Protein AF-0000000072637688 (afdb_homodimer)

InterPro domains:
  IPR002347 Short-chain dehydrogenase/reductase SDR [PF00106] (32-227)
  IPR002347 Short-chain dehydrogenase/reductase SDR [PR00081] (33-50)
  IPR002347 Short-chain dehydrogenase/reductase SDR [PR00081] (114-125)
  IPR002347 Short-chain dehydrogenase/reductase SDR [PR00081] (162-178)
  IPR002347 Short-chain dehydrogenase/reductase SDR [PR00081] (188-207)
  IPR002347 Short-chain dehydrogenase/reductase SDR [PR00081] (209-226)
  IPR020904 Short-chain dehydrogenase/reductase, conserved site [PS00061] (175-203)
  IPR036291 NAD(P)-binding domain superfamily [SSF51735] (27-332)

pLDDT: mean 88.49, std 10.38, range [51.88, 98.81]

Sequence (724 aa):
MIILISSIFIVFIFFAFRGLIRRIKVNNLEHKSVLITGCDSGFGFDLAIKCFNKGLCVFAACLSDEGMKALEKEASKQKEKTNGILHLFQMDVRNEKSVANGLKFVESKLQSNAGIHALVNNAGIVGNTAWDDWLVPDDYQQVWEVNTMGMIRVTQTFKRLIKLEKGSRIVFMASTCARVALPTLGPYNVSKYAIEAYADTIRSELLIFDVKVCILEPGFFKTPLTSVERNLAMFEKLWLRASENVKNDYGQQLYEFSKKNLLFLIDPKNLSSKTELVVNAYWEAISSEWPKRRYQIGNDFNFFFLPFACLPADIQDLFYKLASIIIRTPKPQLLINLNKFREIKIIKENEKCDKFTKINENMIILISSIFIVFIFFAFRGLIRRIKVNNLEHKSVLITGCDSGFGFDLAIKCFNKGLCVFAACLSDEGMKALEKEASKQKEKTNGILHLFQMDVRNEKSVANGLKFVESKLQSNAGIHALVNNAGIVGNTAWDDWLVPDDYQQVWEVNTMGMIRVTQTFKRLIKLEKGSRIVFMASTCARVALPTLGPYNVSKYAIEAYADTIRSELLIFDVKVCILEPGFFKTPLTSVERNLAMFEKLWLRASENVKNDYGQQLYEFSKKNLLFLIDPKNLSSKTELVVNAYWEAISSEWPKRRYQIGNDFNFFFLPFACLPADIQDLFYKLASIIIRTPKPQLLINLNKFREIKIIKENEKCDKFTKINEN

Radius of gyration: 28.38 Å; Cα contacts (8 Å, |Δi|>4): 1257; chains: 2; bounding box: 58×124×68 Å

Foldseek 3Di:
DVVVVVVVVVVVVVVVVVVVQLPAWDPPQLAAEEEAEACLWFLNVVLQLVSQLVNHAYEYEHADPNSQVVSVVVNVVCVVRYNYHYDYDYADLLDLVRLLVSLVVVVVVDDPLAAHQEYELDWFAQFFFAAPLLDDVVSLVVRLSTLPSSLVSNCVNRVVSQLSDALGEYEHEAALLLLPPDGRSVSNSVSRVNNVVVQVVVCVVCVVSNYHYAYEYEYFADTPNLDLVVNLVSLVVSLVSRDPVSCQQQDDQLSVVRSVVSNVCSPNVNHHHPSVQVSVLVVSQSTTSDHDRYHYYDPCSVPPSVVLSPDDPVVNVVVVVVVCVVSVRDDTNNVVVVVVVVVVVVVVVVVVVVVVVVVVVD/DVVVVVVVVVVVCVVVVVVVQLPAWDPPQLAAEEEAEACLWALNVVLQLVSQLVNHAYEYEHADPNSQVVSVVVNVVCVVRYNYHYHYDYADLLDLVRLLVSLVVVVVVDDPLAAHQEYELDWFAQFFFAAPLLDDVVSLVVRLSTLPSSLVSNCVNRVVSQLSDALGEYEHEAALLLLPPDGRSVSNSVSRVNNVVVQVVVQVVCVVSNYHYAYEYEYFADTPNLDLVVNLVSLVVSLVSRDPVSCQQQDDQLSVVRSVVSSVCSPNVNHHHPSVQVSVLVVSQSTTSDHDRYHYTDPCSVPPSVVLSPDPPVVNVVVVVVVCVVSVRDHTNNVVVVVVVVVVVVVVVVVVVVVVVVVVVD

Secondary structure (DSSP, 8-state):
-HHHHHHHHHHHHHHHHHHHHTTPBPTTGGG-EEEES-TTSHHHHHHHHHHHHTT-EEEEEESSHHHHHHHHHHHHHHGGG---EEEEEE--TT-HHHHHHHHHHHHHHSPTT---SEEEE--------B-GGG--HHHHHHHHHHHTHHHHHHHHHHHHHHHTSTT-EEEEE--GGGTS--TTBHHHHHHHHHHHHHHHHHHHHHGGGT-EEEEEEE--B-SGGG-HHHHHHHHHHHHHHS-HHHHHHHHHHHHHHHHHHHHHHT-GGGSB--THHHHHHHHHHHHBSS--SEEEE-HHIIIIIHHHHHS-HHHHHHHHHHHHHHTTPPPPHHHHHHHHHHHHHHHHHHHHHHHHHHHHH-/-HHHHHHHHHHHHHHHHHHHHTTPBPTTGGG-EEEES-TTSHHHHHHHHHHHHTT-EEEEEESSHHHHHHHHHHHHHHGGG---EEEEEE--TT-HHHHHHHHHHHHHHSPTT---SEEEE--------B-GGG--HHHHHHHHHHHTHHHHHHHHHHHHHHHTSTT-EEEEE--GGGTS--TTBHHHHHHHHHHHHHHHHHHHHHGGGT-EEEEEEE--B-SGGG-HHHHHHHHHHHHHHS-HHHHHHHHHHHHHHHHHHHHHHT-GGGSB--THHHHHHHHHHHHBSS--SEEEESHHIIIIIHHHHTS-HHHHHHHHHHHHHHTTPPPPHHHHHHHHHHHHHHHHHHHHHHHHHHHHH-

Organism: Meloidogyne incognita (NCBI:txid6306)

Nearest PDB structures (foldseek):
  5x8h-assembly1_C  TM=8.460E-01  e=3.179E-15  Chryseobacterium sp. CA49
  6ixm-assembly1_B  TM=8.740E-01  e=9.374E-15  Chryseobacterium sp. CA49
  3svt-assembly1_B  TM=8.229E-01  e=2.350E-14  Mycobacterium ulcerans Agy99
  7yic-assembly1_B  TM=7.771E-01  e=5.011E-14  Leifsonia sp. S749
  3bmq-assembly1_A  TM=7.707E-01  e=1.143E-10  Trypanosoma brucei brucei

Solvent-accessible surface area (backbone atoms only — not comparable to full-atom values): 36198 Å² total; per-residue (Å²): 105,68,64,57,50,48,48,47,47,51,51,46,50,50,49,52,50,50,56,56,50,33,66,40,59,45,80,70,50,49,77,32,31,36,38,35,32,35,23,46,46,64,60,31,31,54,37,51,50,50,42,25,58,64,18,14,36,30,38,38,24,10,71,44,69,66,20,46,52,52,48,51,54,57,46,59,76,45,47,90,75,33,77,32,39,82,46,78,46,67,34,44,57,73,35,69,67,37,42,53,50,41,51,53,52,53,56,72,75,46,60,88,86,53,41,28,37,29,40,36,43,51,44,67,65,61,58,69,61,43,53,70,82,51,53,55,64,64,50,36,50,57,22,27,37,38,40,26,51,8,42,51,43,49,45,67,71,46,41,63,37,28,62,55,21,87,75,7,34,40,38,39,63,50,28,42,40,40,64,34,39,48,66,35,32,42,30,33,13,20,18,26,17,19,37,53,23,39,49,45,11,49,31,61,59,28,48,75,64,49,37,46,47,28,35,34,24,39,42,68,55,63,41,84,87,45,40,60,70,62,50,50,52,49,42,54,51,36,59,69,67,32,50,69,66,51,52,54,31,37,30,68,64,34,50,53,50,51,52,53,51,50,53,55,66,43,30,68,90,71,30,40,77,63,55,60,60,57,35,50,50,50,48,41,52,69,41,19,64,50,45,60,50,64,44,78,34,53,64,63,24,69,69,43,46,51,58,53,43,70,44,56,63,69,57,47,49,49,50,53,52,50,50,36,59,76,71,59,61,62,71,36,34,43,60,56,51,50,53,51,51,51,50,50,48,52,50,50,53,48,52,51,51,54,51,51,55,53,53,71,72,98,105,67,64,57,50,48,49,48,47,51,50,46,50,50,50,51,50,49,56,55,51,33,65,40,59,45,81,70,51,48,76,31,30,35,39,35,31,35,24,48,48,62,62,31,30,54,38,50,50,51,43,24,58,63,18,16,35,30,38,38,22,10,70,44,69,68,20,45,53,52,46,50,53,57,46,60,75,46,47,90,76,32,77,31,38,81,45,78,47,67,33,44,57,72,35,69,67,37,44,53,51,42,49,54,54,52,55,71,75,45,60,88,84,54,42,28,36,30,40,36,42,49,43,65,65,60,58,70,61,42,54,71,82,51,54,53,66,64,50,37,50,57,22,28,36,38,40,26,52,9,42,49,43,50,44,68,71,47,41,62,37,30,63,55,21,86,73,8,34,38,36,37,63,50,26,42,40,39,64,35,40,47,66,35,32,41,29,32,14,20,19,26,16,18,36,53,23,40,50,45,12,48,32,61,59,29,47,74,63,51,36,45,46,29,35,36,25,39,43,68,55,63,43,85,86,45,39,59,69,63,50,50,54,49,42,53,50,35,59,69,66,31,52,70,67,50,51,54,32,37,29,70,64,34,48,53,50,52,52,51,50,51,53,57,65,44,30,68,90,72,31,40,77,64,55,60,59,58,36,48,51,52,47,42,52,69,40,20,64,50,44,62,51,65,43,80,34,53,65,62,23,67,69,43,46,50,57,54,44,70,43,55,62,68,56,47,49,50,49,53,52,50,48,37,59,74,69,57,61,61,71,36,35,42,59,56,51,50,52,51,50,52,50,51,48,51,50,52,52,49,52,51,51,55,51,52,54,53,54,71,71,99

Structure (mmCIF, N/CA/C/O backbone):
data_AF-0000000072637688-model_v1
#
loop_
_entity.id
_entity.type
_entity.pdbx_description
1 polymer 'Uncharacterized protein'
#
loop_
_atom_site.group_PDB
_atom_site.id
_atom_site.type_symbol
_atom_site.label_atom_id
_atom_site.label_alt_id
_atom_site.label_comp_id
_atom_site.label_asym_id
_atom_site.label_entity_id
_atom_site.label_seq_id
_atom_site.pdbx_PDB_ins_code
_atom_site.Cartn_x
_atom_site.Cartn_y
_atom_site.Cartn_z
_atom_site.occupancy
_atom_site.B_iso_or_equiv
_atom_site.auth_seq_id
_atom_site.auth_comp_id
_atom_site.auth_asym_id
_atom_site.auth_atom_id
_atom_site.pdbx_PDB_model_num
ATOM 1 N N . MET A 1 1 ? 2.605 -13.555 39.125 1 57.5 1 MET A N 1
ATOM 2 C CA . MET A 1 1 ? 1.322 -12.867 39.25 1 57.5 1 MET A CA 1
ATOM 3 C C . MET A 1 1 ? 1.521 -11.383 39.5 1 57.5 1 MET A C 1
ATOM 5 O O . MET A 1 1 ? 0.928 -10.539 38.812 1 57.5 1 MET A O 1
ATOM 9 N N . ILE A 1 2 ? 2.373 -11.055 40.469 1 57.88 2 ILE A N 1
ATOM 10 C CA . ILE A 1 2 ? 2.613 -9.656 40.781 1 57.88 2 ILE A CA 1
ATOM 11 C C . ILE A 1 2 ? 3.26 -8.945 39.625 1 57.88 2 ILE A C 1
ATOM 13 O O . ILE A 1 2 ? 2.885 -7.816 39.281 1 57.88 2 ILE A O 1
ATOM 17 N N . ILE A 1 3 ? 4.098 -9.562 38.906 1 60.03 3 ILE A N 1
ATOM 18 C CA . ILE A 1 3 ? 4.789 -8.969 37.781 1 60.03 3 ILE A CA 1
ATOM 19 C C . ILE A 1 3 ? 3.809 -8.742 36.625 1 60.03 3 ILE A C 1
ATOM 21 O O . ILE A 1 3 ? 3.832 -7.699 35.969 1 60.03 3 ILE A O 1
ATOM 25 N N . LEU A 1 4 ? 3.018 -9.656 36.469 1 58.59 4 LEU A N 1
ATOM 26 C CA . LEU A 1 4 ? 2.01 -9.516 35.438 1 58.59 4 LEU A CA 1
ATOM 27 C C . LEU A 1 4 ? 1.032 -8.398 35.781 1 58.59 4 LEU A C 1
ATOM 29 O O . LEU A 1 4 ? 0.68 -7.594 34.906 1 58.59 4 LEU A O 1
ATOM 33 N N . ILE A 1 5 ? 0.597 -8.43 37.062 1 58.97 5 ILE A N 1
ATOM 34 C CA . ILE A 1 5 ? -0.348 -7.414 37.5 1 58.97 5 ILE A CA 1
ATOM 35 C C . ILE A 1 5 ? 0.306 -6.035 37.438 1 58.97 5 ILE A C 1
ATOM 37 O O . ILE A 1 5 ? -0.322 -5.066 37 1 58.97 5 ILE A O 1
ATOM 41 N N . SER A 1 6 ? 1.544 -5.996 37.812 1 60.69 6 SER A N 1
ATOM 42 C CA . SER A 1 6 ? 2.271 -4.734 37.75 1 60.69 6 SER A CA 1
ATOM 43 C C . SER A 1 6 ? 2.457 -4.285 36.312 1 60.69 6 SER A C 1
ATOM 45 O O . SER A 1 6 ? 2.338 -3.098 36 1 60.69 6 SER A O 1
ATOM 47 N N . SER A 1 7 ? 2.691 -5.238 35.5 1 63.09 7 SER A N 1
ATOM 48 C CA . SER A 1 7 ? 2.85 -4.914 34.094 1 63.09 7 SER A CA 1
ATOM 49 C C . SER A 1 7 ? 1.541 -4.406 33.5 1 63.09 7 SER A C 1
ATOM 51 O O . SER A 1 7 ? 1.536 -3.449 32.719 1 63.09 7 SER A O 1
ATOM 53 N N . ILE A 1 8 ? 0.586 -5.023 33.938 1 63.69 8 ILE A N 1
ATOM 54 C CA . ILE A 1 8 ? -0.729 -4.605 33.469 1 63.69 8 ILE A CA 1
ATOM 55 C C . ILE A 1 8 ? -1.055 -3.215 34 1 63.69 8 ILE A C 1
ATOM 57 O O . ILE A 1 8 ? -1.577 -2.367 33.281 1 63.69 8 ILE A O 1
ATOM 61 N N . PHE A 1 9 ? -0.755 -3.07 35.281 1 64.31 9 PHE A N 1
ATOM 62 C CA . PHE A 1 9 ? -1 -1.781 35.938 1 64.31 9 PHE A CA 1
ATOM 63 C C . PHE A 1 9 ? -0.181 -0.683 35.25 1 64.31 9 PHE A C 1
ATOM 65 O O . PHE A 1 9 ? -0.684 0.417 35.031 1 64.31 9 PHE A O 1
ATOM 72 N N . ILE A 1 10 ? 0.999 -0.934 34.938 1 63.69 10 ILE A N 1
ATOM 73 C CA . ILE A 1 10 ? 1.874 0.029 34.281 1 63.69 10 ILE A CA 1
ATOM 74 C C . ILE A 1 10 ? 1.334 0.347 32.875 1 63.69 10 ILE A C 1
ATOM 76 O O . ILE A 1 10 ? 1.31 1.509 32.469 1 63.69 10 ILE A O 1
ATOM 80 N N . VAL A 1 11 ? 0.893 -0.683 32.281 1 66.38 11 VAL A N 1
ATOM 81 C CA . VAL A 1 11 ? 0.308 -0.488 30.969 1 66.38 11 VAL A CA 1
ATOM 82 C C . VAL A 1 11 ? -0.955 0.363 31.078 1 66.38 11 VAL A C 1
ATOM 84 O O . VAL A 1 11 ? -1.163 1.284 30.297 1 66.38 11 VAL A O 1
ATOM 87 N N . PHE A 1 12 ? -1.687 0.068 32.156 1 65.31 12 PHE A N 1
ATOM 88 C CA . PHE A 1 12 ? -2.912 0.829 32.344 1 65.31 12 PHE A CA 1
ATOM 89 C C . PHE A 1 12 ? -2.6 2.287 32.656 1 65.31 12 PHE A C 1
ATOM 91 O O . PHE A 1 12 ? -3.24 3.193 32.125 1 65.31 12 PHE A O 1
ATOM 98 N N . ILE A 1 13 ? -1.7 2.555 33.531 1 65.5 13 ILE A N 1
ATOM 99 C CA . ILE A 1 13 ? -1.31 3.914 33.906 1 65.5 13 ILE A CA 1
ATOM 100 C C . ILE A 1 13 ? -0.792 4.641 32.656 1 65.5 13 ILE A C 1
ATOM 102 O O . ILE A 1 13 ? -1.108 5.812 32.438 1 65.5 13 ILE A O 1
ATOM 106 N N . PHE A 1 14 ? -0.101 3.875 31.891 1 67.44 14 PHE A N 1
ATOM 107 C CA . PHE A 1 14 ? 0.44 4.441 30.656 1 67.44 14 PHE A CA 1
ATOM 108 C C . PHE A 1 14 ? -0.683 4.863 29.719 1 67.44 14 PHE A C 1
ATOM 110 O O . PHE A 1 14 ? -0.679 5.98 29.203 1 67.44 14 PHE A O 1
ATOM 117 N N . PHE A 1 15 ? -1.624 4.016 29.688 1 68.19 15 PHE A N 1
ATOM 118 C CA . PHE A 1 15 ? -2.725 4.328 28.781 1 68.19 15 PHE A CA 1
ATOM 119 C C . PHE A 1 15 ? -3.598 5.438 29.359 1 68.19 15 PHE A C 1
ATOM 121 O O . PHE A 1 15 ? -4.098 6.289 28.609 1 68.19 15 PHE A O 1
ATOM 128 N N . ALA A 1 16 ? -3.822 5.395 30.656 1 68.5 16 ALA A N 1
ATOM 129 C CA . ALA A 1 16 ? -4.594 6.453 31.297 1 68.5 16 ALA A CA 1
ATOM 130 C C . ALA A 1 16 ? -3.881 7.801 31.188 1 68.5 16 ALA A C 1
ATOM 132 O O . ALA A 1 16 ? -4.508 8.812 30.875 1 68.5 16 ALA A O 1
ATOM 133 N N . PHE A 1 17 ? -2.66 7.75 31.422 1 71.19 17 PHE A N 1
ATOM 134 C CA . PHE A 1 17 ? -1.866 8.969 31.297 1 71.19 17 PHE A CA 1
ATOM 135 C C . PHE A 1 17 ? -1.875 9.477 29.859 1 71.19 17 PHE A C 1
ATOM 137 O O . PHE A 1 17 ? -2.037 10.672 29.625 1 71.19 17 PHE A O 1
ATOM 144 N N . ARG A 1 18 ? -1.856 8.578 29.031 1 71.25 18 ARG A N 1
ATOM 145 C CA . ARG A 1 18 ? -1.9 8.945 27.625 1 71.25 18 ARG A CA 1
ATOM 146 C C . ARG A 1 18 ? -3.24 9.578 27.266 1 71.25 18 ARG A C 1
ATOM 148 O O . ARG A 1 18 ? -3.289 10.547 26.5 1 71.25 18 ARG A O 1
ATOM 155 N N . GLY A 1 19 ? -4.23 8.969 27.844 1 72.44 19 GLY A N 1
ATOM 156 C CA . GLY A 1 19 ? -5.555 9.523 27.609 1 72.44 19 GLY A CA 1
ATOM 157 C C . GLY A 1 19 ? -5.715 10.93 28.156 1 72.44 19 GLY A C 1
ATOM 158 O O . GLY A 1 19 ? -6.309 11.789 27.484 1 72.44 19 GLY A O 1
ATOM 159 N N . LEU A 1 20 ? -5.125 11.211 29.25 1 73.31 20 LEU A N 1
ATOM 160 C CA . LEU A 1 20 ? -5.227 12.523 29.891 1 73.31 20 LEU A CA 1
ATOM 161 C C . LEU A 1 20 ? -4.395 13.555 29.141 1 73.31 20 LEU A C 1
ATOM 163 O O . LEU A 1 20 ? -4.84 14.688 28.922 1 73.31 20 LEU A O 1
ATOM 167 N N . ILE A 1 21 ? -3.32 13.125 28.703 1 76.12 21 ILE A N 1
ATOM 168 C CA . ILE A 1 21 ? -2.41 14.062 28.047 1 76.12 21 ILE A CA 1
ATOM 169 C C . ILE A 1 21 ? -2.959 14.453 26.672 1 76.12 21 ILE A C 1
ATOM 171 O O . ILE A 1 21 ? -2.77 15.586 26.219 1 76.12 21 ILE A O 1
ATOM 175 N N . ARG A 1 22 ? -3.711 13.57 26.156 1 78.88 22 ARG A N 1
ATOM 176 C CA . ARG A 1 22 ? -4.27 13.82 24.828 1 78.88 22 ARG A CA 1
ATOM 177 C C . ARG A 1 22 ? -5.395 14.844 24.891 1 78.88 22 ARG A C 1
ATOM 179 O O . ARG A 1 22 ? -5.773 15.422 23.875 1 78.88 22 ARG A O 1
ATOM 186 N N . ARG A 1 23 ? -5.836 15.133 26.078 1 80.56 23 ARG A N 1
ATOM 187 C CA . ARG A 1 23 ? -6.914 16.094 26.266 1 80.56 23 ARG A CA 1
ATOM 188 C C . ARG A 1 23 ? -6.371 17.531 26.297 1 80.56 23 ARG A C 1
ATOM 190 O O . ARG A 1 23 ? -7.125 18.484 26.141 1 80.56 23 ARG A O 1
ATOM 197 N N . ILE A 1 24 ? -5.129 17.594 26.453 1 85.31 24 ILE A N 1
ATOM 198 C CA . ILE A 1 24 ? -4.52 18.922 26.422 1 85.31 24 ILE A CA 1
ATOM 199 C C . ILE A 1 24 ? -4.496 19.453 25 1 85.31 24 ILE A C 1
ATOM 201 O O . ILE A 1 24 ? -3.965 18.797 24.094 1 85.31 24 ILE A O 1
ATOM 205 N N . LYS A 1 25 ? -5.117 20.594 24.844 1 91 25 LYS A N 1
ATOM 206 C CA . LYS A 1 25 ? -5.266 21.156 23.5 1 91 25 LYS A CA 1
ATOM 207 C C . LYS A 1 25 ? -4.094 22.078 23.172 1 91 25 LYS A C 1
ATOM 209 O O . LYS A 1 25 ? -3.453 22.625 24.062 1 91 25 LYS A O 1
ATOM 214 N N . VAL A 1 26 ? -3.828 22.203 21.906 1 93.38 26 VAL A N 1
ATOM 215 C CA . VAL A 1 26 ? -2.834 23.141 21.391 1 93.38 26 VAL A CA 1
ATOM 216 C C . VAL A 1 26 ? -3.211 24.562 21.781 1 93.38 26 VAL A C 1
ATOM 218 O O . VAL A 1 26 ? -4.391 24.922 21.781 1 93.38 26 VAL A O 1
ATOM 221 N N . ASN A 1 27 ? -2.213 25.312 22.109 1 89.75 27 ASN A N 1
ATOM 222 C CA . ASN A 1 27 ? -2.449 26.703 22.453 1 89.75 27 ASN A CA 1
ATOM 223 C C . ASN A 1 27 ? -2.83 27.531 21.234 1 89.75 27 ASN A C 1
ATOM 225 O O . ASN A 1 27 ? -2.311 27.297 20.141 1 89.75 27 ASN A O 1
ATOM 229 N N . ASN A 1 28 ? -3.736 28.5 21.375 1 90.62 28 ASN A N 1
ATOM 230 C CA . ASN A 1 28 ? -4.137 29.484 20.375 1 90.62 28 ASN A CA 1
ATOM 231 C C . ASN A 1 28 ? -4.652 28.797 19.109 1 90.62 28 ASN A C 1
ATOM 233 O O . ASN A 1 28 ? -4.293 29.188 18 1 90.62 28 ASN A O 1
ATOM 237 N N . LEU A 1 29 ? -5.363 27.734 19.281 1 90.88 29 LEU A N 1
ATOM 238 C CA . LEU A 1 29 ? -5.91 26.953 18.188 1 90.88 29 LEU A CA 1
ATOM 239 C C . LEU A 1 29 ? -6.773 27.812 17.281 1 90.88 29 LEU A C 1
ATOM 241 O O . LEU A 1 29 ? -6.828 27.594 16.062 1 90.88 29 LEU A O 1
ATOM 245 N N . GLU A 1 30 ? -7.453 28.781 17.875 1 89.5 30 GLU A N 1
ATOM 246 C CA . GLU A 1 30 ? -8.367 29.641 17.125 1 89.5 30 GLU A CA 1
ATOM 247 C C . GLU A 1 30 ? -7.625 30.484 16.094 1 89.5 30 GLU A C 1
ATOM 249 O O . GLU A 1 30 ? -8.234 31.016 15.164 1 89.5 30 GLU A O 1
ATOM 254 N N . HIS A 1 31 ? -6.305 30.562 16.156 1 88.88 31 HIS A N 1
ATOM 255 C CA . HIS A 1 31 ? -5.512 31.359 15.227 1 88.88 31 HIS A CA 1
ATOM 256 C C . HIS A 1 31 ? -4.773 30.453 14.242 1 88.88 31 HIS A C 1
ATOM 258 O O . HIS A 1 31 ? -3.992 30.938 13.414 1 88.88 31 HIS A O 1
ATOM 264 N N . LYS A 1 32 ? -5.086 29.234 14.359 1 95.06 32 LYS A N 1
ATOM 265 C CA . LYS A 1 32 ? -4.348 28.297 13.523 1 95.06 32 LYS A CA 1
ATOM 266 C C . LYS A 1 32 ? -5.113 27.984 12.242 1 95.06 32 LYS A C 1
ATOM 268 O O . LYS A 1 32 ? -6.34 28.094 12.203 1 95.06 32 LYS A O 1
ATOM 273 N N . SER A 1 33 ? -4.387 27.641 11.227 1 97.44 33 SER A N 1
ATOM 274 C CA . SER A 1 33 ? -4.957 27.312 9.922 1 97.44 33 SER A CA 1
ATOM 275 C C . SER A 1 33 ? -4.926 25.812 9.656 1 97.44 33 SER A C 1
ATOM 277 O O . SER A 1 33 ? -3.963 25.141 10.016 1 97.44 33 SER A O 1
ATOM 279 N N . VAL A 1 34 ? -5.996 25.344 9.023 1 98.44 34 VAL A N 1
ATOM 280 C CA . VAL A 1 34 ? -6.086 23.938 8.648 1 98.44 34 VAL A CA 1
ATOM 281 C C . VAL A 1 34 ? -6.492 23.812 7.184 1 98.44 34 VAL A C 1
ATOM 283 O O . VAL A 1 34 ? -7.332 24.578 6.699 1 98.44 34 VAL A O 1
ATOM 286 N N . LEU A 1 35 ? -5.789 23 6.441 1 98.75 35 LEU A N 1
ATOM 287 C CA . LEU A 1 35 ? -6.152 22.656 5.074 1 98.75 35 LEU A CA 1
ATOM 288 C C . LEU A 1 35 ? -6.773 21.25 5.008 1 98.75 35 LEU A C 1
ATOM 290 O O . LEU A 1 35 ? -6.191 20.297 5.504 1 98.75 35 LEU A O 1
ATOM 294 N N . ILE A 1 36 ? -7.965 21.172 4.449 1 98.69 36 ILE A N 1
ATOM 295 C CA . ILE A 1 36 ? -8.695 19.906 4.363 1 98.69 36 ILE A CA 1
ATOM 296 C C . ILE A 1 36 ? -9.039 19.609 2.908 1 98.69 36 ILE A C 1
ATOM 298 O O . ILE A 1 36 ? -9.609 20.453 2.211 1 98.69 36 ILE A O 1
ATOM 302 N N . THR A 1 37 ? -8.688 18.438 2.449 1 98.06 37 THR A N 1
ATOM 303 C CA . THR A 1 37 ? -9.078 18.031 1.104 1 98.06 37 THR A CA 1
ATOM 304 C C . THR A 1 37 ? -10.375 17.234 1.133 1 98.06 37 THR A C 1
ATOM 306 O O . THR A 1 37 ? -10.711 16.625 2.148 1 98.06 37 THR A O 1
ATOM 309 N N . GLY A 1 38 ? -11.086 17.203 0.001 1 95.25 38 GLY A N 1
ATOM 310 C CA . GLY A 1 38 ? -12.297 16.422 -0.118 1 95.25 38 GLY A CA 1
ATOM 311 C C . GLY A 1 38 ? -13.43 16.938 0.744 1 95.25 38 GLY A C 1
ATOM 312 O O . GLY A 1 38 ? -14.055 16.172 1.486 1 95.25 38 GLY A O 1
ATOM 313 N N . CYS A 1 39 ? -13.703 18.188 0.691 1 95.62 39 CYS A N 1
ATOM 314 C CA . CYS A 1 39 ? -14.703 18.797 1.56 1 95.62 39 CYS A CA 1
ATOM 315 C C . CYS A 1 39 ? -16.062 18.844 0.88 1 95.62 39 CYS A C 1
ATOM 317 O O . CYS A 1 39 ? -16.984 19.516 1.356 1 95.62 39 CYS A O 1
ATOM 319 N N . ASP A 1 40 ? -16.219 18.094 -0.245 1 92.31 40 ASP A N 1
ATOM 320 C CA . ASP A 1 40 ? -17.469 18.094 -1.004 1 92.31 40 ASP A CA 1
ATOM 321 C C . ASP A 1 40 ? -18.609 17.5 -0.189 1 92.31 40 ASP A C 1
ATOM 323 O O . ASP A 1 40 ? -19.766 17.906 -0.335 1 92.31 40 ASP A O 1
ATOM 327 N N . SER A 1 41 ? -18.297 16.484 0.582 1 86.88 41 SER A N 1
ATOM 328 C CA . SER A 1 41 ? -19.297 15.734 1.345 1 86.88 41 SER A CA 1
ATOM 329 C C . SER A 1 41 ? -18.625 14.898 2.436 1 86.88 41 SER A C 1
ATOM 331 O O . SER A 1 41 ? -17.422 15.016 2.672 1 86.88 41 SER A O 1
ATOM 333 N N . GLY A 1 42 ? -19.438 14.328 3.236 1 87.75 42 GLY A N 1
ATOM 334 C CA . GLY A 1 42 ? -18.953 13.32 4.172 1 87.75 42 GLY A CA 1
ATOM 335 C C . GLY A 1 42 ? -18.125 13.898 5.297 1 87.75 42 GLY A C 1
ATOM 336 O O . GLY A 1 42 ? -18.469 14.922 5.883 1 87.75 42 GLY A O 1
ATOM 337 N N . PHE A 1 43 ? -17.047 13.203 5.605 1 90.38 43 PHE A N 1
ATOM 338 C CA . PHE A 1 43 ? -16.203 13.539 6.75 1 90.38 43 PHE A CA 1
ATOM 339 C C . PHE A 1 43 ? -15.531 14.891 6.551 1 90.38 43 PHE A C 1
ATOM 341 O O . PHE A 1 43 ? -15.438 15.688 7.484 1 90.38 43 PHE A O 1
ATOM 348 N N . GLY A 1 44 ? -15.086 15.109 5.312 1 94.31 44 GLY A N 1
ATOM 349 C CA . GLY A 1 44 ? -14.398 16.359 5.031 1 94.31 44 GLY A CA 1
ATOM 350 C C . GLY A 1 44 ? -15.289 17.578 5.191 1 94.31 44 GLY A C 1
ATOM 351 O O . GLY A 1 44 ? -14.859 18.594 5.73 1 94.31 44 GLY A O 1
ATOM 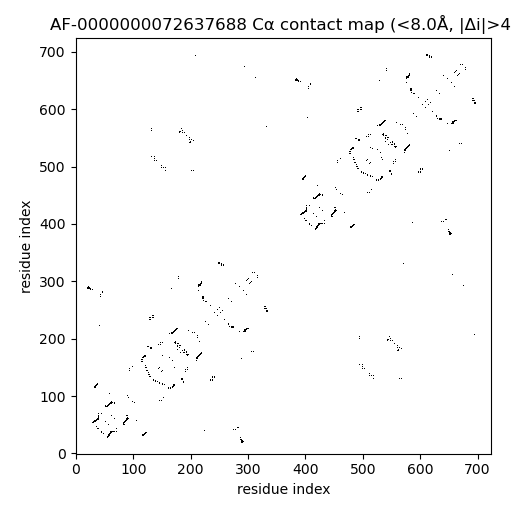352 N N . PHE A 1 45 ? -16.484 17.438 4.688 1 94.88 45 PHE A N 1
ATOM 353 C CA . PHE A 1 45 ? -17.469 18.484 4.82 1 94.88 45 PHE A CA 1
ATOM 354 C C . PHE A 1 45 ? -17.734 18.797 6.289 1 94.88 45 PHE A C 1
ATOM 356 O O . PHE A 1 45 ? -17.641 19.953 6.715 1 94.88 45 PHE A O 1
ATOM 363 N N . ASP A 1 46 ? -18.016 17.797 7.027 1 95.56 46 ASP A N 1
ATOM 364 C CA . ASP A 1 46 ? -18.344 17.938 8.445 1 95.56 46 ASP A CA 1
ATOM 365 C C . ASP A 1 46 ? -17.156 18.469 9.234 1 95.56 46 ASP A C 1
ATOM 367 O O . ASP A 1 46 ? -17.328 19.281 10.148 1 95.56 46 ASP A O 1
ATOM 371 N N . LEU A 1 47 ? -15.977 18.047 8.891 1 97.12 47 LEU A N 1
ATOM 372 C CA . LEU A 1 47 ? -14.781 18.5 9.586 1 97.12 47 LEU A CA 1
ATOM 373 C C . LEU A 1 47 ? -14.523 19.969 9.312 1 97.12 47 LEU A C 1
ATOM 375 O O . LEU A 1 47 ? -14.141 20.719 10.219 1 97.12 47 LEU A O 1
ATOM 379 N N . ALA A 1 48 ? -14.68 20.375 8.055 1 97.81 48 ALA A N 1
ATOM 380 C CA . ALA A 1 48 ? -14.492 21.766 7.699 1 97.81 48 ALA A CA 1
ATOM 381 C C . ALA A 1 48 ? -15.414 22.672 8.516 1 97.81 48 ALA A C 1
ATOM 383 O O . ALA A 1 48 ? -14.977 23.688 9.055 1 97.81 48 ALA A O 1
ATOM 384 N N . ILE A 1 49 ? -16.641 22.281 8.648 1 97.25 49 ILE A N 1
ATOM 385 C CA . ILE A 1 49 ? -17.625 23.062 9.391 1 97.25 49 ILE A CA 1
ATOM 386 C C . ILE A 1 49 ? -17.25 23.078 10.875 1 97.25 49 ILE A C 1
ATOM 388 O O . ILE A 1 49 ? -17.328 24.125 11.523 1 97.25 49 ILE A O 1
ATOM 392 N N . LYS A 1 50 ? -16.844 21.969 11.391 1 96.5 50 LYS A N 1
ATOM 393 C CA . LYS A 1 50 ? -16.469 21.906 12.797 1 96.5 50 LYS A CA 1
ATOM 394 C C . LYS A 1 50 ? -15.289 22.812 13.102 1 96.5 50 LYS A C 1
ATOM 396 O O . LYS A 1 50 ? -15.312 23.578 14.078 1 96.5 50 LYS A O 1
ATOM 401 N N . CYS A 1 51 ? -14.273 22.75 12.289 1 97.56 51 CYS A N 1
ATOM 402 C CA . CYS A 1 51 ? -13.102 23.609 12.469 1 97.56 51 CYS A CA 1
ATOM 403 C C . CYS A 1 51 ? -13.477 25.078 12.352 1 97.56 51 CYS A C 1
ATOM 405 O O . CYS A 1 51 ? -13.008 25.906 13.133 1 97.56 51 CYS A O 1
ATOM 407 N N . PHE A 1 52 ? -14.344 25.344 11.344 1 97.19 52 PHE A N 1
ATOM 408 C CA . PHE A 1 52 ? -14.852 26.703 11.148 1 97.19 52 PHE A CA 1
ATOM 409 C C . PHE A 1 52 ? -15.57 27.188 12.398 1 97.19 52 PHE A C 1
ATOM 411 O O . PHE A 1 52 ? -15.297 28.281 12.891 1 97.19 52 PHE A O 1
ATOM 418 N N . ASN A 1 53 ? -16.375 26.375 12.93 1 96.25 53 ASN A N 1
ATOM 419 C CA . ASN A 1 53 ? -17.172 26.719 14.102 1 96.25 53 ASN A CA 1
ATOM 420 C C . ASN A 1 53 ? -16.297 26.891 15.336 1 96.25 53 ASN A C 1
ATOM 422 O O . ASN A 1 53 ? -16.641 27.641 16.25 1 96.25 53 ASN A O 1
ATOM 426 N N . LYS A 1 54 ? -15.156 26.25 15.367 1 95.44 54 LYS A N 1
ATOM 427 C CA . LYS A 1 54 ? -14.242 26.312 16.5 1 95.44 54 LYS A CA 1
ATOM 428 C C . LYS A 1 54 ? -13.289 27.5 16.359 1 95.44 54 LYS A C 1
ATOM 430 O O . LYS A 1 54 ? -12.406 27.688 17.203 1 95.44 54 LYS A O 1
ATOM 435 N N . GLY A 1 55 ? -13.398 28.25 15.273 1 95.19 55 GLY A N 1
ATOM 436 C CA . GLY A 1 55 ? -12.711 29.531 15.156 1 95.19 55 GLY A CA 1
ATOM 437 C C . GLY A 1 55 ? -11.453 29.453 14.312 1 95.19 55 GLY A C 1
ATOM 438 O O . GLY A 1 55 ? -10.695 30.422 14.227 1 95.19 55 GLY A O 1
ATOM 439 N N . LEU A 1 56 ? -11.172 28.328 13.688 1 96.88 56 LEU A N 1
ATOM 440 C CA . LEU A 1 56 ? -9.953 28.156 12.906 1 96.88 56 LEU A CA 1
ATOM 441 C C . LEU A 1 56 ? -10.078 28.828 11.547 1 96.88 56 LEU A C 1
ATOM 443 O O . LEU A 1 56 ? -11.188 29.172 11.117 1 96.88 56 LEU A O 1
ATOM 447 N N . CYS A 1 57 ? -8.93 29.125 10.953 1 97.31 57 CYS A N 1
ATOM 448 C CA . CYS A 1 57 ? -8.867 29.438 9.531 1 97.31 57 CYS A CA 1
ATOM 449 C C . CYS A 1 57 ? -8.828 28.156 8.695 1 97.31 57 CYS A C 1
ATOM 451 O O . CYS A 1 57 ? -7.836 27.438 8.703 1 97.31 57 CYS A O 1
ATOM 453 N N . VAL A 1 58 ? -9.922 27.953 7.93 1 98.31 58 VAL A N 1
ATOM 454 C CA . VAL A 1 58 ? -10.07 26.688 7.238 1 98.31 58 VAL A CA 1
ATOM 455 C C . VAL A 1 58 ? -9.883 26.891 5.734 1 98.31 58 VAL A C 1
ATOM 457 O O . VAL A 1 58 ? -10.602 27.672 5.113 1 98.31 58 VAL A O 1
ATOM 460 N N . PHE A 1 59 ? -8.883 26.266 5.203 1 98.56 59 PHE A N 1
ATOM 461 C CA . PHE A 1 59 ? -8.773 26.094 3.758 1 98.56 59 PHE A CA 1
ATOM 462 C C . PHE A 1 59 ? -9.445 24.797 3.316 1 98.56 59 PHE A C 1
ATOM 464 O O . PHE A 1 59 ? -8.891 23.703 3.496 1 98.56 59 PHE A O 1
ATOM 471 N N . ALA A 1 60 ? -10.625 24.922 2.727 1 98.56 60 ALA A N 1
ATOM 472 C CA . ALA A 1 60 ? -11.414 23.766 2.328 1 98.56 60 ALA A CA 1
ATOM 473 C C . ALA A 1 60 ? -11.344 23.547 0.821 1 98.56 60 ALA A C 1
ATOM 475 O O . ALA A 1 60 ? -11.82 24.359 0.038 1 98.56 60 ALA A O 1
ATOM 476 N N . ALA A 1 61 ? -10.734 22.469 0.434 1 98.19 61 ALA A N 1
ATOM 477 C CA . ALA A 1 61 ? -10.625 22.109 -0.978 1 98.19 61 ALA A CA 1
ATOM 478 C C . ALA A 1 61 ? -11.758 21.172 -1.396 1 98.19 61 ALA A C 1
ATOM 480 O O . ALA A 1 61 ? -11.969 20.125 -0.782 1 98.19 61 ALA A O 1
ATOM 481 N N . CYS A 1 62 ? -12.445 21.578 -2.424 1 96.5 62 CYS A N 1
ATOM 482 C CA . CYS A 1 62 ? -13.516 20.781 -3 1 96.5 62 CYS A CA 1
ATOM 483 C C . CYS A 1 62 ? -13.203 20.391 -4.438 1 96.5 62 CYS A C 1
ATOM 485 O O . CYS A 1 62 ? -12.445 21.094 -5.121 1 96.5 62 CYS A O 1
ATOM 487 N N . LEU A 1 63 ? -13.742 19.25 -4.789 1 94.75 63 LEU A N 1
ATOM 488 C CA . LEU A 1 63 ? -13.562 18.797 -6.164 1 94.75 63 LEU A CA 1
ATOM 489 C C . LEU A 1 63 ? -14.531 19.516 -7.102 1 94.75 63 LEU A C 1
ATOM 491 O O . LEU A 1 63 ? -14.164 19.875 -8.227 1 94.75 63 LEU A O 1
ATOM 495 N N . SER A 1 64 ? -15.781 19.75 -6.613 1 94.12 64 SER A N 1
ATOM 496 C CA . SER A 1 64 ? -16.828 20.25 -7.492 1 94.12 64 SER A CA 1
ATOM 497 C C . SER A 1 64 ? -17.328 21.625 -7.039 1 94.12 64 SER A C 1
ATOM 499 O O . SER A 1 64 ? -17.203 21.984 -5.863 1 94.12 64 SER A O 1
ATOM 501 N N . ASP A 1 65 ? -17.906 22.25 -7.992 1 94.81 65 ASP A N 1
ATOM 502 C CA . ASP A 1 65 ? -18.547 23.531 -7.684 1 94.81 65 ASP A CA 1
ATOM 503 C C . ASP A 1 65 ? -19.734 23.328 -6.75 1 94.81 65 ASP A C 1
ATOM 505 O O . ASP A 1 65 ? -19.984 24.156 -5.867 1 94.81 65 ASP A O 1
ATOM 509 N N . GLU A 1 66 ? -20.406 22.281 -7.008 1 94.44 66 GLU A N 1
ATOM 510 C CA . GLU A 1 66 ? -21.562 21.984 -6.172 1 94.44 66 GLU A CA 1
ATOM 511 C C . GLU A 1 66 ? -21.141 21.781 -4.719 1 94.44 66 GLU A C 1
ATOM 513 O O . GLU A 1 66 ? -21.844 22.234 -3.801 1 94.44 66 GLU A O 1
ATOM 518 N N . GLY A 1 67 ? -20.062 21.125 -4.547 1 93.62 67 GLY A N 1
ATOM 519 C CA . GLY A 1 67 ? -19.547 20.922 -3.201 1 93.62 67 GLY A CA 1
ATOM 520 C C . GLY A 1 67 ? -19.172 22.219 -2.514 1 93.62 67 GLY A C 1
ATOM 521 O O . GLY A 1 67 ? -19.469 22.422 -1.338 1 93.62 67 GLY A O 1
ATOM 522 N N . MET A 1 68 ? -18.547 23.109 -3.23 1 95.88 68 MET A N 1
ATOM 523 C CA . MET A 1 68 ? -18.141 24.406 -2.684 1 95.88 68 MET A CA 1
ATOM 524 C C . MET A 1 68 ? -19.344 25.234 -2.262 1 95.88 68 MET A C 1
ATOM 526 O O . MET A 1 68 ? -19.359 25.812 -1.176 1 95.88 68 MET A O 1
ATOM 530 N N . LYS A 1 69 ? -20.328 25.219 -3.115 1 96.5 69 LYS A N 1
ATOM 531 C CA . LYS A 1 69 ? -21.547 25.984 -2.82 1 96.5 69 LYS A CA 1
ATOM 532 C C . LYS A 1 69 ? -22.25 25.438 -1.585 1 96.5 69 LYS A C 1
ATOM 534 O O . LYS A 1 69 ? -22.766 26.203 -0.763 1 96.5 69 LYS A O 1
ATOM 539 N N . ALA A 1 70 ? -22.281 24.141 -1.514 1 95.75 70 ALA A N 1
ATOM 540 C CA . ALA A 1 70 ? -22.922 23.516 -0.364 1 95.75 70 ALA A CA 1
ATOM 541 C C . ALA A 1 70 ? -22.203 23.875 0.934 1 95.75 70 ALA A C 1
ATOM 543 O O . ALA A 1 70 ? -22.844 24.172 1.942 1 95.75 70 ALA A O 1
ATOM 544 N N . LEU A 1 71 ? -20.953 23.844 0.903 1 96 71 LEU A N 1
ATOM 545 C CA . LEU A 1 71 ? -20.141 24.141 2.082 1 96 71 LEU A CA 1
ATOM 546 C C . LEU A 1 71 ? -20.281 25.625 2.461 1 96 71 LEU A C 1
ATOM 548 O O . LEU A 1 71 ? -20.391 25.953 3.643 1 96 71 LEU A O 1
ATOM 552 N N . GLU A 1 72 ? -20.234 26.469 1.504 1 96.12 72 GLU A N 1
ATOM 553 C CA . GLU A 1 72 ? -20.406 27.891 1.732 1 96.12 72 GLU A CA 1
ATOM 554 C C . GLU A 1 72 ? -21.75 28.188 2.385 1 96.12 72 GLU A C 1
ATOM 556 O O . GLU A 1 72 ? -21.828 28.984 3.32 1 96.12 72 GLU A O 1
ATOM 561 N N . LYS A 1 73 ? -22.734 27.531 1.836 1 96.5 73 LYS A N 1
ATOM 562 C CA . LYS A 1 73 ? -24.094 27.719 2.365 1 96.5 73 LYS A CA 1
ATOM 563 C C . LYS A 1 73 ? -24.172 27.297 3.83 1 96.5 73 LYS A C 1
ATOM 565 O O . LYS A 1 73 ? -24.734 28 4.656 1 96.5 73 LYS A O 1
ATOM 570 N N . GLU A 1 74 ? -23.656 26.172 4.105 1 95.94 74 GLU A N 1
ATOM 571 C CA . GLU A 1 74 ? -23.688 25.688 5.48 1 95.94 74 GLU A CA 1
ATOM 572 C C . GLU A 1 74 ? -22.906 26.594 6.414 1 95.94 74 GLU A C 1
ATOM 574 O O . GLU A 1 74 ? -23.344 26.875 7.531 1 95.94 74 GLU A O 1
ATOM 579 N N . ALA A 1 75 ? -21.75 27.062 6.012 1 95.19 75 ALA A N 1
ATOM 580 C CA . ALA A 1 75 ? -20.906 27.953 6.812 1 95.19 75 ALA A CA 1
ATOM 581 C C . ALA A 1 75 ? -21.609 29.281 7.059 1 95.19 75 ALA A C 1
ATOM 583 O O . ALA A 1 75 ? -21.5 29.859 8.141 1 95.19 75 ALA A O 1
ATOM 584 N N . SER A 1 76 ? -22.266 29.734 6.082 1 94.88 76 SER A N 1
ATOM 585 C CA . SER A 1 76 ? -22.969 31.016 6.184 1 94.88 76 SER A CA 1
ATOM 586 C C . SER A 1 76 ? -24.016 31 7.285 1 94.88 76 SER A C 1
ATOM 588 O O . SER A 1 76 ? -24.25 32 7.953 1 94.88 76 SER A O 1
ATOM 590 N N . LYS A 1 77 ? -24.562 29.828 7.422 1 94.56 77 LYS A N 1
ATOM 591 C CA . LYS A 1 77 ? -25.594 29.688 8.453 1 94.56 77 LYS A CA 1
ATOM 592 C C . LYS A 1 77 ? -25 29.859 9.844 1 94.56 77 LYS A C 1
ATOM 594 O O . LYS A 1 77 ? -25.703 30.188 10.797 1 94.56 77 LYS A O 1
ATOM 599 N N . GLN A 1 78 ? -23.766 29.625 9.961 1 92.06 78 GLN A N 1
ATOM 600 C CA . GLN A 1 78 ? -23.109 29.594 11.266 1 92.06 78 GLN A CA 1
ATOM 601 C C . GLN A 1 78 ? -22.188 30.812 11.453 1 92.06 78 GLN A C 1
ATOM 603 O O . GLN A 1 78 ? -21.562 30.953 12.5 1 92.06 78 GLN A O 1
ATOM 608 N N . LYS A 1 79 ? -22.109 31.719 10.547 1 89.81 79 LYS A N 1
ATOM 609 C CA . LYS A 1 79 ? -21.109 32.781 10.477 1 89.81 79 LYS A CA 1
ATOM 610 C C . LYS A 1 79 ? -21.203 33.719 11.68 1 89.81 79 LYS A C 1
ATOM 612 O O . LYS A 1 79 ? -20.172 34.156 12.203 1 89.81 79 LYS A O 1
ATOM 617 N N . GLU A 1 80 ? -22.312 33.906 12.242 1 90.69 80 GLU A N 1
ATOM 618 C CA . GLU A 1 80 ? -22.531 34.844 13.344 1 90.69 80 GLU A CA 1
ATOM 619 C C . GLU A 1 80 ? -22.078 34.25 14.672 1 90.69 80 GLU A C 1
ATOM 621 O O . GLU A 1 80 ? -21.859 34.969 15.641 1 90.69 80 GLU A O 1
ATOM 626 N N . LYS A 1 81 ? -21.828 32.969 14.633 1 91.81 81 LYS A N 1
ATOM 627 C CA . LYS A 1 81 ? -21.547 32.281 15.891 1 91.81 81 LYS A CA 1
ATOM 628 C C . LYS A 1 81 ? -20.062 31.969 16.016 1 91.81 81 LYS A C 1
ATOM 630 O O . LYS A 1 81 ? -19.641 31.328 16.984 1 91.81 81 LYS A O 1
ATOM 635 N N . THR A 1 82 ? -19.297 32.375 15.055 1 91.19 82 THR A N 1
ATOM 636 C CA . THR A 1 82 ? -17.906 32 15.062 1 91.19 82 THR A CA 1
ATOM 637 C C . THR A 1 82 ? -17.031 33.094 14.453 1 91.19 82 THR A C 1
ATOM 639 O O . THR A 1 82 ? -17.516 33.938 13.711 1 91.19 82 THR A O 1
ATOM 642 N N . ASN A 1 83 ? -15.789 33.062 14.906 1 92.94 83 ASN A N 1
ATOM 643 C CA . ASN A 1 83 ? -14.797 33.938 14.289 1 92.94 83 ASN A CA 1
ATOM 644 C C . ASN A 1 83 ? -13.945 33.188 13.273 1 92.94 83 ASN A C 1
ATOM 646 O O . ASN A 1 83 ? -12.906 33.688 12.828 1 92.94 83 ASN A O 1
ATOM 650 N N . GLY A 1 84 ? -14.43 32.031 12.938 1 94.5 84 GLY A N 1
ATOM 651 C CA . GLY A 1 84 ? -13.703 31.234 11.969 1 94.5 84 GLY A CA 1
ATOM 652 C C . GLY A 1 84 ? -13.695 31.844 10.578 1 94.5 84 GLY A C 1
ATOM 653 O O . GLY A 1 84 ? -14.555 32.656 10.25 1 94.5 84 GLY A O 1
ATOM 654 N N . ILE A 1 85 ? -12.711 31.547 9.859 1 96.12 85 ILE A N 1
ATOM 655 C CA . ILE A 1 85 ? -12.586 31.984 8.469 1 96.12 85 ILE A CA 1
ATOM 656 C C . ILE A 1 85 ? -12.602 30.766 7.543 1 96.12 85 ILE A C 1
ATOM 658 O O . ILE A 1 85 ? -11.945 29.75 7.824 1 96.12 85 ILE A O 1
ATOM 662 N N . LEU A 1 86 ? -13.391 30.844 6.5 1 97.31 86 LEU A N 1
ATOM 663 C CA . LEU A 1 86 ? -13.484 29.766 5.531 1 97.31 86 LEU A CA 1
ATOM 664 C C . LEU A 1 86 ? -13.008 30.219 4.156 1 97.31 86 LEU A C 1
ATOM 666 O O . LEU A 1 86 ? -13.57 31.141 3.578 1 97.31 86 LEU A O 1
ATOM 670 N N . HIS A 1 87 ? -11.914 29.656 3.691 1 97.75 87 HIS A N 1
ATOM 671 C CA . HIS A 1 87 ? -11.453 29.844 2.322 1 97.75 87 HIS A CA 1
ATOM 672 C C . HIS A 1 87 ? -11.758 28.609 1.469 1 97.75 87 HIS A C 1
ATOM 674 O O . HIS A 1 87 ? -11.211 27.531 1.703 1 97.75 87 HIS A O 1
ATOM 680 N N . LEU A 1 88 ? -12.617 28.828 0.486 1 97.62 88 LEU A N 1
ATOM 681 C CA . LEU A 1 88 ? -12.992 27.75 -0.419 1 97.62 88 LEU A CA 1
ATOM 682 C C . LEU A 1 88 ? -12.203 27.828 -1.721 1 97.62 88 LEU A C 1
ATOM 684 O O . LEU A 1 88 ? -11.977 28.922 -2.246 1 97.62 88 LEU A O 1
ATOM 688 N N . PHE A 1 89 ? -11.758 26.656 -2.182 1 97.19 89 PHE A N 1
ATOM 689 C CA . PHE A 1 89 ? -11.133 26.625 -3.496 1 97.19 89 PHE A CA 1
ATOM 690 C C . PHE A 1 89 ? -11.234 25.234 -4.113 1 97.19 89 PHE A C 1
ATOM 692 O O . PHE A 1 89 ? -11.453 24.25 -3.404 1 97.19 89 PHE A O 1
ATOM 699 N N . GLN A 1 90 ? -11.141 25.188 -5.391 1 97.12 90 GLN A N 1
ATOM 700 C CA . GLN A 1 90 ? -11.227 23.938 -6.113 1 97.12 90 GLN A CA 1
ATOM 701 C C . GLN A 1 90 ? -9.859 23.266 -6.223 1 97.12 90 GLN A C 1
ATOM 703 O O . GLN A 1 90 ? -8.867 23.922 -6.52 1 97.12 90 GLN A O 1
ATOM 708 N N . MET A 1 91 ? -9.867 21.984 -5.949 1 97.62 91 MET A N 1
ATOM 709 C CA . MET A 1 91 ? -8.633 21.234 -6.105 1 97.62 91 MET A CA 1
ATOM 710 C C . MET A 1 91 ? -8.922 19.766 -6.434 1 97.62 91 MET A C 1
ATOM 712 O O . MET A 1 91 ? -9.641 19.094 -5.695 1 97.62 91 MET A O 1
ATOM 716 N N . ASP A 1 92 ? -8.461 19.344 -7.543 1 97.94 92 ASP A N 1
ATOM 717 C CA . ASP A 1 92 ? -8.406 17.922 -7.895 1 97.94 92 ASP A CA 1
ATOM 718 C C . ASP A 1 92 ? -7.055 17.328 -7.535 1 97.94 92 ASP A C 1
ATOM 720 O O . ASP A 1 92 ? -6.051 17.594 -8.188 1 97.94 92 ASP A O 1
ATOM 724 N N . VAL A 1 93 ? -7.074 16.453 -6.52 1 97.81 93 VAL A N 1
ATOM 725 C CA . VAL A 1 93 ? -5.824 15.938 -5.965 1 97.81 93 VAL A CA 1
ATOM 726 C C . VAL A 1 93 ? -5.109 15.078 -7.008 1 97.81 93 VAL A C 1
ATOM 728 O O . VAL A 1 93 ? -3.924 14.773 -6.859 1 97.81 93 VAL A O 1
ATOM 731 N N . ARG A 1 94 ? -5.789 14.695 -8.172 1 96.75 94 ARG A N 1
ATOM 732 C CA . ARG A 1 94 ? -5.199 13.875 -9.227 1 96.75 94 ARG A CA 1
ATOM 733 C C . ARG A 1 94 ? -4.367 14.727 -10.18 1 96.75 94 ARG A C 1
ATOM 735 O O . ARG A 1 94 ? -3.562 14.195 -10.953 1 96.75 94 ARG A O 1
ATOM 742 N N . ASN A 1 95 ? -4.605 15.953 -10.086 1 97.56 95 ASN A N 1
ATOM 743 C CA . ASN A 1 95 ? -4.031 16.859 -11.078 1 97.56 95 ASN A CA 1
ATOM 744 C C . ASN A 1 95 ? -2.945 17.734 -10.477 1 97.56 95 ASN A C 1
ATOM 746 O O . ASN A 1 95 ? -3.229 18.594 -9.625 1 97.56 95 ASN A O 1
ATOM 750 N N . GLU A 1 96 ? -1.747 17.625 -10.984 1 96.94 96 GLU A N 1
ATOM 751 C CA . GLU A 1 96 ? -0.589 18.344 -10.453 1 96.94 96 GLU A CA 1
ATOM 752 C C . GLU A 1 96 ? -0.786 19.844 -10.539 1 96.94 96 GLU A C 1
ATOM 754 O O . GLU A 1 96 ? -0.463 20.578 -9.594 1 96.94 96 GLU A O 1
ATOM 759 N N . LYS A 1 97 ? -1.252 20.297 -11.617 1 97.44 97 LYS A N 1
ATOM 760 C CA . LYS A 1 97 ? -1.472 21.734 -11.805 1 97.44 97 LYS A CA 1
ATOM 761 C C . LYS A 1 97 ? -2.537 22.25 -10.844 1 97.44 97 LYS A C 1
ATOM 763 O O . LYS A 1 97 ? -2.406 23.344 -10.297 1 97.44 97 LYS A O 1
ATOM 768 N N . SER A 1 98 ? -3.566 21.484 -10.672 1 98.06 98 SER A N 1
ATOM 769 C CA . SER A 1 98 ? -4.633 21.859 -9.75 1 98.06 98 SER A CA 1
ATOM 770 C C . SER A 1 98 ? -4.102 22.016 -8.32 1 98.06 98 SER A C 1
ATOM 772 O O . SER A 1 98 ? -4.422 22.984 -7.633 1 98.06 98 SER A O 1
ATOM 774 N N . VAL A 1 99 ? -3.256 21.109 -7.906 1 98.31 99 VAL A N 1
ATOM 775 C CA . VAL A 1 99 ? -2.695 21.125 -6.559 1 98.31 99 VAL A CA 1
ATOM 776 C C . VAL A 1 99 ? -1.735 22.297 -6.41 1 98.31 99 VAL A C 1
ATOM 778 O O . VAL A 1 99 ? -1.737 22.984 -5.387 1 98.31 99 VAL A O 1
ATOM 781 N N . ALA A 1 100 ? -0.963 22.562 -7.422 1 97.69 100 ALA A N 1
ATOM 782 C CA . ALA A 1 100 ? -0.051 23.703 -7.402 1 97.69 100 ALA A CA 1
ATOM 783 C C . ALA A 1 100 ? -0.818 25.016 -7.293 1 97.69 100 ALA A C 1
ATOM 785 O O . ALA A 1 100 ? -0.39 25.938 -6.59 1 97.69 100 ALA A O 1
ATOM 786 N N . ASN A 1 101 ? -1.9 25.094 -8.023 1 98.12 101 ASN A N 1
ATOM 787 C CA . ASN A 1 101 ? -2.756 26.281 -7.93 1 98.12 101 ASN A CA 1
ATOM 788 C C . ASN A 1 101 ? -3.328 26.438 -6.523 1 98.12 101 ASN A C 1
ATOM 790 O O . ASN A 1 101 ? -3.492 27.562 -6.047 1 98.12 101 ASN A O 1
ATOM 794 N N . GLY A 1 102 ? -3.67 25.328 -5.922 1 98.31 102 GLY A N 1
ATOM 795 C CA . GLY A 1 102 ? -4.117 25.375 -4.539 1 98.31 102 GLY A CA 1
ATOM 796 C C . GLY A 1 102 ? -3.08 25.953 -3.592 1 98.31 102 GLY A C 1
ATOM 797 O O . GLY A 1 102 ? -3.41 26.75 -2.713 1 98.31 102 GLY A O 1
ATOM 798 N N . LEU A 1 103 ? -1.834 25.547 -3.801 1 98 103 LEU A N 1
ATOM 799 C CA . LEU A 1 103 ? -0.752 26.078 -2.977 1 98 103 LEU A CA 1
ATOM 800 C C . LEU A 1 103 ? -0.651 27.578 -3.121 1 98 103 LEU A C 1
ATOM 802 O O . LEU A 1 103 ? -0.535 28.297 -2.123 1 98 103 LEU A O 1
ATOM 806 N N . LYS A 1 104 ? -0.705 28.047 -4.328 1 97.69 104 LYS A N 1
ATOM 807 C CA . LYS A 1 104 ? -0.636 29.484 -4.582 1 97.69 104 LYS A CA 1
ATOM 808 C C . LYS A 1 104 ? -1.778 30.219 -3.889 1 97.69 104 LYS A C 1
ATOM 810 O O . LYS A 1 104 ? -1.576 31.297 -3.316 1 97.69 104 LYS A O 1
ATOM 815 N N . PHE A 1 105 ? -2.898 29.688 -3.98 1 98.12 105 PHE A N 1
ATOM 816 C CA . PHE A 1 105 ? -4.066 30.281 -3.34 1 98.12 105 PHE A CA 1
ATOM 817 C C . PHE A 1 105 ? -3.867 30.375 -1.833 1 98.12 105 PHE A C 1
ATOM 819 O O . PHE A 1 105 ? -4.086 31.422 -1.239 1 98.12 105 PHE A O 1
ATOM 826 N N . VAL A 1 106 ? -3.453 29.266 -1.197 1 98.06 106 VAL A N 1
ATOM 827 C CA . VAL A 1 106 ? -3.262 29.219 0.248 1 98.06 106 VAL A CA 1
ATOM 828 C C . VAL A 1 106 ? -2.191 30.234 0.66 1 98.06 106 VAL A C 1
ATOM 830 O O . VAL A 1 106 ? -2.381 30.984 1.61 1 98.06 106 VAL A O 1
ATOM 833 N N . GLU A 1 107 ? -1.12 30.25 -0.085 1 96.81 107 GLU A N 1
ATOM 834 C CA . GLU A 1 107 ? -0.025 31.172 0.208 1 96.81 107 GLU A CA 1
ATOM 835 C C . GLU A 1 107 ? -0.484 32.625 0.118 1 96.81 107 GLU A C 1
ATOM 837 O O . GLU A 1 107 ? -0.024 33.469 0.883 1 96.81 107 GLU A O 1
ATOM 842 N N . SER A 1 108 ? -1.4 32.875 -0.78 1 97.12 108 SER A N 1
ATOM 843 C CA . SER A 1 108 ? -1.884 34.25 -0.979 1 97.12 108 SER A CA 1
ATOM 844 C C . SER A 1 108 ? -2.711 34.719 0.212 1 97.12 108 SER A C 1
ATOM 846 O O . SER A 1 108 ? -2.908 35.906 0.398 1 97.12 108 SER A O 1
ATOM 848 N N . LYS A 1 109 ? -3.195 33.781 0.979 1 96.75 109 LYS A N 1
ATOM 849 C CA . LYS A 1 109 ? -4.051 34.125 2.111 1 96.75 109 LYS A CA 1
ATOM 850 C C . LYS A 1 109 ? -3.26 34.125 3.416 1 96.75 109 LYS A C 1
ATOM 852 O O . LYS A 1 109 ? -3.777 34.531 4.461 1 96.75 109 LYS A O 1
ATOM 857 N N . LEU A 1 110 ? -2.029 33.625 3.369 1 94.94 110 LEU A N 1
ATOM 858 C CA . LEU A 1 110 ? -1.191 33.562 4.559 1 94.94 110 LEU A CA 1
ATOM 859 C C . LEU A 1 110 ? -0.216 34.719 4.625 1 94.94 110 LEU A C 1
ATOM 861 O O . LEU A 1 110 ? 0.182 35.25 3.592 1 94.94 110 LEU A O 1
ATOM 865 N N . GLN A 1 111 ? 0.127 35.094 5.848 1 89.88 111 GLN A N 1
ATOM 866 C CA . GLN A 1 111 ? 1.199 36.062 6.031 1 89.88 111 GLN A CA 1
ATOM 867 C C . GLN A 1 111 ? 2.549 35.469 5.629 1 89.88 111 GLN A C 1
ATOM 869 O O . GLN A 1 111 ? 2.715 34.25 5.594 1 89.88 111 GLN A O 1
ATOM 874 N N . SER A 1 112 ? 3.455 36.344 5.43 1 83.88 112 SER A N 1
ATOM 875 C CA . SER A 1 112 ? 4.793 35.875 5.062 1 83.88 112 SER A CA 1
ATOM 876 C C . SER A 1 112 ? 5.398 35 6.152 1 83.88 112 SER A C 1
ATOM 878 O O . SER A 1 112 ? 5.281 35.312 7.34 1 83.88 112 SER A O 1
ATOM 880 N N . ASN A 1 113 ? 5.922 33.875 5.75 1 80.94 113 ASN A N 1
ATOM 881 C CA . ASN A 1 113 ? 6.625 32.938 6.602 1 80.94 113 ASN A CA 1
ATOM 882 C C . ASN A 1 113 ? 5.672 32.219 7.566 1 80.94 113 ASN A C 1
ATOM 884 O O . ASN A 1 113 ? 6.105 31.641 8.555 1 80.94 113 ASN A O 1
ATOM 888 N N . ALA A 1 114 ? 4.363 32.531 7.348 1 90.31 114 ALA A N 1
ATOM 889 C CA . ALA A 1 114 ? 3.395 31.797 8.148 1 90.31 114 ALA A CA 1
ATOM 890 C C . ALA A 1 114 ? 3.172 30.391 7.57 1 90.31 114 ALA A C 1
ATOM 892 O O . ALA A 1 114 ? 3.387 30.172 6.379 1 90.31 114 ALA A O 1
ATOM 893 N N . GLY A 1 115 ? 2.871 29.5 8.438 1 95.12 115 GLY A N 1
ATOM 894 C CA . GLY A 1 115 ? 2.605 28.125 8.016 1 95.12 115 GLY A CA 1
ATOM 895 C C . GLY A 1 115 ? 1.187 27.672 8.305 1 95.12 115 GLY A C 1
ATOM 896 O O . GLY A 1 115 ? 0.316 28.5 8.594 1 95.12 115 GLY A O 1
ATOM 897 N N . ILE A 1 116 ? 0.945 26.453 8.07 1 97.12 116 ILE A N 1
ATOM 898 C CA . ILE A 1 116 ? -0.333 25.797 8.312 1 97.12 116 ILE A CA 1
ATOM 899 C C . ILE A 1 116 ? -0.189 24.797 9.469 1 97.12 116 ILE A C 1
ATOM 901 O O . ILE A 1 116 ? 0.804 24.078 9.547 1 97.12 116 ILE A O 1
ATOM 905 N N . HIS A 1 117 ? -1.179 24.844 10.297 1 98 117 HIS A N 1
ATOM 906 C CA . HIS A 1 117 ? -1.132 24.016 11.492 1 98 117 HIS A CA 1
ATOM 907 C C . HIS A 1 117 ? -1.394 22.547 11.156 1 98 117 HIS A C 1
ATOM 909 O O . HIS A 1 117 ? -0.786 21.641 11.75 1 98 117 HIS A O 1
ATOM 915 N N . ALA A 1 118 ? -2.336 22.344 10.227 1 98.69 118 ALA A N 1
ATOM 916 C CA . ALA A 1 118 ? -2.688 20.953 9.938 1 98.69 118 ALA A CA 1
ATOM 917 C C . ALA A 1 118 ? -3.066 20.781 8.469 1 98.69 118 ALA A C 1
ATOM 919 O O . ALA A 1 118 ? -3.738 21.641 7.891 1 98.69 118 ALA A O 1
ATOM 920 N N . LEU A 1 119 ? -2.564 19.781 7.891 1 98.75 119 LEU A N 1
ATOM 921 C CA . LEU A 1 119 ? -3.006 19.281 6.598 1 98.75 119 LEU A CA 1
ATOM 922 C C . LEU A 1 119 ? -3.779 17.969 6.754 1 98.75 119 LEU A C 1
ATOM 924 O O . LEU A 1 119 ? -3.234 16.984 7.242 1 98.75 119 LEU A O 1
ATOM 928 N N . VAL A 1 120 ? -5.047 17.984 6.398 1 98.62 120 VAL A N 1
ATOM 929 C CA . VAL A 1 120 ? -5.895 16.797 6.488 1 98.62 120 VAL A CA 1
ATOM 930 C C . VAL A 1 120 ? -6.133 16.234 5.094 1 98.62 120 VAL A C 1
ATOM 932 O O . VAL A 1 120 ? -6.898 16.797 4.309 1 98.62 120 VAL A O 1
ATOM 935 N N . ASN A 1 121 ? -5.488 15.109 4.848 1 98 121 ASN A N 1
ATOM 936 C CA . ASN A 1 121 ? -5.723 14.359 3.619 1 98 121 ASN A CA 1
ATOM 937 C C . ASN A 1 121 ? -6.961 13.469 3.732 1 98 121 ASN A C 1
ATOM 939 O O . ASN A 1 121 ? -6.852 12.297 4.082 1 98 121 ASN A O 1
ATOM 943 N N . ASN A 1 122 ? -8.07 14.031 3.311 1 95.62 122 ASN A N 1
ATOM 944 C CA . ASN A 1 122 ? -9.344 13.352 3.496 1 95.62 122 ASN A CA 1
ATOM 945 C C . ASN A 1 122 ? -9.898 12.828 2.172 1 95.62 122 ASN A C 1
ATOM 947 O O . ASN A 1 122 ? -10.695 11.891 2.156 1 95.62 122 ASN A O 1
ATOM 951 N N . ALA A 1 123 ? -9.508 13.484 1.07 1 93.38 123 ALA A N 1
ATOM 952 C CA . ALA A 1 123 ? -10.023 13.07 -0.233 1 93.38 123 ALA A CA 1
ATOM 953 C C . ALA A 1 123 ? -9.758 11.586 -0.485 1 93.38 123 ALA A C 1
ATOM 955 O O . ALA A 1 123 ? -8.656 11.102 -0.242 1 93.38 123 ALA A O 1
ATOM 956 N N . GLY A 1 124 ? -10.797 10.867 -0.949 1 91.31 124 GLY A N 1
ATOM 957 C CA . GLY A 1 124 ? -10.641 9.453 -1.225 1 91.31 124 GLY A CA 1
ATOM 958 C C . GLY A 1 124 ? -11.867 8.836 -1.878 1 91.31 124 GLY A C 1
ATOM 959 O O . GLY A 1 124 ? -12.945 9.422 -1.86 1 91.31 124 GLY A O 1
ATOM 960 N N . ILE A 1 125 ? -11.695 7.664 -2.465 1 91 125 ILE A N 1
ATOM 961 C CA . ILE A 1 125 ? -12.773 6.914 -3.094 1 91 125 ILE A CA 1
ATOM 962 C C . ILE A 1 125 ? -12.609 5.422 -2.803 1 91 125 ILE A C 1
ATOM 964 O O . ILE A 1 125 ? -11.5 4.965 -2.496 1 91 125 ILE A O 1
ATOM 968 N N . VAL A 1 126 ? -13.641 4.715 -2.875 1 88.75 126 VAL A N 1
ATOM 969 C CA . VAL A 1 126 ? -13.586 3.27 -2.691 1 88.75 126 VAL A CA 1
ATOM 970 C C . VAL A 1 126 ? -13.18 2.598 -4.004 1 88.75 126 VAL A C 1
ATOM 972 O O . VAL A 1 126 ? -12.406 1.641 -4.004 1 88.75 126 VAL A O 1
ATOM 975 N N . GLY A 1 127 ? -13.68 3.172 -5.133 1 91.44 127 GLY A N 1
ATOM 976 C CA . GLY A 1 127 ? -13.43 2.572 -6.434 1 91.44 127 GLY A CA 1
ATOM 977 C C . GLY A 1 127 ? -14.32 1.375 -6.719 1 91.44 127 GLY A C 1
ATOM 978 O O . GLY A 1 127 ? -15.281 1.121 -5.988 1 91.44 127 GLY A O 1
ATOM 979 N N . ASN A 1 128 ? -14.023 0.68 -7.812 1 92.88 128 ASN A N 1
ATOM 980 C CA . ASN A 1 128 ? -14.773 -0.502 -8.219 1 92.88 128 ASN A CA 1
ATOM 981 C C . ASN A 1 128 ? -14.586 -1.649 -7.227 1 92.88 128 ASN A C 1
ATOM 983 O O . ASN A 1 128 ? -13.461 -1.978 -6.855 1 92.88 128 ASN A O 1
ATOM 987 N N . THR A 1 129 ? -15.711 -2.246 -6.824 1 90.25 129 THR A N 1
ATOM 988 C CA . THR A 1 129 ? -15.727 -3.322 -5.84 1 90.25 129 THR A CA 1
ATOM 989 C C . THR A 1 129 ? -16.25 -4.617 -6.465 1 90.25 129 THR A C 1
ATOM 991 O O . THR A 1 129 ? -17.422 -4.73 -6.789 1 90.25 129 THR A O 1
ATOM 994 N N . ALA A 1 130 ? -15.469 -5.527 -6.637 1 94.06 130 ALA A N 1
ATOM 995 C CA . ALA A 1 130 ? -15.781 -6.836 -7.207 1 94.06 130 ALA A CA 1
ATOM 996 C C . ALA A 1 130 ? -14.609 -7.801 -7.039 1 94.06 130 ALA A C 1
ATOM 998 O O . ALA A 1 130 ? -13.578 -7.438 -6.477 1 94.06 130 ALA A O 1
ATOM 999 N N . TRP A 1 131 ? -14.852 -9.062 -7.402 1 95.5 131 TRP A N 1
ATOM 1000 C CA . TRP A 1 131 ? -13.742 -10.008 -7.492 1 95.5 131 TRP A CA 1
ATOM 1001 C C . TRP A 1 131 ? -12.641 -9.461 -8.383 1 95.5 131 TRP A C 1
ATOM 1003 O O . TRP A 1 131 ? -12.914 -8.844 -9.414 1 95.5 131 TRP A O 1
ATOM 1013 N N . ASP A 1 132 ? -11.445 -9.711 -8 1 97.25 132 ASP A N 1
ATOM 1014 C CA . ASP A 1 132 ? -10.305 -9.242 -8.789 1 97.25 132 ASP A CA 1
ATOM 1015 C C . ASP A 1 132 ? -10.414 -9.711 -10.242 1 97.25 132 ASP A C 1
ATOM 1017 O O . ASP A 1 132 ? -9.977 -9.016 -11.156 1 97.25 132 ASP A O 1
ATOM 1021 N N . ASP A 1 133 ? -11 -10.812 -10.453 1 96.38 133 ASP A N 1
ATOM 1022 C CA . ASP A 1 133 ? -11.133 -11.391 -11.789 1 96.38 133 ASP A CA 1
ATOM 1023 C C . ASP A 1 133 ? -11.992 -10.492 -12.688 1 96.38 133 ASP A C 1
ATOM 1025 O O . ASP A 1 133 ? -11.883 -10.555 -13.914 1 96.38 133 ASP A O 1
ATOM 1029 N N . TRP A 1 134 ? -12.883 -9.734 -12.008 1 96.12 134 TRP A N 1
ATOM 1030 C CA . TRP A 1 134 ? -13.789 -8.883 -12.781 1 96.12 134 TRP A CA 1
ATOM 1031 C C . TRP A 1 134 ? -13.156 -7.516 -13.039 1 96.12 134 TRP A C 1
ATOM 1033 O O . TRP A 1 134 ? -13.703 -6.707 -13.797 1 96.12 134 TRP A O 1
ATOM 1043 N N . LEU A 1 135 ? -12.039 -7.293 -12.492 1 96.75 135 LEU A N 1
ATOM 1044 C CA . LEU A 1 135 ? -11.406 -5.98 -12.547 1 96.75 135 LEU A CA 1
ATOM 1045 C C . LEU A 1 135 ? -10.234 -5.984 -13.516 1 96.75 135 LEU A C 1
ATOM 1047 O O . LEU A 1 135 ? -9.727 -7.047 -13.883 1 96.75 135 LEU A O 1
ATOM 1051 N N . VAL A 1 136 ? -9.898 -4.82 -13.969 1 95.75 136 VAL A N 1
ATOM 1052 C CA . VAL A 1 136 ? -8.727 -4.602 -14.805 1 95.75 136 VAL A CA 1
ATOM 1053 C C . VAL A 1 136 ? -7.738 -3.68 -14.094 1 95.75 136 VAL A C 1
ATOM 1055 O O . VAL A 1 136 ? -8.102 -3.002 -13.125 1 95.75 136 VAL A O 1
ATOM 1058 N N . PRO A 1 137 ? -6.484 -3.658 -14.531 1 96.38 137 PRO A N 1
ATOM 1059 C CA . PRO A 1 137 ? -5.477 -2.84 -13.859 1 96.38 137 PRO A CA 1
ATOM 1060 C C . PRO A 1 137 ? -5.895 -1.378 -13.719 1 96.38 137 PRO A C 1
ATOM 1062 O O . PRO A 1 137 ? -5.582 -0.732 -12.719 1 96.38 137 PRO A O 1
ATOM 1065 N N . ASP A 1 138 ? -6.613 -0.88 -14.625 1 96.44 138 ASP A N 1
ATOM 1066 C CA . ASP A 1 138 ? -7.027 0.519 -14.602 1 96.44 138 ASP A CA 1
ATOM 1067 C C . ASP A 1 138 ? -7.93 0.803 -13.398 1 96.44 138 ASP A C 1
ATOM 1069 O O . ASP A 1 138 ? -7.938 1.916 -12.875 1 96.44 138 ASP A O 1
ATOM 1073 N N . ASP A 1 139 ? -8.711 -0.171 -12.977 1 97.06 139 ASP A N 1
ATOM 1074 C CA . ASP A 1 139 ? -9.547 -0.01 -11.789 1 97.06 139 ASP A CA 1
ATOM 1075 C C . ASP A 1 139 ? -8.695 0.281 -10.555 1 97.06 139 ASP A C 1
ATOM 1077 O O . ASP A 1 139 ? -9.102 1.049 -9.68 1 97.06 139 ASP A O 1
ATOM 1081 N N . TYR A 1 140 ? -7.539 -0.367 -10.469 1 97.62 140 TYR A N 1
ATOM 1082 C CA . TYR A 1 140 ? -6.605 -0.118 -9.375 1 97.62 140 TYR A CA 1
ATOM 1083 C C . TYR A 1 140 ? -5.953 1.251 -9.516 1 97.62 140 TYR A C 1
ATOM 1085 O O . TYR A 1 140 ? -5.801 1.981 -8.539 1 97.62 140 TYR A O 1
ATOM 1093 N N . GLN A 1 141 ? -5.59 1.559 -10.766 1 97.25 141 GLN A N 1
ATOM 1094 C CA . GLN A 1 141 ? -4.914 2.82 -11.047 1 97.25 141 GLN A CA 1
ATOM 1095 C C . GLN A 1 141 ? -5.789 4.012 -10.656 1 97.25 141 GLN A C 1
ATOM 1097 O O . GLN A 1 141 ? -5.293 5 -10.109 1 97.25 141 GLN A O 1
ATOM 1102 N N . GLN A 1 142 ? -7.035 3.906 -10.938 1 96.62 142 GLN A N 1
ATOM 1103 C CA . GLN A 1 142 ? -7.961 4.996 -10.641 1 96.62 142 GLN A CA 1
ATOM 1104 C C . GLN A 1 142 ? -8.008 5.289 -9.148 1 96.62 142 GLN A C 1
ATOM 1106 O O . GLN A 1 142 ? -7.977 6.453 -8.734 1 96.62 142 GLN A O 1
ATOM 1111 N N . VAL A 1 143 ? -8.117 4.316 -8.352 1 96.5 143 VAL A N 1
ATOM 1112 C CA . VAL A 1 143 ? -8.195 4.488 -6.91 1 96.5 143 VAL A CA 1
ATOM 1113 C C . VAL A 1 143 ? -6.848 4.977 -6.371 1 96.5 143 VAL A C 1
ATOM 1115 O O . VAL A 1 143 ? -6.801 5.836 -5.488 1 96.5 143 VAL A O 1
ATOM 1118 N N . TRP A 1 144 ? -5.781 4.445 -6.914 1 96.69 144 TRP A N 1
ATOM 1119 C CA . TRP A 1 144 ? -4.43 4.855 -6.551 1 96.69 144 TRP A CA 1
ATOM 1120 C C . TRP A 1 144 ? -4.238 6.355 -6.766 1 96.69 144 TRP A C 1
ATOM 1122 O O . TRP A 1 144 ? -3.646 7.039 -5.93 1 96.69 144 TRP A O 1
ATOM 1132 N N . GLU A 1 145 ? -4.727 6.852 -7.848 1 97.31 145 GLU A N 1
ATOM 1133 C CA . GLU A 1 145 ? -4.523 8.242 -8.234 1 97.31 145 GLU A CA 1
ATOM 1134 C C . GLU A 1 145 ? -5.156 9.195 -7.227 1 97.31 145 GLU A C 1
ATOM 1136 O O . GLU A 1 145 ? -4.664 10.312 -7.023 1 97.31 145 GLU A O 1
ATOM 1141 N N . VAL A 1 146 ? -6.145 8.773 -6.566 1 96.81 146 VAL A N 1
ATOM 1142 C CA . VAL A 1 146 ? -6.855 9.625 -5.621 1 96.81 146 VAL A CA 1
ATOM 1143 C C . VAL A 1 146 ? -6.367 9.344 -4.203 1 96.81 146 VAL A C 1
ATOM 1145 O O . VAL A 1 146 ? -5.867 10.242 -3.521 1 96.81 146 VAL A O 1
ATOM 1148 N N . ASN A 1 147 ? -6.441 8.062 -3.812 1 96.25 147 ASN A N 1
ATOM 1149 C CA . ASN A 1 147 ? -6.273 7.672 -2.416 1 96.25 147 ASN A CA 1
ATOM 1150 C C . ASN A 1 147 ? -4.805 7.703 -1.999 1 96.25 147 ASN A C 1
ATOM 1152 O O . ASN A 1 147 ? -4.496 7.836 -0.813 1 96.25 147 ASN A O 1
ATOM 1156 N N . THR A 1 148 ? -3.9 7.477 -2.969 1 97.06 148 THR A N 1
ATOM 1157 C CA . THR A 1 148 ? -2.488 7.367 -2.621 1 97.06 148 THR A CA 1
ATOM 1158 C C . THR A 1 148 ? -1.686 8.5 -3.252 1 97.06 148 THR A C 1
ATOM 1160 O O . THR A 1 148 ? -1.21 9.398 -2.551 1 97.06 148 THR A O 1
ATOM 1163 N N . MET A 1 149 ? -1.663 8.516 -4.535 1 97.56 149 MET A N 1
ATOM 1164 C CA . MET A 1 149 ? -0.871 9.523 -5.234 1 97.56 149 MET A CA 1
ATOM 1165 C C . MET A 1 149 ? -1.403 10.922 -4.945 1 97.56 149 MET A C 1
ATOM 1167 O O . MET A 1 149 ? -0.632 11.883 -4.867 1 97.56 149 MET A O 1
ATOM 1171 N N . GLY A 1 150 ? -2.721 11.031 -4.91 1 98 150 GLY A N 1
ATOM 1172 C CA . GLY A 1 150 ? -3.303 12.312 -4.562 1 98 150 GLY A CA 1
ATOM 1173 C C . GLY A 1 150 ? -2.838 12.836 -3.217 1 98 150 GLY A C 1
ATOM 1174 O O . GLY A 1 150 ? -2.467 14.008 -3.094 1 98 150 GLY A O 1
ATOM 1175 N N . MET A 1 151 ? -2.799 11.992 -2.236 1 97.81 151 MET A N 1
ATOM 1176 C CA . MET A 1 151 ? -2.371 12.383 -0.896 1 97.81 151 MET A CA 1
ATOM 1177 C C . MET A 1 151 ? -0.879 12.703 -0.872 1 97.81 151 MET A C 1
ATOM 1179 O O . MET A 1 151 ? -0.451 13.633 -0.19 1 97.81 151 MET A O 1
ATOM 1183 N N . ILE A 1 152 ? -0.094 11.898 -1.61 1 98.25 152 ILE A N 1
ATOM 1184 C CA . ILE A 1 152 ? 1.343 12.133 -1.693 1 98.25 152 ILE A CA 1
ATOM 1185 C C . ILE A 1 152 ? 1.606 13.492 -2.342 1 98.25 152 ILE A C 1
ATOM 1187 O O . ILE A 1 152 ? 2.387 14.297 -1.822 1 98.25 152 ILE A O 1
ATOM 1191 N N . ARG A 1 153 ? 0.933 13.75 -3.432 1 98.25 153 ARG A N 1
ATOM 1192 C CA . ARG A 1 153 ? 1.084 14.984 -4.184 1 98.25 153 ARG A CA 1
ATOM 1193 C C . ARG A 1 153 ? 0.729 16.203 -3.322 1 98.25 153 ARG A C 1
ATOM 1195 O O . ARG A 1 153 ? 1.484 17.172 -3.27 1 98.25 153 ARG A O 1
ATOM 1202 N N . VAL A 1 154 ? -0.372 16.125 -2.662 1 98.56 154 VAL A N 1
ATOM 1203 C CA . VAL A 1 154 ? -0.825 17.219 -1.812 1 98.56 154 VAL A CA 1
ATOM 1204 C C . VAL A 1 154 ? 0.155 17.422 -0.657 1 98.56 154 VAL A C 1
ATOM 1206 O O . VAL A 1 154 ? 0.554 18.547 -0.36 1 98.56 154 VAL A O 1
ATOM 1209 N N . THR A 1 155 ? 0.542 16.344 -0.02 1 98.56 155 THR A N 1
ATOM 1210 C CA . THR A 1 155 ? 1.449 16.406 1.12 1 98.56 155 THR A CA 1
ATOM 1211 C C . THR A 1 155 ? 2.783 17.031 0.716 1 98.56 155 THR A C 1
ATOM 1213 O O . THR A 1 155 ? 3.275 17.953 1.379 1 98.56 155 THR A O 1
ATOM 1216 N N . GLN A 1 156 ? 3.338 16.547 -0.363 1 98 156 GLN A N 1
ATOM 1217 C CA . GLN A 1 156 ? 4.637 17.047 -0.81 1 98 156 GLN A CA 1
ATOM 1218 C C . GLN A 1 156 ? 4.562 18.516 -1.187 1 98 156 GLN A C 1
ATOM 1220 O O . GLN A 1 156 ? 5.52 19.266 -0.972 1 98 156 GLN A O 1
ATOM 1225 N N . THR A 1 157 ? 3.438 18.906 -1.737 1 97.88 157 THR A N 1
ATOM 1226 C CA . THR A 1 157 ? 3.266 20.281 -2.207 1 97.88 157 THR A CA 1
ATOM 1227 C C . THR A 1 157 ? 3.121 21.25 -1.032 1 97.88 157 THR A C 1
ATOM 1229 O O . THR A 1 157 ? 3.668 22.344 -1.057 1 97.88 157 THR A O 1
ATOM 1232 N N . PHE A 1 158 ? 2.473 20.844 0.048 1 98 158 PHE A N 1
ATOM 1233 C CA . PHE A 1 158 ? 2.131 21.766 1.124 1 98 158 PHE A CA 1
ATOM 1234 C C . PHE A 1 158 ? 3.033 21.547 2.332 1 98 158 PHE A C 1
ATOM 1236 O O . PHE A 1 158 ? 2.953 22.281 3.316 1 98 158 PHE A O 1
ATOM 1243 N N . LYS A 1 159 ? 3.863 20.594 2.252 1 97.12 159 LYS A N 1
ATOM 1244 C CA . LYS A 1 159 ? 4.637 20.125 3.398 1 97.12 159 LYS A CA 1
ATOM 1245 C C . LYS A 1 159 ? 5.512 21.234 3.965 1 97.12 159 LYS A C 1
ATOM 1247 O O . LYS A 1 159 ? 5.699 21.344 5.18 1 97.12 159 LYS A O 1
ATOM 1252 N N . ARG A 1 160 ? 6.051 22.062 3.156 1 96 160 ARG A N 1
ATOM 1253 C CA . ARG A 1 160 ? 6.895 23.141 3.666 1 96 160 ARG A CA 1
ATOM 1254 C C . ARG A 1 160 ? 6.094 24.094 4.543 1 96 160 ARG A C 1
ATOM 1256 O O . ARG A 1 160 ? 6.59 24.578 5.566 1 96 160 ARG A O 1
ATOM 1263 N N . LEU A 1 161 ? 4.887 24.438 4.117 1 96.81 161 LEU A N 1
ATOM 1264 C CA . LEU A 1 161 ? 4.023 25.281 4.93 1 96.81 161 LEU A CA 1
ATOM 1265 C C . LEU A 1 161 ? 3.768 24.641 6.293 1 96.81 161 LEU A C 1
ATOM 1267 O O . LEU A 1 161 ? 3.631 25.344 7.297 1 96.81 161 LEU A O 1
ATOM 1271 N N . ILE A 1 162 ? 3.719 23.344 6.32 1 97.56 162 ILE A N 1
ATOM 1272 C CA . ILE A 1 162 ? 3.51 22.609 7.562 1 97.56 162 ILE A CA 1
ATOM 1273 C C . ILE A 1 162 ? 4.742 22.734 8.453 1 97.56 162 ILE A C 1
ATOM 1275 O O . ILE A 1 162 ? 4.625 22.984 9.656 1 97.56 162 ILE A O 1
ATOM 1279 N N . LYS A 1 163 ? 5.875 22.625 7.871 1 95.94 163 LYS A N 1
ATOM 1280 C CA . LYS A 1 163 ? 7.129 22.672 8.617 1 95.94 163 LYS A CA 1
ATOM 1281 C C . LYS A 1 163 ? 7.375 24.062 9.203 1 95.94 163 LYS A C 1
ATOM 1283 O O . LYS A 1 163 ? 8.117 24.203 10.18 1 95.94 163 LYS A O 1
ATOM 1288 N N . LEU A 1 164 ? 6.77 25.078 8.625 1 94.12 164 LEU A N 1
ATOM 1289 C CA . LEU A 1 164 ? 6.969 26.453 9.07 1 94.12 164 LEU A CA 1
ATOM 1290 C C . LEU A 1 164 ? 6.227 26.719 10.375 1 94.12 164 LEU A C 1
ATOM 1292 O O . LEU A 1 164 ? 6.504 27.703 11.062 1 94.12 164 LEU A O 1
ATOM 1296 N N . GLU A 1 165 ? 5.266 25.844 10.672 1 93.12 165 GLU A N 1
ATOM 1297 C CA . GLU A 1 165 ? 4.457 26.016 11.875 1 93.12 165 GLU A CA 1
ATOM 1298 C C . GLU A 1 165 ? 4.891 25.062 12.977 1 93.12 165 GLU A C 1
ATOM 1300 O O . GLU A 1 165 ? 4.906 23.844 12.773 1 93.12 165 GLU A O 1
ATOM 1305 N N . LYS A 1 166 ? 5.219 25.578 14.102 1 88.56 166 LYS A N 1
ATOM 1306 C CA . LYS A 1 166 ? 5.625 24.734 15.219 1 88.56 166 LYS A CA 1
ATOM 1307 C C . LYS A 1 166 ? 4.461 23.875 15.711 1 88.56 166 LYS A C 1
ATOM 1309 O O . LYS A 1 166 ? 3.346 24.359 15.883 1 88.56 166 LYS A O 1
ATOM 1314 N N . GLY A 1 167 ? 4.73 22.656 15.891 1 89.56 167 GLY A N 1
ATOM 1315 C CA . GLY A 1 167 ? 3.717 21.75 16.406 1 89.56 167 GLY A CA 1
ATOM 1316 C C . GLY A 1 167 ? 2.676 21.359 15.367 1 89.56 167 GLY A C 1
ATOM 1317 O O . GLY A 1 167 ? 1.576 20.922 15.719 1 89.56 167 GLY A O 1
ATOM 1318 N N . SER A 1 168 ? 2.973 21.578 14.164 1 96.62 168 SER A N 1
ATOM 1319 C CA . SER A 1 168 ? 2.07 21.281 13.062 1 96.62 168 SER A CA 1
ATOM 1320 C C . SER A 1 168 ? 1.882 19.766 12.898 1 96.62 168 SER A C 1
ATOM 1322 O O . SER A 1 168 ? 2.527 18.984 13.594 1 96.62 168 SER A O 1
ATOM 1324 N N . ARG A 1 169 ? 0.817 19.422 12.047 1 97.56 169 ARG A N 1
ATOM 1325 C CA . ARG A 1 169 ? 0.55 18 11.883 1 97.56 169 ARG A CA 1
ATOM 1326 C C . ARG A 1 169 ? -0.035 17.703 10.508 1 97.56 169 ARG A C 1
ATOM 1328 O O . ARG A 1 169 ? -0.6 18.594 9.867 1 97.56 169 ARG A O 1
ATOM 1335 N N . ILE A 1 170 ? 0.191 16.578 10.086 1 98.5 170 ILE A N 1
ATOM 1336 C CA . ILE A 1 170 ? -0.422 16.016 8.891 1 98.5 170 ILE A CA 1
ATOM 1337 C C . ILE A 1 170 ? -1.303 14.82 9.273 1 98.5 170 ILE A C 1
ATOM 1339 O O . ILE A 1 170 ? -0.88 13.953 10.039 1 98.5 170 ILE A O 1
ATOM 1343 N N . VAL A 1 171 ? -2.559 14.828 8.82 1 98.25 171 VAL A N 1
ATOM 1344 C CA . VAL A 1 171 ? -3.52 13.773 9.141 1 98.25 171 VAL A CA 1
ATOM 1345 C C . VAL A 1 171 ? -3.928 13.039 7.863 1 98.25 171 VAL A C 1
ATOM 1347 O O . VAL A 1 171 ? -4.301 13.672 6.871 1 98.25 171 VAL A O 1
ATOM 1350 N N . PHE A 1 172 ? -3.801 11.727 7.895 1 96.5 172 PHE A N 1
ATOM 1351 C CA . PHE A 1 172 ? -4.168 10.906 6.75 1 96.5 172 PHE A CA 1
ATOM 1352 C C . PHE A 1 172 ? -5.418 10.086 7.047 1 96.5 172 PHE A C 1
ATOM 1354 O O . PHE A 1 172 ? -5.574 9.562 8.148 1 96.5 172 PHE A O 1
ATOM 1361 N N . MET A 1 173 ? -6.281 9.984 6.059 1 91.38 173 MET A N 1
ATOM 1362 C CA . MET A 1 173 ? -7.438 9.094 6.125 1 91.38 173 MET A CA 1
ATOM 1363 C C . MET A 1 173 ? -7.098 7.727 5.547 1 91.38 173 MET A C 1
ATOM 1365 O O . MET A 1 173 ? -7.035 7.559 4.328 1 91.38 173 MET A O 1
ATOM 1369 N N . ALA A 1 174 ? -6.926 6.805 6.402 1 87.81 174 ALA A N 1
ATOM 1370 C CA . ALA A 1 174 ? -6.793 5.41 5.992 1 87.81 174 ALA A CA 1
ATOM 1371 C C . ALA A 1 174 ? -8.094 4.648 6.211 1 87.81 174 ALA A C 1
ATOM 1373 O O . ALA A 1 174 ? -9.172 5.113 5.82 1 87.81 174 ALA A O 1
ATOM 1374 N N . SER A 1 175 ? -8.062 3.428 6.527 1 80.25 175 SER A N 1
ATOM 1375 C CA . SER A 1 175 ? -9.227 2.584 6.754 1 80.25 175 SER A CA 1
ATOM 1376 C C . SER A 1 175 ? -8.859 1.315 7.516 1 80.25 175 SER A C 1
ATOM 1378 O O . SER A 1 175 ? -7.672 1.019 7.695 1 80.25 175 SER A O 1
ATOM 1380 N N . THR A 1 176 ? -9.906 0.78 8.023 1 74.25 176 THR A N 1
ATOM 1381 C CA . THR A 1 176 ? -9.742 -0.583 8.516 1 74.25 176 THR A CA 1
ATOM 1382 C C . THR A 1 176 ? -9.156 -1.481 7.426 1 74.25 176 THR A C 1
ATOM 1384 O O . THR A 1 176 ? -8.367 -2.381 7.715 1 74.25 176 THR A O 1
ATOM 1387 N N . CYS A 1 177 ? -9.438 -1.136 6.293 1 75.75 177 CYS A N 1
ATOM 1388 C CA . CYS A 1 177 ? -8.977 -1.9 5.137 1 75.75 177 CYS A CA 1
ATOM 1389 C C . CYS A 1 177 ? -7.492 -1.668 4.883 1 75.75 177 CYS A C 1
ATOM 1391 O O . CYS A 1 177 ? -6.902 -2.299 4.004 1 75.75 177 CYS A O 1
ATOM 1393 N N . ALA A 1 178 ? -6.926 -0.931 5.684 1 75.56 178 ALA A N 1
ATOM 1394 C CA . ALA A 1 178 ? -5.48 -0.734 5.629 1 75.56 178 ALA A CA 1
ATOM 1395 C C . ALA A 1 178 ? -4.758 -1.734 6.527 1 75.56 178 ALA A C 1
ATOM 1397 O O . ALA A 1 178 ? -3.529 -1.853 6.477 1 75.56 178 ALA A O 1
ATOM 1398 N N . ARG A 1 179 ? -5.574 -2.441 7.266 1 74.38 179 ARG A N 1
ATOM 1399 C CA . ARG A 1 179 ? -5.016 -3.445 8.164 1 74.38 179 ARG A CA 1
ATOM 1400 C C . ARG A 1 179 ? -5.395 -4.852 7.719 1 74.38 179 ARG A C 1
ATOM 1402 O O . ARG A 1 179 ? -4.648 -5.805 7.949 1 74.38 179 ARG A O 1
ATOM 1409 N N . VAL A 1 180 ? -6.598 -4.902 7.137 1 79.12 180 VAL A N 1
ATOM 1410 C CA . VAL A 1 180 ? -7.102 -6.168 6.617 1 79.12 180 VAL A CA 1
ATOM 1411 C C . VAL A 1 180 ? -7.562 -5.988 5.172 1 79.12 180 VAL A C 1
ATOM 1413 O O . VAL A 1 180 ? -8.43 -5.156 4.891 1 79.12 180 VAL A O 1
ATOM 1416 N N . ALA A 1 181 ? -7.008 -6.797 4.383 1 83.62 181 ALA A N 1
ATOM 1417 C CA . ALA A 1 181 ? -7.434 -6.77 2.986 1 83.62 181 ALA A CA 1
ATOM 1418 C C . ALA A 1 181 ? -8.648 -7.664 2.764 1 83.62 181 ALA A C 1
ATOM 1420 O O . ALA A 1 181 ? -8.523 -8.891 2.703 1 83.62 181 ALA A O 1
ATOM 1421 N N . LEU A 1 182 ? -9.75 -7.012 2.586 1 85.56 182 LEU A N 1
ATOM 1422 C CA . LEU A 1 182 ? -11 -7.75 2.447 1 85.56 182 LEU A CA 1
ATOM 1423 C C . LEU A 1 182 ? -11.242 -8.133 0.991 1 85.56 182 LEU A C 1
ATOM 1425 O O . LEU A 1 182 ? -10.914 -7.371 0.079 1 85.56 182 LEU A O 1
ATOM 1429 N N . PRO A 1 183 ? -11.875 -9.258 0.83 1 90.75 183 PRO A N 1
ATOM 1430 C CA . PRO A 1 183 ? -12.211 -9.648 -0.544 1 90.75 183 PRO A CA 1
ATOM 1431 C C . PRO A 1 183 ? -13.148 -8.648 -1.227 1 90.75 183 PRO A C 1
ATOM 1433 O O . PRO A 1 183 ? -13.984 -8.031 -0.565 1 90.75 183 PRO A O 1
ATOM 1436 N N . THR A 1 184 ? -13 -8.453 -2.568 1 91.62 184 THR A N 1
ATOM 1437 C CA . THR A 1 184 ? -13.836 -7.656 -3.457 1 91.62 184 THR A CA 1
ATOM 1438 C C . THR A 1 184 ? -13.531 -6.168 -3.295 1 91.62 184 THR A C 1
ATOM 1440 O O . THR A 1 184 ? -14.172 -5.328 -3.934 1 91.62 184 THR A O 1
ATOM 1443 N N . LEU A 1 185 ? -12.539 -5.859 -2.445 1 91.88 185 LEU A N 1
ATOM 1444 C CA . LEU A 1 185 ? -12.141 -4.473 -2.236 1 91.88 185 LEU A CA 1
ATOM 1445 C C . LEU A 1 185 ? -10.688 -4.254 -2.65 1 91.88 185 LEU A C 1
ATOM 1447 O O . LEU A 1 185 ? -9.984 -3.436 -2.055 1 91.88 185 LEU A O 1
ATOM 1451 N N . GLY A 1 186 ? -10.281 -4.941 -3.6 1 95.19 186 GLY A N 1
ATOM 1452 C CA . GLY A 1 186 ? -8.898 -4.957 -4.031 1 95.19 186 GLY A CA 1
ATOM 1453 C C . GLY A 1 186 ? -8.312 -3.566 -4.219 1 95.19 186 GLY A C 1
ATOM 1454 O O . GLY A 1 186 ? -7.363 -3.189 -3.531 1 95.19 186 GLY A O 1
ATOM 1455 N N . PRO A 1 187 ? -8.898 -2.771 -5.168 1 95.88 187 PRO A N 1
ATOM 1456 C CA . PRO A 1 187 ? -8.375 -1.427 -5.414 1 95.88 187 PRO A CA 1
ATOM 1457 C C . PRO A 1 187 ? -8.305 -0.577 -4.145 1 95.88 187 PRO A C 1
ATOM 1459 O O . PRO A 1 187 ? -7.32 0.124 -3.918 1 95.88 187 PRO A O 1
ATOM 1462 N N . TYR A 1 188 ? -9.289 -0.658 -3.357 1 93.69 188 TYR A N 1
ATOM 1463 C CA . TYR A 1 188 ? -9.359 0.116 -2.123 1 93.69 188 TYR A CA 1
ATOM 1464 C C . TYR A 1 188 ? -8.312 -0.358 -1.123 1 93.69 188 TYR A C 1
ATOM 1466 O O . TYR A 1 188 ? -7.562 0.449 -0.567 1 93.69 188 TYR A O 1
ATOM 1474 N N . ASN A 1 189 ? -8.242 -1.702 -0.88 1 94 189 ASN A N 1
ATOM 1475 C CA . ASN A 1 189 ? -7.246 -2.279 0.019 1 94 189 ASN A CA 1
ATOM 1476 C C . ASN A 1 189 ? -5.832 -1.837 -0.348 1 94 189 ASN A C 1
ATOM 1478 O O . ASN A 1 189 ? -5.078 -1.376 0.511 1 94 189 ASN A O 1
ATOM 1482 N N . VAL A 1 190 ? -5.547 -2.006 -1.59 1 95.81 190 VAL A N 1
ATOM 1483 C CA . VAL A 1 190 ? -4.211 -1.715 -2.104 1 95.81 190 VAL A CA 1
ATOM 1484 C C . VAL A 1 190 ? -3.867 -0.25 -1.847 1 95.81 190 VAL A C 1
ATOM 1486 O O . VAL A 1 190 ? -2.779 0.061 -1.354 1 95.81 190 VAL A O 1
ATOM 1489 N N . SER A 1 191 ? -4.758 0.638 -2.105 1 95.12 191 SER A N 1
ATOM 1490 C CA . SER A 1 191 ? -4.523 2.068 -1.946 1 95.12 191 SER A CA 1
ATOM 1491 C C . SER A 1 191 ? -4.352 2.441 -0.477 1 95.12 191 SER A C 1
ATOM 1493 O O . SER A 1 191 ? -3.51 3.277 -0.137 1 95.12 191 SER A O 1
ATOM 1495 N N . LYS A 1 192 ? -5.133 1.873 0.349 1 92.19 192 LYS A N 1
ATOM 1496 C CA . LYS A 1 192 ? -5.121 2.252 1.759 1 92.19 192 LYS A CA 1
ATOM 1497 C C . LYS A 1 192 ? -3.906 1.676 2.477 1 92.19 192 LYS A C 1
ATOM 1499 O O . LYS A 1 192 ? -3.357 2.305 3.383 1 92.19 192 LYS A O 1
ATOM 1504 N N . TYR A 1 193 ? -3.484 0.481 2.092 1 92.94 193 TYR A N 1
ATOM 1505 C CA . TYR A 1 193 ? -2.213 -0.034 2.59 1 92.94 193 TYR A CA 1
ATOM 1506 C C . TYR A 1 193 ? -1.057 0.864 2.168 1 92.94 193 TYR A C 1
ATOM 1508 O O . TYR A 1 193 ? -0.15 1.132 2.961 1 92.94 193 TYR A O 1
ATOM 1516 N N . ALA A 1 194 ? -1.115 1.269 0.984 1 94.88 194 ALA A N 1
ATOM 1517 C CA . ALA A 1 194 ? -0.071 2.135 0.445 1 94.88 194 ALA A CA 1
ATOM 1518 C C . ALA A 1 194 ? 0.036 3.43 1.247 1 94.88 194 ALA A C 1
ATOM 1520 O O . ALA A 1 194 ? 1.14 3.883 1.561 1 94.88 194 ALA A O 1
ATOM 1521 N N . ILE A 1 195 ? -1.037 3.982 1.595 1 94.19 195 ILE A N 1
ATOM 1522 C CA . ILE A 1 195 ? -1.015 5.27 2.281 1 94.19 195 ILE A CA 1
ATOM 1523 C C . ILE A 1 195 ? -0.527 5.082 3.715 1 94.19 195 ILE A C 1
ATOM 1525 O O . ILE A 1 195 ? 0.127 5.965 4.277 1 94.19 195 ILE A O 1
ATOM 1529 N N . GLU A 1 196 ? -0.851 3.977 4.324 1 92.81 196 GLU A N 1
ATOM 1530 C CA . GLU A 1 196 ? -0.305 3.686 5.648 1 92.81 196 GLU A CA 1
ATOM 1531 C C . GLU A 1 196 ? 1.222 3.686 5.625 1 92.81 196 GLU A C 1
ATOM 1533 O O . GLU A 1 196 ? 1.859 4.234 6.527 1 92.81 196 GLU A O 1
ATOM 1538 N N . ALA A 1 197 ? 1.728 3.043 4.613 1 94.12 197 ALA A N 1
ATOM 1539 C CA . ALA A 1 197 ? 3.18 2.988 4.469 1 94.12 197 ALA A CA 1
ATOM 1540 C C . ALA A 1 197 ? 3.766 4.383 4.281 1 94.12 197 ALA A C 1
ATOM 1542 O O . ALA A 1 197 ? 4.801 4.711 4.863 1 94.12 197 ALA A O 1
ATOM 1543 N N . TYR A 1 198 ? 3.111 5.172 3.482 1 96.62 198 TYR A N 1
ATOM 1544 C CA . TYR A 1 198 ? 3.588 6.531 3.25 1 96.62 198 TYR A CA 1
ATOM 1545 C C . TYR A 1 198 ? 3.566 7.344 4.535 1 96.62 198 TYR A C 1
ATOM 1547 O O . TYR A 1 198 ? 4.551 8 4.879 1 96.62 198 TYR A O 1
ATOM 1555 N N . ALA A 1 199 ? 2.457 7.273 5.195 1 95.38 199 ALA A N 1
ATOM 1556 C CA . ALA A 1 199 ? 2.293 8.016 6.445 1 95.38 199 ALA A CA 1
ATOM 1557 C C . ALA A 1 199 ? 3.367 7.629 7.457 1 95.38 199 ALA A C 1
ATOM 1559 O O . ALA A 1 199 ? 3.98 8.492 8.086 1 95.38 199 ALA A O 1
ATOM 1560 N N . ASP A 1 200 ? 3.588 6.344 7.605 1 93.56 200 ASP A N 1
ATOM 1561 C CA . ASP A 1 200 ? 4.594 5.867 8.555 1 93.56 200 ASP A CA 1
ATOM 1562 C C . ASP A 1 200 ? 5.996 6.305 8.133 1 93.56 200 ASP A C 1
ATOM 1564 O O . ASP A 1 200 ? 6.844 6.582 8.984 1 93.56 200 ASP A O 1
ATOM 1568 N N . THR A 1 201 ? 6.23 6.285 6.832 1 95.25 201 THR A N 1
ATOM 1569 C CA . THR A 1 201 ? 7.52 6.73 6.32 1 95.25 201 THR A CA 1
ATOM 1570 C C . THR A 1 201 ? 7.781 8.188 6.703 1 95.25 201 THR A C 1
ATOM 1572 O O . THR A 1 201 ? 8.805 8.5 7.312 1 95.25 201 THR A O 1
ATOM 1575 N N . ILE A 1 202 ? 6.844 9.023 6.418 1 96.75 202 ILE A N 1
ATOM 1576 C CA . ILE A 1 202 ? 7.109 10.445 6.621 1 96.75 202 ILE A CA 1
ATOM 1577 C C . ILE A 1 202 ? 6.969 10.789 8.102 1 96.75 202 ILE A C 1
ATOM 1579 O O . ILE A 1 202 ? 7.531 11.781 8.57 1 96.75 202 ILE A O 1
ATOM 1583 N N . ARG A 1 203 ? 6.199 9.984 8.867 1 95.75 203 ARG A N 1
ATOM 1584 C CA . ARG A 1 203 ? 6.137 10.18 10.312 1 95.75 203 ARG A CA 1
ATOM 1585 C C . ARG A 1 203 ? 7.527 10.133 10.93 1 95.75 203 ARG A C 1
ATOM 1587 O O . ARG A 1 203 ? 7.898 11.016 11.703 1 95.75 203 ARG A O 1
ATOM 1594 N N . SER A 1 204 ? 8.281 9.117 10.57 1 93.5 204 SER A N 1
ATOM 1595 C CA . SER A 1 204 ? 9.625 8.984 11.102 1 93.5 204 SER A CA 1
ATOM 1596 C C . SER A 1 204 ? 10.539 10.086 10.578 1 93.5 204 SER A C 1
ATOM 1598 O O . SER A 1 204 ? 11.375 10.617 11.312 1 93.5 204 SER A O 1
ATOM 1600 N N . GLU A 1 205 ? 10.375 10.484 9.328 1 94.81 205 GLU A N 1
ATOM 1601 C CA . GLU A 1 205 ? 11.25 11.469 8.695 1 94.81 205 GLU A CA 1
ATOM 1602 C C . GLU A 1 205 ? 11 12.875 9.25 1 94.81 205 GLU A C 1
ATOM 1604 O O . GLU A 1 205 ? 11.922 13.68 9.359 1 94.81 205 GLU A O 1
ATOM 1609 N N . LEU A 1 206 ? 9.75 13.133 9.609 1 96.06 206 LEU A N 1
ATOM 1610 C CA . LEU A 1 206 ? 9.367 14.484 9.984 1 96.06 206 LEU A CA 1
ATOM 1611 C C . LEU A 1 206 ? 9.578 14.719 11.477 1 96.06 206 LEU A C 1
ATOM 1613 O O . LEU A 1 206 ? 9.398 15.836 11.969 1 96.06 206 LEU A O 1
ATOM 1617 N N . LEU A 1 207 ? 9.953 13.664 12.141 1 93.25 207 LEU A N 1
ATOM 1618 C CA . LEU A 1 207 ? 10.266 13.805 13.562 1 93.25 207 LEU A CA 1
ATOM 1619 C C . LEU A 1 207 ? 11.32 14.891 13.781 1 93.25 207 LEU A C 1
ATOM 1621 O O . LEU A 1 207 ? 11.211 15.68 14.719 1 93.25 207 LEU A O 1
ATOM 1625 N N . ILE A 1 208 ? 12.273 14.984 12.891 1 92.38 208 ILE A N 1
ATOM 1626 C CA . ILE A 1 208 ? 13.375 15.93 13.07 1 92.38 208 ILE A CA 1
ATOM 1627 C C . ILE A 1 208 ? 12.883 17.344 12.805 1 92.38 208 ILE A C 1
ATOM 1629 O O . ILE A 1 208 ? 13.555 18.312 13.164 1 92.38 208 ILE A O 1
ATOM 1633 N N . PHE A 1 209 ? 11.742 17.5 12.203 1 94.12 209 PHE A N 1
ATOM 1634 C CA . PHE A 1 209 ? 11.156 18.812 11.938 1 94.12 209 PHE A CA 1
ATOM 1635 C C . PHE A 1 209 ? 10.07 19.125 12.961 1 94.12 209 PHE A C 1
ATOM 1637 O O . PHE A 1 209 ? 9.406 20.172 12.867 1 94.12 209 PHE A O 1
ATOM 1644 N N . ASP A 1 210 ? 9.797 18.172 13.867 1 93 210 ASP A N 1
ATOM 1645 C CA . ASP A 1 210 ? 8.805 18.328 14.93 1 93 210 ASP A CA 1
ATOM 1646 C C . ASP A 1 210 ? 7.395 18.406 14.352 1 93 210 ASP A C 1
ATOM 1648 O O . ASP A 1 210 ? 6.59 19.25 14.773 1 93 210 ASP A O 1
ATOM 1652 N N . VAL A 1 211 ? 7.195 17.734 13.305 1 96.12 211 VAL A N 1
ATOM 1653 C CA . VAL A 1 211 ? 5.875 17.625 12.695 1 96.12 211 VAL A CA 1
ATOM 1654 C C . VAL A 1 211 ? 5.227 16.312 13.109 1 96.12 211 VAL A C 1
ATOM 1656 O O . VAL A 1 211 ? 5.875 15.258 13.094 1 96.12 211 VAL A O 1
ATOM 1659 N N . LYS A 1 212 ? 3.977 16.375 13.539 1 96.06 212 LYS A N 1
ATOM 1660 C CA . LYS A 1 212 ? 3.24 15.172 13.938 1 96.06 212 LYS A CA 1
ATOM 1661 C C . LYS A 1 212 ? 2.473 14.586 12.758 1 96.06 212 LYS A C 1
ATOM 1663 O O . LYS A 1 212 ? 1.923 15.328 11.938 1 96.06 212 LYS A O 1
ATOM 1668 N N . VAL A 1 213 ? 2.523 13.273 12.633 1 97.31 213 VAL A N 1
ATOM 1669 C CA . VAL A 1 213 ? 1.782 12.586 11.578 1 97.31 213 VAL A CA 1
ATOM 1670 C C . VAL A 1 213 ? 0.789 11.609 12.203 1 97.31 213 VAL A C 1
ATOM 1672 O O . VAL A 1 213 ? 1.169 10.758 13.016 1 97.31 213 VAL A O 1
ATOM 1675 N N . CYS A 1 214 ? -0.498 11.781 11.836 1 95.94 214 CYS A N 1
ATOM 1676 C CA . CYS A 1 214 ? -1.579 10.961 12.375 1 95.94 214 CYS A CA 1
ATOM 1677 C C . CYS A 1 214 ? -2.309 10.219 11.258 1 95.94 214 CYS A C 1
ATOM 1679 O O . CYS A 1 214 ? -2.4 10.719 10.133 1 95.94 214 CYS A O 1
ATOM 1681 N N . ILE A 1 215 ? -2.785 9.047 11.633 1 94.25 215 ILE A N 1
ATOM 1682 C CA . ILE A 1 215 ? -3.566 8.242 10.703 1 94.25 215 ILE A CA 1
ATOM 1683 C C . ILE A 1 215 ? -4.914 7.887 11.328 1 94.25 215 ILE A C 1
ATOM 1685 O O . ILE A 1 215 ? -4.977 7.496 12.492 1 94.25 215 ILE A O 1
ATOM 1689 N N . LEU A 1 216 ? -5.953 8.102 10.578 1 93.25 216 LEU A N 1
ATOM 1690 C CA . LEU A 1 216 ? -7.27 7.617 10.984 1 93.25 216 LEU A CA 1
ATOM 1691 C C . LEU A 1 216 ? -7.602 6.293 10.305 1 93.25 216 LEU A C 1
ATOM 1693 O O . LEU A 1 216 ? -7.395 6.141 9.102 1 93.25 216 LEU A O 1
ATOM 1697 N N . GLU A 1 217 ? -8.102 5.418 11.031 1 90 217 GLU A N 1
ATOM 1698 C CA . GLU A 1 217 ? -8.523 4.109 10.539 1 90 217 GLU A CA 1
ATOM 1699 C C . GLU A 1 217 ? -9.977 3.824 10.906 1 90 217 GLU A C 1
ATOM 1701 O O . GLU A 1 217 ? -10.258 3.016 11.789 1 90 217 GLU A O 1
ATOM 1706 N N . PRO A 1 218 ? -10.836 4.402 10.148 1 83.19 218 PRO A N 1
ATOM 1707 C CA . PRO A 1 218 ? -12.25 4.152 10.438 1 83.19 218 PRO A CA 1
ATOM 1708 C C . PRO A 1 218 ? -12.727 2.803 9.914 1 83.19 218 PRO A C 1
ATOM 1710 O O . PRO A 1 218 ? -12.18 2.287 8.938 1 83.19 218 PRO A O 1
ATOM 1713 N N . GLY A 1 219 ? -13.711 2.303 10.578 1 76.88 219 GLY A N 1
ATOM 1714 C CA . GLY A 1 219 ? -14.43 1.149 10.062 1 76.88 219 GLY A CA 1
ATOM 1715 C C . GLY A 1 219 ? -15.461 1.512 9.008 1 76.88 219 GLY A C 1
ATOM 1716 O O . GLY A 1 219 ? -15.211 2.371 8.156 1 76.88 219 GLY A O 1
ATOM 1717 N N . PHE A 1 220 ? -16.516 0.79 8.984 1 72.25 220 PHE A N 1
ATOM 1718 C CA . PHE A 1 220 ? -17.547 0.996 7.969 1 72.25 220 PHE A CA 1
ATOM 1719 C C . PHE A 1 220 ? -18.625 1.943 8.477 1 72.25 220 PHE A C 1
ATOM 1721 O O . PHE A 1 220 ? -19.297 1.656 9.469 1 72.25 220 PHE A O 1
ATOM 1728 N N . PHE A 1 221 ? -18.688 3.014 7.781 1 73.25 221 PHE A N 1
ATOM 1729 C CA . PHE A 1 221 ? -19.672 4.035 8.148 1 73.25 221 PHE A CA 1
ATOM 1730 C C . PHE A 1 221 ? -20.578 4.363 6.973 1 73.25 221 PHE A C 1
ATOM 1732 O O . PHE A 1 221 ? -20.203 4.141 5.816 1 73.25 221 PHE A O 1
ATOM 1739 N N . LYS A 1 222 ? -21.703 4.805 7.324 1 73 222 LYS A N 1
ATOM 1740 C CA . LYS A 1 222 ? -22.656 5.23 6.293 1 73 222 LYS A CA 1
ATOM 1741 C C . LYS A 1 222 ? -22.234 6.566 5.688 1 73 222 LYS A C 1
ATOM 1743 O O . LYS A 1 222 ? -22.234 7.59 6.375 1 73 222 LYS A O 1
ATOM 1748 N N . THR A 1 223 ? -21.766 6.516 4.43 1 69.31 223 THR A N 1
ATOM 1749 C CA . THR A 1 223 ? -21.391 7.707 3.676 1 69.31 223 THR A CA 1
ATOM 1750 C C . THR A 1 223 ? -21.844 7.594 2.223 1 69.31 223 THR A C 1
ATOM 1752 O O . THR A 1 223 ? -22.344 6.547 1.803 1 69.31 223 THR A O 1
ATOM 1755 N N . PRO A 1 224 ? -21.828 8.656 1.497 1 65.94 224 PRO A N 1
ATOM 1756 C CA . PRO A 1 224 ? -22.141 8.555 0.074 1 65.94 224 PRO A CA 1
ATOM 1757 C C . PRO A 1 224 ? -21.344 7.473 -0.64 1 65.94 224 PRO A C 1
ATOM 1759 O O . PRO A 1 224 ? -21.75 6.973 -1.688 1 65.94 224 PRO A O 1
ATOM 1762 N N . LEU A 1 225 ? -20.359 7.031 -0.054 1 65.44 225 LEU A N 1
ATOM 1763 C CA . LEU A 1 225 ? -19.516 5.996 -0.641 1 65.44 225 LEU A CA 1
ATOM 1764 C C . LEU A 1 225 ? -20.219 4.637 -0.586 1 65.44 225 LEU A C 1
ATOM 1766 O O . LEU A 1 225 ? -19.891 3.738 -1.366 1 65.44 225 LEU A O 1
ATOM 1770 N N . THR A 1 226 ? -21.266 4.551 0.215 1 69.19 226 THR A N 1
ATOM 1771 C CA . THR A 1 226 ? -21.891 3.252 0.418 1 69.19 226 THR A CA 1
ATOM 1772 C C . THR A 1 226 ? -23.328 3.252 -0.134 1 69.19 226 THR A C 1
ATOM 1774 O O . THR A 1 226 ? -24.156 2.465 0.305 1 69.19 226 THR A O 1
ATOM 1777 N N . SER A 1 227 ? -23.594 4.023 -1.106 1 75.31 227 SER A N 1
ATOM 1778 C CA . SER A 1 227 ? -24.906 4.07 -1.727 1 75.31 227 SER A CA 1
ATOM 1779 C C . SER A 1 227 ? -25.234 2.76 -2.43 1 75.31 227 SER A C 1
ATOM 1781 O O . SER A 1 227 ? -24.484 2.305 -3.293 1 75.31 227 SER A O 1
ATOM 1783 N N . VAL A 1 228 ? -26.375 2.223 -2.107 1 78 228 VAL A N 1
ATOM 1784 C CA . VAL A 1 228 ? -26.812 0.934 -2.641 1 78 228 VAL A CA 1
ATOM 1785 C C . VAL A 1 228 ? -26.984 1.035 -4.152 1 78 228 VAL A C 1
ATOM 1787 O O . VAL A 1 228 ? -26.5 0.187 -4.902 1 78 228 VAL A O 1
ATOM 1790 N N . GLU A 1 229 ? -27.625 2.1 -4.566 1 79.81 229 GLU A N 1
ATOM 1791 C CA . GLU A 1 229 ? -27.906 2.266 -5.988 1 79.81 229 GLU A CA 1
ATOM 1792 C C . GLU A 1 229 ? -26.625 2.391 -6.801 1 79.81 229 GLU A C 1
ATOM 1794 O O . GLU A 1 229 ? -26.484 1.739 -7.836 1 79.81 229 GLU A O 1
ATOM 1799 N N . ARG A 1 230 ? -25.75 3.152 -6.332 1 81.81 230 ARG A N 1
ATOM 1800 C CA . ARG A 1 230 ? -24.484 3.391 -7.035 1 81.81 230 ARG A CA 1
ATOM 1801 C C . ARG A 1 230 ? -23.641 2.123 -7.086 1 81.81 230 ARG A C 1
ATOM 1803 O O . ARG A 1 230 ? -23.047 1.81 -8.117 1 81.81 230 ARG A O 1
ATOM 1810 N N . ASN A 1 231 ? -23.672 1.41 -6.07 1 85.31 231 ASN A N 1
ATOM 1811 C CA . ASN A 1 231 ? -22.844 0.213 -5.992 1 85.31 231 ASN A CA 1
ATOM 1812 C C . ASN A 1 231 ? -23.422 -0.923 -6.832 1 85.31 231 ASN A C 1
ATOM 1814 O O . ASN A 1 231 ? -22.672 -1.693 -7.438 1 85.31 231 ASN A O 1
ATOM 1818 N N . LEU A 1 232 ? -24.75 -0.987 -6.824 1 86.5 232 LEU A N 1
ATOM 1819 C CA . LEU A 1 232 ? -25.391 -1.999 -7.664 1 86.5 232 LEU A CA 1
ATOM 1820 C C . LEU A 1 232 ? -25.109 -1.729 -9.141 1 86.5 232 LEU A C 1
ATOM 1822 O O . LEU A 1 232 ? -24.828 -2.656 -9.898 1 86.5 232 LEU A O 1
ATOM 1826 N N . ALA A 1 233 ? -25.266 -0.497 -9.492 1 89.44 233 ALA A N 1
ATOM 1827 C CA . ALA A 1 233 ? -25 -0.122 -10.875 1 89.44 233 ALA A CA 1
ATOM 1828 C C . ALA A 1 233 ? -23.547 -0.411 -11.258 1 89.44 233 ALA A C 1
ATOM 1830 O O . ALA A 1 233 ? -23.281 -0.898 -12.352 1 89.44 233 ALA A O 1
ATOM 1831 N N . MET A 1 234 ? -22.688 -0.108 -10.391 1 90.06 234 MET A N 1
ATOM 1832 C CA . MET A 1 234 ? -21.266 -0.37 -10.602 1 90.06 234 MET A CA 1
ATOM 1833 C C . MET A 1 234 ? -21 -1.864 -10.758 1 90.06 234 MET A C 1
ATOM 1835 O O . MET A 1 234 ? -20.297 -2.283 -11.672 1 90.06 234 MET A O 1
ATOM 1839 N N . PHE A 1 235 ? -21.609 -2.605 -9.945 1 91.19 235 PHE A N 1
ATOM 1840 C CA . PHE A 1 235 ? -21.438 -4.051 -9.945 1 91.19 235 PHE A CA 1
ATOM 1841 C C . PHE A 1 235 ? -21.891 -4.656 -11.266 1 91.19 235 PHE A C 1
ATOM 1843 O O . PHE A 1 235 ? -21.188 -5.484 -11.852 1 91.19 235 PHE A O 1
ATOM 1850 N N . GLU A 1 236 ? -23.062 -4.246 -11.695 1 92.12 236 GLU A N 1
ATOM 1851 C CA . GLU A 1 236 ? -23.625 -4.75 -12.945 1 92.12 236 GLU A CA 1
ATOM 1852 C C . GLU A 1 236 ? -22.75 -4.336 -14.141 1 92.12 236 GLU A C 1
ATOM 1854 O O . GLU A 1 236 ? -22.547 -5.121 -15.062 1 92.12 236 GLU A O 1
ATOM 1859 N N . LYS A 1 237 ? -22.312 -3.152 -14.039 1 93.69 237 LYS A N 1
ATOM 1860 C CA . LYS A 1 237 ? -21.438 -2.658 -15.102 1 93.69 237 LYS A CA 1
ATOM 1861 C C . LYS A 1 237 ? -20.141 -3.469 -15.172 1 93.69 237 LYS A C 1
ATOM 1863 O O . LYS A 1 237 ? -19.641 -3.756 -16.266 1 93.69 237 LYS A O 1
ATOM 1868 N N . LEU A 1 238 ? -19.609 -3.846 -14.086 1 94.56 238 LEU A N 1
ATOM 1869 C CA . LEU A 1 238 ? -18.359 -4.609 -14.023 1 94.56 238 LEU A CA 1
ATOM 1870 C C . LEU A 1 238 ? -18.562 -6.008 -14.602 1 94.56 238 LEU A C 1
ATOM 1872 O O . LEU A 1 238 ? -17.672 -6.527 -15.289 1 94.56 238 LEU A O 1
ATOM 1876 N N . TRP A 1 239 ? -19.656 -6.578 -14.297 1 93.88 239 TRP A N 1
ATOM 1877 C CA . TRP A 1 239 ? -19.969 -7.895 -14.844 1 93.88 239 TRP A CA 1
ATOM 1878 C C . TRP A 1 239 ? -20.094 -7.84 -16.359 1 93.88 239 TRP A C 1
ATOM 1880 O O . TRP A 1 239 ? -19.594 -8.711 -17.062 1 93.88 239 TRP A O 1
ATOM 1890 N N . LEU A 1 240 ? -20.766 -6.82 -16.797 1 93.19 240 LEU A N 1
ATOM 1891 C CA . LEU A 1 240 ? -20.969 -6.664 -18.234 1 93.19 240 LEU A CA 1
ATOM 1892 C C . LEU A 1 240 ? -19.641 -6.457 -18.953 1 93.19 240 LEU A C 1
ATOM 1894 O O . LEU A 1 240 ? -19.453 -6.918 -20.078 1 93.19 240 LEU A O 1
ATOM 1898 N N . ARG A 1 241 ? -18.734 -5.848 -18.281 1 94.31 241 ARG A N 1
ATOM 1899 C CA . ARG A 1 241 ? -17.422 -5.531 -18.859 1 94.31 241 ARG A CA 1
ATOM 1900 C C . ARG A 1 241 ? -16.484 -6.738 -18.797 1 94.31 241 ARG A C 1
ATOM 1902 O O . ARG A 1 241 ? -15.516 -6.809 -19.547 1 94.31 241 ARG A O 1
ATOM 1909 N N . ALA A 1 242 ? -16.766 -7.641 -17.953 1 93.62 242 ALA A N 1
ATOM 1910 C CA . ALA A 1 242 ? -15.883 -8.789 -17.766 1 93.62 242 ALA A CA 1
ATOM 1911 C C . ALA A 1 242 ? -15.797 -9.633 -19.031 1 93.62 242 ALA A C 1
ATOM 1913 O O . ALA A 1 242 ? -16.734 -9.672 -19.828 1 93.62 242 ALA A O 1
ATOM 1914 N N . SER A 1 243 ? -14.68 -10.312 -19.25 1 93.12 243 SER A N 1
ATOM 1915 C CA . SER A 1 243 ? -14.484 -11.156 -20.422 1 93.12 243 SER A CA 1
ATOM 1916 C C . SER A 1 243 ? -15.414 -12.359 -20.406 1 93.12 243 SER A C 1
ATOM 1918 O O . SER A 1 243 ? -15.914 -12.75 -19.344 1 93.12 243 SER A O 1
ATOM 1920 N N . GLU A 1 244 ? -15.602 -12.969 -21.531 1 93.75 244 GLU A N 1
ATOM 1921 C CA . GLU A 1 244 ? -16.422 -14.172 -21.625 1 93.75 244 GLU A CA 1
ATOM 1922 C C . GLU A 1 244 ? -15.828 -15.305 -20.781 1 93.75 244 GLU A C 1
ATOM 1924 O O . GLU A 1 244 ? -16.562 -16.094 -20.188 1 93.75 244 GLU A O 1
ATOM 1929 N N . ASN A 1 245 ? -14.547 -15.352 -20.734 1 92.75 245 ASN A N 1
ATOM 1930 C CA . ASN A 1 245 ? -13.891 -16.359 -19.922 1 92.75 245 ASN A CA 1
ATOM 1931 C C . ASN A 1 245 ? -14.258 -16.219 -18.453 1 92.75 245 ASN A C 1
ATOM 1933 O O . ASN A 1 245 ? -14.539 -17.203 -17.766 1 92.75 245 ASN A O 1
ATOM 1937 N N . VAL A 1 246 ? -14.273 -14.992 -18.016 1 94 246 VAL A N 1
ATOM 1938 C CA . VAL A 1 246 ? -14.602 -14.734 -16.625 1 94 246 VAL A CA 1
ATOM 1939 C C . VAL A 1 246 ? -16.047 -15.117 -16.359 1 94 246 VAL A C 1
ATOM 1941 O O . VAL A 1 246 ? -16.344 -15.781 -15.359 1 94 246 VAL A O 1
ATOM 1944 N N . LYS A 1 247 ? -16.922 -14.711 -17.234 1 95.12 247 LYS A N 1
ATOM 1945 C CA . LYS A 1 247 ? -18.328 -15.016 -17.078 1 95.12 247 LYS A CA 1
ATOM 1946 C C . LYS A 1 247 ? -18.578 -16.516 -17.062 1 95.12 247 LYS A C 1
ATOM 1948 O O . LYS A 1 247 ? -19.375 -17.016 -16.266 1 95.12 247 LYS A O 1
ATOM 1953 N N . ASN A 1 248 ? -17.844 -17.172 -17.891 1 94.44 248 ASN A N 1
ATOM 1954 C CA . ASN A 1 248 ? -17.969 -18.625 -17.953 1 94.44 248 ASN A CA 1
ATOM 1955 C C . ASN A 1 248 ? -17.359 -19.297 -16.719 1 94.44 248 ASN A C 1
ATOM 1957 O O . ASN A 1 248 ? -17.906 -20.297 -16.219 1 94.44 248 ASN A O 1
ATOM 1961 N N . ASP A 1 249 ? -16.281 -18.812 -16.281 1 94.56 249 ASP A N 1
ATOM 1962 C CA . ASP A 1 249 ? -15.594 -19.391 -15.141 1 94.56 249 ASP A CA 1
ATOM 1963 C C . ASP A 1 249 ? -16.406 -19.219 -13.852 1 94.56 249 ASP A C 1
ATOM 1965 O O . ASP A 1 249 ? -16.438 -20.109 -13.008 1 94.56 249 ASP A O 1
ATOM 1969 N N . TYR A 1 250 ? -16.938 -18.078 -13.648 1 94.75 250 TYR A N 1
ATOM 1970 C CA . TYR A 1 250 ? -17.703 -17.797 -12.445 1 94.75 250 TYR A CA 1
ATOM 1971 C C . TYR A 1 250 ? -19.109 -18.375 -12.531 1 94.75 250 TYR A C 1
ATOM 1973 O O . TYR A 1 250 ? -19.594 -18.984 -11.586 1 94.75 250 TYR A O 1
ATOM 1981 N N . GLY A 1 251 ? -19.781 -18.188 -13.711 1 94.06 251 GLY A N 1
ATOM 1982 C CA . GLY A 1 251 ? -21.125 -18.672 -13.93 1 94.06 251 GLY A CA 1
ATOM 1983 C C . GLY A 1 251 ? -22.188 -17.797 -13.297 1 94.06 251 GLY A C 1
ATOM 1984 O O . GLY A 1 251 ? -21.875 -16.859 -12.555 1 94.06 251 GLY A O 1
ATOM 1985 N N . GLN A 1 252 ? -23.422 -18.094 -13.562 1 92.62 252 GLN A N 1
ATOM 1986 C CA . GLN A 1 252 ? -2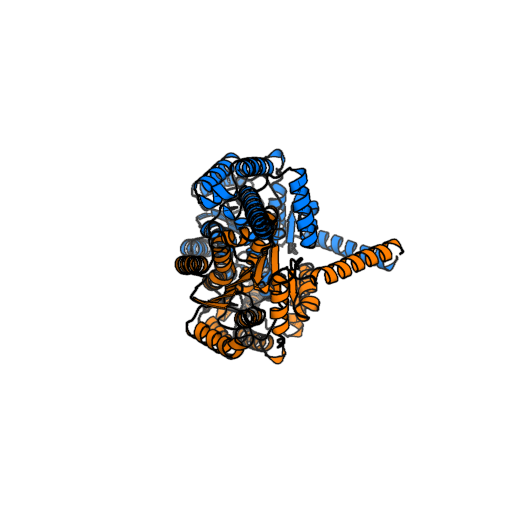4.562 -17.297 -13.133 1 92.62 252 GLN A CA 1
ATOM 1987 C C . GLN A 1 252 ? -24.797 -17.422 -11.625 1 92.62 252 GLN A C 1
ATOM 1989 O O . GLN A 1 252 ? -25.156 -16.438 -10.969 1 92.62 252 GLN A O 1
ATOM 1994 N N . GLN A 1 253 ? -24.562 -18.531 -11.094 1 93 253 GLN A N 1
ATOM 1995 C CA . GLN A 1 253 ? -24.812 -18.766 -9.672 1 93 253 GLN A CA 1
ATOM 1996 C C . GLN A 1 253 ? -23.875 -17.922 -8.812 1 93 253 GLN A C 1
ATOM 1998 O O . GLN A 1 253 ? -24.312 -17.281 -7.848 1 93 253 GLN A O 1
ATOM 2003 N N . LEU A 1 254 ? -22.641 -17.984 -9.172 1 93.75 254 LEU A N 1
ATOM 2004 C CA . LEU A 1 254 ? -21.672 -17.203 -8.406 1 93.75 254 LEU A CA 1
ATOM 2005 C C . LEU A 1 254 ? -21.906 -15.703 -8.602 1 93.75 254 LEU A C 1
ATOM 2007 O O . LEU A 1 254 ? -21.688 -14.914 -7.684 1 93.75 254 LEU A O 1
ATOM 2011 N N . TYR A 1 255 ? -22.312 -15.336 -9.82 1 94.25 255 TYR A N 1
ATOM 2012 C CA . TYR A 1 255 ? -22.656 -13.945 -10.078 1 94.25 255 TYR A CA 1
ATOM 2013 C C . TYR A 1 255 ? -23.781 -13.477 -9.148 1 94.25 255 TYR A C 1
ATOM 2015 O O . TYR A 1 255 ? -23.656 -12.445 -8.492 1 94.25 255 TYR A O 1
ATOM 2023 N N . GLU A 1 256 ? -24.844 -14.242 -9.047 1 93.5 256 GLU A N 1
ATOM 2024 C CA . GLU A 1 256 ? -26 -13.891 -8.219 1 93.5 256 GLU A CA 1
ATOM 2025 C C . GLU A 1 256 ? -25.625 -13.875 -6.738 1 93.5 256 GLU A C 1
ATOM 2027 O O . GLU A 1 256 ? -26.062 -13 -5.992 1 93.5 256 GLU A O 1
ATOM 2032 N N . PHE A 1 257 ? -24.875 -14.812 -6.422 1 92.88 257 PHE A N 1
ATOM 2033 C CA . PHE A 1 257 ? -24.391 -14.875 -5.047 1 92.88 257 PHE A CA 1
ATOM 2034 C C . PHE A 1 257 ? -23.594 -13.625 -4.695 1 92.88 257 PHE A C 1
ATOM 2036 O O . PHE A 1 257 ? -23.781 -13.039 -3.629 1 92.88 257 PHE A O 1
ATOM 2043 N N . SER A 1 258 ? -22.672 -13.258 -5.562 1 92.88 258 SER A N 1
ATOM 2044 C CA . SER A 1 258 ? -21.812 -12.094 -5.344 1 92.88 258 SER A CA 1
ATOM 2045 C C . SER A 1 258 ? -22.641 -10.812 -5.238 1 92.88 258 SER A C 1
ATOM 2047 O O . SER A 1 258 ? -22.328 -9.93 -4.434 1 92.88 258 SER A O 1
ATOM 2049 N N . LYS A 1 259 ? -23.609 -10.727 -6.043 1 90.75 259 LYS A N 1
ATOM 2050 C CA . LYS A 1 259 ? -24.516 -9.578 -6.023 1 90.75 259 LYS A CA 1
ATOM 2051 C C . LYS A 1 259 ? -25.25 -9.477 -4.688 1 90.75 259 LYS A C 1
ATOM 2053 O O . LYS A 1 259 ? -25.312 -8.398 -4.094 1 90.75 259 LYS A O 1
ATOM 2058 N N . LYS A 1 260 ? -25.75 -10.562 -4.215 1 88.81 260 LYS A N 1
ATOM 2059 C CA . LYS A 1 260 ? -26.453 -10.609 -2.941 1 88.81 260 LYS A CA 1
ATOM 2060 C C . LYS A 1 260 ? -25.531 -10.234 -1.783 1 88.81 260 LYS A C 1
ATOM 2062 O O . LYS A 1 260 ? -25.953 -9.539 -0.853 1 88.81 260 LYS A O 1
ATOM 2067 N N . ASN A 1 261 ? -24.359 -10.773 -1.883 1 86.75 261 ASN A N 1
ATOM 2068 C CA . ASN A 1 261 ? -23.375 -10.484 -0.836 1 86.75 261 ASN A CA 1
ATOM 2069 C C . ASN A 1 261 ? -23.031 -9 -0.784 1 86.75 261 ASN A C 1
ATOM 2071 O O . ASN A 1 261 ? -22.875 -8.438 0.299 1 86.75 261 ASN A O 1
ATOM 2075 N N . LEU A 1 262 ? -22.844 -8.43 -1.896 1 84.06 262 LEU A N 1
ATOM 2076 C CA . LEU A 1 262 ? -22.562 -7 -1.967 1 84.06 262 LEU A CA 1
ATOM 2077 C C . LEU A 1 262 ? -23.688 -6.195 -1.329 1 84.06 262 LEU A C 1
ATOM 2079 O O . LEU A 1 262 ? -23.438 -5.285 -0.539 1 84.06 262 LEU A O 1
ATOM 2083 N N . LEU A 1 263 ? -24.875 -6.551 -1.662 1 82.62 263 LEU A N 1
ATOM 2084 C CA . LEU A 1 263 ? -26.047 -5.848 -1.143 1 82.62 263 LEU A CA 1
ATOM 2085 C C . LEU A 1 263 ? -26.141 -6.004 0.371 1 82.62 263 LEU A C 1
ATOM 2087 O O . LEU A 1 263 ? -26.562 -5.07 1.068 1 82.62 263 LEU A O 1
ATOM 2091 N N . PHE A 1 264 ? -25.719 -7.109 0.787 1 81.94 264 PHE A N 1
ATOM 2092 C CA . PHE A 1 264 ? -25.734 -7.359 2.223 1 81.94 264 PHE A CA 1
ATOM 2093 C C . PHE A 1 264 ? -24.703 -6.496 2.932 1 81.94 264 PHE A C 1
ATOM 2095 O O . PHE A 1 264 ? -24.969 -5.941 3.998 1 81.94 264 PHE A O 1
ATOM 2102 N N . LEU A 1 265 ? -23.578 -6.344 2.342 1 76.81 265 LEU A N 1
ATOM 2103 C CA . LEU A 1 265 ? -22.469 -5.629 2.945 1 76.81 265 LEU A CA 1
ATOM 2104 C C . LEU A 1 265 ? -22.75 -4.133 3.012 1 76.81 265 LEU A C 1
ATOM 2106 O O . LEU A 1 265 ? -22.328 -3.457 3.955 1 76.81 265 LEU A O 1
ATOM 2110 N N . ILE A 1 266 ? -23.469 -3.645 2.086 1 77.62 266 ILE A N 1
ATOM 2111 C CA . ILE A 1 266 ? -23.656 -2.199 2.023 1 77.62 266 ILE A CA 1
ATOM 2112 C C . ILE A 1 266 ? -25.047 -1.842 2.551 1 77.62 266 ILE A C 1
ATOM 2114 O O . ILE A 1 266 ? -25.5 -0.709 2.389 1 77.62 266 ILE A O 1
ATOM 2118 N N . ASP A 1 267 ? -25.688 -2.76 3.068 1 80.44 267 ASP A N 1
ATOM 2119 C CA . ASP A 1 267 ? -26.969 -2.49 3.689 1 80.44 267 ASP A CA 1
ATOM 2120 C C . ASP A 1 267 ? -26.844 -1.463 4.812 1 80.44 267 ASP A C 1
ATOM 2122 O O . ASP A 1 267 ? -26.062 -1.662 5.754 1 80.44 267 ASP A O 1
ATOM 2126 N N . PRO A 1 268 ? -27.484 -0.376 4.699 1 77.12 268 PRO A N 1
ATOM 2127 C CA . PRO A 1 268 ? -27.391 0.697 5.695 1 77.12 268 PRO A CA 1
ATOM 2128 C C . PRO A 1 268 ? -27.562 0.191 7.125 1 77.12 268 PRO A C 1
ATOM 2130 O O . PRO A 1 268 ? -27.016 0.787 8.062 1 77.12 268 PRO A O 1
ATOM 2133 N N . LYS A 1 269 ? -28.266 -0.869 7.312 1 77.5 269 LYS A N 1
ATOM 2134 C CA . LYS A 1 269 ? -28.484 -1.433 8.641 1 77.5 269 LYS A CA 1
ATOM 2135 C C . LYS A 1 269 ? -27.172 -1.994 9.211 1 77.5 269 LYS A C 1
ATOM 2137 O O . LYS A 1 269 ? -27.031 -2.125 10.43 1 77.5 269 LYS A O 1
ATOM 2142 N N . ASN A 1 270 ? -26.234 -2.225 8.336 1 74.25 270 ASN A N 1
ATOM 2143 C CA . ASN A 1 270 ? -24.984 -2.834 8.758 1 74.25 270 ASN A CA 1
ATOM 2144 C C . ASN A 1 270 ? -23.859 -1.804 8.836 1 74.25 270 ASN A C 1
ATOM 2146 O O . ASN A 1 270 ? -22.719 -2.146 9.156 1 74.25 270 ASN A O 1
ATOM 2150 N N . LEU A 1 271 ? -24.156 -0.597 8.547 1 76.12 271 LEU A N 1
ATOM 2151 C CA . LEU A 1 271 ? -23.188 0.488 8.578 1 76.12 271 LEU A CA 1
ATOM 2152 C C . LEU A 1 271 ? -23.438 1.424 9.75 1 76.12 271 LEU A C 1
ATOM 2154 O O . LEU A 1 271 ? -24.594 1.669 10.109 1 76.12 271 LEU A O 1
ATOM 2158 N N . SER A 1 272 ? -22.359 1.932 10.336 1 76.69 272 SER A N 1
ATOM 2159 C CA . SER A 1 272 ? -22.531 2.857 11.453 1 76.69 272 SER A CA 1
ATOM 2160 C C . SER A 1 272 ? -23.016 4.219 10.969 1 76.69 272 SER A C 1
ATOM 2162 O O . SER A 1 272 ? -22.469 4.781 10.023 1 76.69 272 SER A O 1
ATOM 2164 N N . SER A 1 273 ? -23.953 4.672 11.555 1 76.69 273 SER A N 1
ATOM 2165 C CA . SER A 1 273 ? -24.469 6 11.227 1 76.69 273 SER A CA 1
ATOM 2166 C C . SER A 1 273 ? -23.766 7.082 12.039 1 76.69 273 SER A C 1
ATOM 2168 O O . SER A 1 273 ? -24.016 8.273 11.844 1 76.69 273 SER A O 1
ATOM 2170 N N . LYS A 1 274 ? -22.875 6.672 12.859 1 83.56 274 LYS A N 1
ATOM 2171 C CA . LYS A 1 274 ? -22.219 7.609 13.773 1 83.56 274 LYS A CA 1
ATOM 2172 C C . LYS A 1 274 ? -20.969 8.211 13.141 1 83.56 274 LYS A C 1
ATOM 2174 O O . LYS A 1 274 ? -19.875 8.102 13.688 1 83.56 274 LYS A O 1
ATOM 2179 N N . THR A 1 275 ? -21.188 8.961 12.117 1 84.31 275 THR A N 1
ATOM 2180 C CA . THR A 1 275 ? -20.094 9.562 11.367 1 84.31 275 THR A CA 1
ATOM 2181 C C . THR A 1 275 ? -19.344 10.586 12.227 1 84.31 275 THR A C 1
ATOM 2183 O O . THR A 1 275 ? -18.188 10.914 11.953 1 84.31 275 THR A O 1
ATOM 2186 N N . GLU A 1 276 ? -19.984 11.016 13.312 1 89.94 276 GLU A N 1
ATOM 2187 C CA . GLU A 1 276 ? -19.391 11.992 14.219 1 89.94 276 GLU A CA 1
ATOM 2188 C C . GLU A 1 276 ? -18.141 11.422 14.891 1 89.94 276 GLU A C 1
ATOM 2190 O O . GLU A 1 276 ? -17.234 12.172 15.273 1 89.94 276 GLU A O 1
ATOM 2195 N N . LEU A 1 277 ? -18.109 10.164 15.008 1 89.62 277 LEU A N 1
ATOM 2196 C CA . LEU A 1 277 ? -16.953 9.531 15.641 1 89.62 277 LEU A CA 1
ATOM 2197 C C . LEU A 1 277 ? -15.695 9.789 14.828 1 89.62 277 LEU A C 1
ATOM 2199 O O . LEU A 1 277 ? -14.625 10.031 15.391 1 89.62 277 LEU A O 1
ATOM 2203 N N . VAL A 1 278 ? -15.859 9.734 13.547 1 91.81 278 VAL A N 1
ATOM 2204 C CA . VAL A 1 278 ? -14.719 9.969 12.672 1 91.81 278 VAL A CA 1
ATOM 2205 C C . VAL A 1 278 ? -14.336 11.445 12.695 1 91.81 278 VAL A C 1
ATOM 2207 O O . VAL A 1 278 ? -13.156 11.781 12.797 1 91.81 278 VAL A O 1
ATOM 2210 N N . VAL A 1 279 ? -15.312 12.281 12.664 1 95.19 279 VAL A N 1
ATOM 2211 C CA . VAL A 1 279 ? -15.07 13.727 12.68 1 95.19 279 VAL A CA 1
ATOM 2212 C C . VAL A 1 279 ? -14.422 14.133 14 1 95.19 279 VAL A C 1
ATOM 2214 O O . VAL A 1 279 ? -13.516 14.961 14.016 1 95.19 279 VAL A O 1
ATOM 2217 N N . ASN A 1 280 ? -14.859 13.523 15.062 1 94.81 280 ASN A N 1
ATOM 2218 C CA . ASN A 1 280 ? -14.273 13.805 16.359 1 94.81 280 ASN A CA 1
ATOM 2219 C C . ASN A 1 280 ? -12.82 13.344 16.438 1 94.81 280 ASN A C 1
ATOM 2221 O O . ASN A 1 280 ? -11.992 13.984 17.094 1 94.81 280 ASN A O 1
ATOM 2225 N N . ALA A 1 281 ? -12.555 12.242 15.836 1 93.88 281 ALA A N 1
ATOM 2226 C CA . ALA A 1 281 ? -11.18 11.773 15.781 1 93.88 281 ALA A CA 1
ATOM 2227 C C . ALA A 1 281 ? -10.289 12.742 15.016 1 93.88 281 ALA A C 1
ATOM 2229 O O . ALA A 1 281 ? -9.164 13.031 15.43 1 93.88 281 ALA A O 1
ATOM 2230 N N . TYR A 1 282 ? -10.812 13.234 13.898 1 96.12 282 TYR A N 1
ATOM 2231 C CA . TYR A 1 282 ? -10.109 14.266 13.148 1 96.12 282 TYR A CA 1
ATOM 2232 C C . TYR A 1 282 ? -9.82 15.477 14.031 1 96.12 282 TYR A C 1
ATOM 2234 O O . TYR A 1 282 ? -8.695 15.992 14.047 1 96.12 282 TYR A O 1
ATOM 2242 N N . TRP A 1 283 ? -10.836 15.875 14.688 1 96.44 283 TRP A N 1
ATOM 2243 C CA . TRP A 1 283 ? -10.711 17.062 15.539 1 96.44 283 TRP A CA 1
ATOM 2244 C C . TRP A 1 283 ? -9.656 16.828 16.625 1 96.44 283 TRP A C 1
ATOM 2246 O O . TRP A 1 283 ? -8.852 17.719 16.906 1 96.44 283 TRP A O 1
ATOM 2256 N N . GLU A 1 284 ? -9.695 15.695 17.203 1 95.5 284 GLU A N 1
ATOM 2257 C CA . GLU A 1 284 ? -8.68 15.391 18.219 1 95.5 284 GLU A CA 1
ATOM 2258 C C . GLU A 1 284 ? -7.277 15.438 17.609 1 95.5 284 GLU A C 1
ATOM 2260 O O . GLU A 1 284 ? -6.355 15.977 18.234 1 95.5 284 GLU A O 1
ATOM 2265 N N . ALA A 1 285 ? -7.16 14.906 16.484 1 96.12 285 ALA A N 1
ATOM 2266 C CA . ALA A 1 285 ? -5.859 14.891 15.82 1 96.12 285 ALA A CA 1
ATOM 2267 C C . ALA A 1 285 ? -5.367 16.312 15.547 1 96.12 285 ALA A C 1
ATOM 2269 O O . ALA A 1 285 ? -4.168 16.578 15.633 1 96.12 285 ALA A O 1
ATOM 2270 N N . ILE A 1 286 ? -6.254 17.172 15.266 1 97.19 286 ILE A N 1
ATOM 2271 C CA . ILE A 1 286 ? -5.934 18.547 14.898 1 97.19 286 ILE A CA 1
ATOM 2272 C C . ILE A 1 286 ? -5.68 19.375 16.156 1 97.19 286 ILE A C 1
ATOM 2274 O O . ILE A 1 286 ? -4.754 20.188 16.203 1 97.19 286 ILE A O 1
ATOM 2278 N N . SER A 1 287 ? -6.41 19.078 17.203 1 96.38 287 SER A N 1
ATOM 2279 C CA . SER A 1 287 ? -6.48 20.031 18.312 1 96.38 287 SER A CA 1
ATOM 2280 C C . SER A 1 287 ? -5.605 19.578 19.484 1 96.38 287 SER A C 1
ATOM 2282 O O . SER A 1 287 ? -5.238 20.375 20.328 1 96.38 287 SER A O 1
ATOM 2284 N N . SER A 1 288 ? -5.289 18.281 19.516 1 95.06 288 SER A N 1
ATOM 2285 C CA . SER A 1 288 ? -4.555 17.766 20.656 1 95.06 288 SER A CA 1
ATOM 2286 C C . SER A 1 288 ? -3.082 18.156 20.594 1 95.06 288 SER A C 1
ATOM 2288 O O . SER A 1 288 ? -2.475 18.141 19.531 1 95.06 288 SER A O 1
ATOM 2290 N N . GLU A 1 289 ? -2.494 18.5 21.75 1 93.31 289 GLU A N 1
ATOM 2291 C CA . GLU A 1 289 ? -1.06 18.75 21.844 1 93.31 289 GLU A CA 1
ATOM 2292 C C . GLU A 1 289 ? -0.26 17.469 21.578 1 93.31 289 GLU A C 1
ATOM 2294 O O . GLU A 1 289 ? 0.833 17.531 21.016 1 93.31 289 GLU A O 1
ATOM 2299 N N . TRP A 1 290 ? -0.84 16.391 22 1 91 290 TRP A N 1
ATOM 2300 C CA . TRP A 1 290 ? -0.218 15.086 21.812 1 91 290 TRP A CA 1
ATOM 2301 C C . TRP A 1 290 ? -1.195 14.109 21.156 1 91 290 TRP A C 1
ATOM 2303 O O . TRP A 1 290 ? -1.633 13.148 21.797 1 91 290 TRP A O 1
ATOM 2313 N N . PRO A 1 291 ? -1.4 14.281 19.906 1 93.25 291 PRO A N 1
ATOM 2314 C CA . PRO A 1 291 ? -2.357 13.406 19.234 1 93.25 291 PRO A CA 1
ATOM 2315 C C . PRO A 1 291 ? -1.85 11.977 19.094 1 93.25 291 PRO A C 1
ATOM 2317 O O . PRO A 1 291 ? -0.645 11.727 19.203 1 93.25 291 PRO A O 1
ATOM 2320 N N . LYS A 1 292 ? -2.824 11.078 18.953 1 91 292 LYS A N 1
ATOM 2321 C CA . LYS A 1 292 ? -2.455 9.703 18.625 1 91 292 LYS A CA 1
ATOM 2322 C C . LYS A 1 292 ? -1.835 9.602 17.234 1 91 292 LYS A C 1
ATOM 2324 O O . LYS A 1 292 ? -2.125 10.422 16.375 1 91 292 LYS A O 1
ATOM 2329 N N . ARG A 1 293 ? -0.969 8.664 17.156 1 90.75 293 ARG A N 1
ATOM 2330 C CA . ARG A 1 293 ? -0.413 8.414 15.828 1 90.75 293 ARG A CA 1
ATOM 2331 C C . ARG A 1 293 ? -1.404 7.652 14.953 1 90.75 293 ARG A C 1
ATOM 2333 O O . ARG A 1 293 ? -1.342 7.727 13.727 1 90.75 293 ARG A O 1
ATOM 2340 N N . ARG A 1 294 ? -2.227 6.875 15.609 1 89.81 294 ARG A N 1
ATOM 2341 C CA . ARG A 1 294 ? -3.252 6.102 14.914 1 89.81 294 ARG A CA 1
ATOM 2342 C C . ARG A 1 294 ? -4.578 6.152 15.672 1 89.81 294 ARG A C 1
ATOM 2344 O O . ARG A 1 294 ? -4.637 5.816 16.859 1 89.81 294 ARG A O 1
ATOM 2351 N N . TYR A 1 295 ? -5.59 6.578 14.977 1 90.06 295 TYR A N 1
ATOM 2352 C CA . TYR A 1 295 ? -6.941 6.602 15.516 1 90.06 295 TYR A CA 1
ATOM 2353 C C . TYR A 1 295 ? -7.777 5.457 14.953 1 90.06 295 TYR A C 1
ATOM 2355 O O . TYR A 1 295 ? -8.188 5.496 13.789 1 90.06 295 TYR A O 1
ATOM 2363 N N . GLN A 1 296 ? -8.016 4.488 15.711 1 85.62 296 GLN A N 1
ATOM 2364 C CA . GLN A 1 296 ? -8.898 3.391 15.328 1 85.62 296 GLN A CA 1
ATOM 2365 C C . GLN A 1 296 ? -10.344 3.705 15.688 1 85.62 296 GLN A C 1
ATOM 2367 O O . GLN A 1 296 ? -10.68 3.865 16.859 1 85.62 296 GLN A O 1
ATOM 2372 N N . ILE A 1 297 ? -11.18 3.746 14.695 1 87.25 297 ILE A N 1
ATOM 2373 C CA . ILE A 1 297 ? -12.523 4.25 14.938 1 87.25 297 ILE A CA 1
ATOM 2374 C C . ILE A 1 297 ? -13.555 3.191 14.555 1 87.25 297 ILE A C 1
ATOM 2376 O O . ILE A 1 297 ? -13.555 2.701 13.422 1 87.25 297 ILE A O 1
ATOM 2380 N N . GLY A 1 298 ? -14.453 2.941 15.484 1 80.12 298 GLY A N 1
ATOM 2381 C CA . GLY A 1 298 ? -15.539 2.006 15.234 1 80.12 298 GLY A CA 1
ATOM 2382 C C . GLY A 1 298 ? -15.375 0.691 15.977 1 80.12 298 GLY A C 1
ATOM 2383 O O . GLY A 1 298 ? -14.266 0.176 16.094 1 80.12 298 GLY A O 1
ATOM 2384 N N . ASN A 1 299 ? -16.469 0.139 16.391 1 71.94 299 ASN A N 1
ATOM 2385 C CA . ASN A 1 299 ? -16.453 -1.126 17.125 1 71.94 299 ASN A CA 1
ATOM 2386 C C . ASN A 1 299 ? -16.109 -2.295 16.203 1 71.94 299 ASN A C 1
ATOM 2388 O O . ASN A 1 299 ? -15.445 -3.246 16.625 1 71.94 299 ASN A O 1
ATOM 2392 N N . ASP A 1 300 ? -16.625 -2.137 15.031 1 72.19 300 ASP A N 1
ATOM 2393 C CA . ASP A 1 300 ? -16.328 -3.195 14.078 1 72.19 300 ASP A CA 1
ATOM 2394 C C . ASP A 1 300 ? -14.812 -3.322 13.867 1 72.19 300 ASP A C 1
ATOM 2396 O O . ASP A 1 300 ? -14.281 -4.434 13.797 1 72.19 300 ASP A O 1
ATOM 2400 N N . PHE A 1 301 ? -14.203 -2.26 13.891 1 72.38 301 PHE A N 1
ATOM 2401 C CA . PHE A 1 301 ? -12.75 -2.258 13.734 1 72.38 301 PHE A CA 1
ATOM 2402 C C . PHE A 1 301 ? -12.078 -2.844 14.969 1 72.38 301 PHE A C 1
ATOM 2404 O O . PHE A 1 301 ? -11.305 -3.799 14.867 1 72.38 301 PHE A O 1
ATOM 2411 N N . ASN A 1 302 ? -12.375 -2.277 16.016 1 67.5 302 ASN A N 1
ATOM 2412 C CA . ASN A 1 302 ? -11.625 -2.57 17.234 1 67.5 302 ASN A CA 1
ATOM 2413 C C . ASN A 1 302 ? -11.844 -4.012 17.688 1 67.5 302 ASN A C 1
ATOM 2415 O O . ASN A 1 302 ? -10.914 -4.648 18.203 1 67.5 302 ASN A O 1
ATOM 2419 N N . PHE A 1 303 ? -13.031 -4.48 17.375 1 74 303 PHE A N 1
ATOM 2420 C CA . PHE A 1 303 ? -13.32 -5.77 17.984 1 74 303 PHE A CA 1
ATOM 2421 C C . PHE A 1 303 ? -13.289 -6.887 16.953 1 74 303 PHE A C 1
ATOM 2423 O O . PHE A 1 303 ? -13.219 -8.062 17.297 1 74 303 PHE A O 1
ATOM 2430 N N . PHE A 1 304 ? -13.328 -6.551 15.719 1 76.69 304 PHE A N 1
ATOM 2431 C CA . PHE A 1 304 ? -13.367 -7.621 14.727 1 76.69 304 PHE A CA 1
ATOM 2432 C C . PHE A 1 304 ? -12.188 -7.508 13.766 1 76.69 304 PHE A C 1
ATOM 2434 O O . PHE A 1 304 ? -11.32 -8.375 13.734 1 76.69 304 PHE A O 1
ATOM 2441 N N . PHE A 1 305 ? -12.102 -6.395 13.172 1 75.19 305 PHE A N 1
ATOM 2442 C CA . PHE A 1 305 ? -11.164 -6.309 12.062 1 75.19 305 PHE A CA 1
ATOM 2443 C C . PHE A 1 305 ? -9.727 -6.238 12.57 1 75.19 305 PHE A C 1
ATOM 2445 O O . PHE A 1 305 ? -8.836 -6.867 12 1 75.19 305 PHE A O 1
ATOM 2452 N N . LEU A 1 306 ? -9.516 -5.52 13.617 1 74.56 306 LEU A N 1
ATOM 2453 C CA . LEU A 1 306 ? -8.156 -5.402 14.141 1 74.56 306 LEU A CA 1
ATOM 2454 C C . LEU A 1 306 ? -7.66 -6.738 14.672 1 74.56 306 LEU A C 1
ATOM 2456 O O . LEU A 1 306 ? -6.574 -7.195 14.305 1 74.56 306 LEU A O 1
ATOM 2460 N N . PRO A 1 307 ? -8.453 -7.43 15.484 1 73.75 307 PRO A N 1
ATOM 2461 C CA . PRO A 1 307 ? -8.008 -8.758 15.914 1 73.75 307 PRO A CA 1
ATOM 2462 C C . PRO A 1 307 ? -7.82 -9.719 14.742 1 73.75 307 PRO A C 1
ATOM 2464 O O . PRO A 1 307 ? -6.891 -10.531 14.742 1 73.75 307 PRO A O 1
ATOM 2467 N N . PHE A 1 308 ? -8.711 -9.602 13.82 1 80.94 308 PHE A N 1
ATOM 2468 C CA . PHE A 1 308 ? -8.625 -10.461 12.641 1 80.94 308 PHE A CA 1
ATOM 2469 C C . PHE A 1 308 ? -7.336 -10.203 11.875 1 80.94 308 PHE A C 1
ATOM 2471 O O . PHE A 1 308 ? -6.703 -11.141 11.383 1 80.94 308 PHE A O 1
ATOM 2478 N N . ALA A 1 309 ? -6.969 -8.984 11.812 1 75.62 309 ALA A N 1
ATOM 2479 C CA . ALA A 1 309 ? -5.762 -8.586 11.094 1 75.62 309 ALA A CA 1
ATOM 2480 C C . ALA A 1 309 ? -4.512 -9.164 11.75 1 75.62 309 ALA A C 1
ATOM 2482 O O . ALA A 1 309 ? -3.504 -9.391 11.078 1 75.62 309 ALA A O 1
ATOM 2483 N N . CYS A 1 310 ? -4.586 -9.422 12.961 1 74.31 310 CYS A N 1
ATOM 2484 C CA . CYS A 1 310 ? -3.426 -9.883 13.711 1 74.31 310 CYS A CA 1
ATOM 2485 C C . CYS A 1 310 ? -3.293 -11.398 13.648 1 74.31 310 CYS A C 1
ATOM 2487 O O . CYS A 1 310 ? -2.266 -11.953 14.039 1 74.31 310 CYS A O 1
ATOM 2489 N N . LEU A 1 311 ? -4.277 -12.031 13.109 1 76.25 311 LEU A N 1
ATOM 2490 C CA . LEU A 1 311 ? -4.23 -13.484 13 1 76.25 311 LEU A CA 1
ATOM 2491 C C . LEU A 1 311 ? -3.287 -13.914 11.883 1 76.25 311 LEU A C 1
ATOM 2493 O O . LEU A 1 311 ? -3.16 -13.227 10.867 1 76.25 311 LEU A O 1
ATOM 2497 N N . PRO A 1 312 ? -2.67 -15.094 12.164 1 77.94 312 PRO A N 1
ATOM 2498 C CA . PRO A 1 312 ? -1.896 -15.648 11.055 1 77.94 312 PRO A CA 1
ATOM 2499 C C . PRO A 1 312 ? -2.744 -15.883 9.805 1 77.94 312 PRO A C 1
ATOM 2501 O O . PRO A 1 312 ? -3.934 -16.188 9.914 1 77.94 312 PRO A O 1
ATOM 2504 N N . ALA A 1 313 ? -2.096 -15.766 8.742 1 84.12 313 ALA A N 1
ATOM 2505 C CA . ALA A 1 313 ? -2.789 -15.875 7.457 1 84.12 313 ALA A CA 1
ATOM 2506 C C . ALA A 1 313 ? -3.52 -17.203 7.336 1 84.12 313 ALA A C 1
ATOM 2508 O O . ALA A 1 313 ? -4.602 -17.281 6.754 1 84.12 313 ALA A O 1
ATOM 2509 N N . ASP A 1 314 ? -2.967 -18.234 7.867 1 85.12 314 ASP A N 1
ATOM 2510 C CA . ASP A 1 314 ? -3.592 -19.547 7.805 1 85.12 314 ASP A CA 1
ATOM 2511 C C . ASP A 1 314 ? -4.934 -19.562 8.531 1 85.12 314 ASP A C 1
ATOM 2513 O O . ASP A 1 314 ? -5.883 -20.219 8.094 1 85.12 314 ASP A O 1
ATOM 2517 N N . ILE A 1 315 ? -4.918 -18.859 9.633 1 84.81 315 ILE A N 1
ATOM 2518 C CA . ILE A 1 315 ? -6.145 -18.781 10.414 1 84.81 315 ILE A CA 1
ATOM 2519 C C . ILE A 1 315 ? -7.164 -17.906 9.695 1 84.81 315 ILE A C 1
ATOM 2521 O O . ILE A 1 315 ? -8.359 -18.203 9.703 1 84.81 315 ILE A O 1
ATOM 2525 N N . GLN A 1 316 ? -6.711 -16.906 9.125 1 87.38 316 GLN A N 1
ATOM 2526 C CA . GLN A 1 316 ? -7.602 -16.062 8.328 1 87.38 316 GLN A CA 1
ATOM 2527 C C . GLN A 1 316 ? -8.242 -16.859 7.195 1 87.38 316 GLN A C 1
ATOM 2529 O O . GLN A 1 316 ? -9.445 -16.75 6.957 1 87.38 316 GLN A O 1
ATOM 2534 N N . ASP A 1 317 ? -7.418 -17.641 6.531 1 89.88 317 ASP A N 1
ATOM 2535 C CA . ASP A 1 317 ? -7.918 -18.453 5.434 1 89.88 317 ASP A CA 1
ATOM 2536 C C . ASP A 1 317 ? -8.969 -19.453 5.93 1 89.88 317 ASP A C 1
ATOM 2538 O O . ASP A 1 317 ? -9.961 -19.703 5.238 1 89.88 317 ASP A O 1
ATOM 2542 N N . LEU A 1 318 ? -8.719 -19.984 7.098 1 87.25 318 LEU A N 1
ATOM 2543 C CA . LEU A 1 318 ? -9.695 -20.906 7.691 1 87.25 318 LEU A CA 1
ATOM 2544 C C . LEU A 1 318 ? -11.016 -20.188 7.945 1 87.25 318 LEU A C 1
ATOM 2546 O O . LEU A 1 318 ? -12.086 -20.75 7.727 1 87.25 318 LEU A O 1
ATOM 2550 N N . PHE A 1 319 ? -10.875 -19 8.414 1 87.81 319 PHE A N 1
ATOM 2551 C CA . PHE A 1 319 ? -12.07 -18.203 8.641 1 87.81 319 PHE A CA 1
ATOM 2552 C C . PHE A 1 319 ? -12.828 -17.984 7.34 1 87.81 319 PHE A C 1
ATOM 2554 O O . PHE A 1 319 ? -14.055 -18.141 7.289 1 87.81 319 PHE A O 1
ATOM 2561 N N . TYR A 1 320 ? -12.172 -17.641 6.324 1 89.19 320 TYR A N 1
ATOM 2562 C CA . TYR A 1 320 ? -12.812 -17.391 5.035 1 89.19 320 TYR A CA 1
ATOM 2563 C C . TYR A 1 320 ? -13.445 -18.672 4.492 1 89.19 320 TYR A C 1
ATOM 2565 O O . TYR A 1 320 ? -14.547 -18.625 3.928 1 89.19 320 TYR A O 1
ATOM 2573 N N . LYS A 1 321 ? -12.75 -19.734 4.641 1 89.44 321 LYS A N 1
ATOM 2574 C CA . LYS A 1 321 ? -13.281 -21.016 4.184 1 89.44 321 LYS A CA 1
ATOM 2575 C C . LYS A 1 321 ? -14.547 -21.391 4.949 1 89.44 321 LYS A C 1
ATOM 2577 O O . LYS A 1 321 ? -15.539 -21.828 4.352 1 89.44 321 LYS A O 1
ATOM 2582 N N . LEU A 1 322 ? -14.477 -21.203 6.242 1 87.75 322 LEU A N 1
ATOM 2583 C CA . LEU A 1 322 ? -15.633 -21.516 7.082 1 87.75 322 LEU A CA 1
ATOM 2584 C C . LEU A 1 322 ? -16.812 -20.609 6.75 1 87.75 322 LEU A C 1
ATOM 2586 O O . LEU A 1 322 ? -17.953 -21.062 6.688 1 87.75 322 LEU A O 1
ATOM 2590 N N . ALA A 1 323 ? -16.484 -19.406 6.59 1 87.31 323 ALA A N 1
ATOM 2591 C CA . ALA A 1 323 ? -17.531 -18.453 6.207 1 87.31 323 ALA A CA 1
ATOM 2592 C C . ALA A 1 323 ? -18.172 -18.844 4.883 1 87.31 323 ALA A C 1
ATOM 2594 O O . ALA A 1 323 ? -19.391 -18.734 4.723 1 87.31 323 ALA A O 1
ATOM 2595 N N . SER A 1 324 ? -17.391 -19.25 3.979 1 88.06 324 SER A N 1
ATOM 2596 C CA . SER A 1 324 ? -17.891 -19.656 2.67 1 88.06 324 SER A CA 1
ATOM 2597 C C . SER A 1 324 ? -18.812 -20.875 2.785 1 88.06 324 SER A C 1
ATOM 2599 O O . SER A 1 324 ? -19.812 -20.953 2.072 1 88.06 324 SER A O 1
ATOM 2601 N N . ILE A 1 325 ? -18.453 -21.734 3.631 1 87.88 325 ILE A N 1
ATOM 2602 C CA . ILE A 1 325 ? -19.266 -22.922 3.854 1 87.88 325 ILE A CA 1
ATOM 2603 C C . ILE A 1 325 ? -20.594 -22.516 4.5 1 87.88 325 ILE A C 1
ATOM 2605 O O . ILE A 1 325 ? -21.672 -22.969 4.066 1 87.88 325 ILE A O 1
ATOM 2609 N N . ILE A 1 326 ? -20.516 -21.656 5.457 1 87.69 326 ILE A N 1
ATOM 2610 C CA . ILE A 1 326 ? -21.672 -21.25 6.234 1 87.69 326 ILE A CA 1
ATOM 2611 C C . ILE A 1 326 ? -22.656 -20.5 5.332 1 87.69 326 ILE A C 1
ATOM 2613 O O . ILE A 1 326 ? -23.875 -20.734 5.395 1 87.69 326 ILE A O 1
ATOM 2617 N N . ILE A 1 327 ? -22.062 -19.688 4.48 1 88.81 327 ILE A N 1
ATOM 2618 C CA . ILE A 1 327 ? -22.922 -18.859 3.645 1 88.81 327 ILE A CA 1
ATOM 2619 C C . ILE A 1 327 ? -23.25 -19.609 2.35 1 88.81 327 ILE A C 1
ATOM 2621 O O . ILE A 1 327 ? -23.984 -19.094 1.498 1 88.81 327 ILE A O 1
ATOM 2625 N N . ARG A 1 328 ? -22.703 -20.766 2.168 1 89 328 ARG A N 1
ATOM 2626 C CA . ARG A 1 328 ? -22.969 -21.656 1.037 1 89 328 ARG A CA 1
ATOM 2627 C C . ARG A 1 328 ? -22.578 -21 -0.279 1 89 328 ARG A C 1
ATOM 2629 O O . ARG A 1 328 ? -23.391 -20.906 -1.205 1 89 328 ARG A O 1
ATOM 2636 N N . THR A 1 329 ? -21.359 -20.562 -0.325 1 91.62 329 THR A N 1
ATOM 2637 C CA . THR A 1 329 ? -20.828 -19.984 -1.553 1 91.62 329 THR A CA 1
ATOM 2638 C C . THR A 1 329 ? -20.812 -21.016 -2.68 1 91.62 329 THR A C 1
ATOM 2640 O O . THR A 1 329 ? -20.312 -22.109 -2.514 1 91.62 329 THR A O 1
ATOM 2643 N N . PRO A 1 330 ? -21.391 -20.641 -3.768 1 93.06 330 PRO A N 1
ATOM 2644 C CA . PRO A 1 330 ? -21.406 -21.594 -4.887 1 93.06 330 PRO A CA 1
ATOM 2645 C C . PRO A 1 330 ? -20.016 -21.875 -5.438 1 93.06 330 PRO A C 1
ATOM 2647 O O . PRO A 1 330 ? -19.141 -20.984 -5.418 1 93.06 330 PRO A O 1
ATOM 2650 N N . LYS A 1 331 ? -19.828 -23.094 -5.918 1 92.06 331 LYS A N 1
ATOM 2651 C CA . LYS A 1 331 ? -18.578 -23.453 -6.586 1 92.06 331 LYS A CA 1
ATOM 2652 C C . LYS A 1 331 ? -18.469 -22.75 -7.938 1 92.06 331 LYS A C 1
ATOM 2654 O O . LYS A 1 331 ? -19.453 -22.641 -8.672 1 92.06 331 LYS A O 1
ATOM 2659 N N . PRO A 1 332 ? -17.281 -22.234 -8.219 1 94 332 PRO A N 1
ATOM 2660 C CA . PRO A 1 332 ? -17.094 -21.641 -9.539 1 94 332 PRO A CA 1
ATOM 2661 C C . PRO A 1 332 ? -17.391 -22.625 -10.672 1 94 332 PRO A C 1
ATOM 2663 O O . PRO A 1 332 ? -17.031 -23.797 -10.578 1 94 332 PRO A O 1
ATOM 2666 N N . GLN A 1 333 ? -17.969 -22.094 -11.688 1 93.44 333 GLN A N 1
ATOM 2667 C CA . GLN A 1 333 ? -18.328 -22.938 -12.828 1 93.44 333 GLN A CA 1
ATOM 2668 C C . GLN A 1 333 ? -17.078 -23.578 -13.438 1 93.44 333 GLN A C 1
ATOM 2670 O O . GLN A 1 333 ? -17.141 -24.719 -13.922 1 93.44 333 GLN A O 1
ATOM 2675 N N . LEU A 1 334 ? -16.031 -22.938 -13.414 1 92.88 334 LEU A N 1
ATOM 2676 C CA . LEU A 1 334 ? -14.773 -23.453 -13.938 1 92.88 334 LEU A CA 1
ATOM 2677 C C . LEU A 1 334 ? -14.414 -24.781 -13.281 1 92.88 334 LEU A C 1
ATOM 2679 O O . LEU A 1 334 ? -14.047 -25.734 -13.969 1 92.88 334 LEU A O 1
ATOM 2683 N N . LEU A 1 335 ? -14.469 -24.812 -11.992 1 91.38 335 LEU A N 1
ATOM 2684 C CA . LEU A 1 335 ? -14.086 -26.016 -11.266 1 91.38 335 LEU A CA 1
ATOM 2685 C C . LEU A 1 335 ? -15.062 -27.156 -11.547 1 91.38 335 LEU A C 1
ATOM 2687 O O . LEU A 1 335 ? -14.656 -28.328 -11.602 1 91.38 335 LEU A O 1
ATOM 2691 N N . ILE A 1 336 ? -16.297 -26.766 -11.695 1 90.5 336 ILE A N 1
ATOM 2692 C CA . ILE A 1 336 ? -17.297 -27.766 -12.047 1 90.5 336 ILE A CA 1
ATOM 2693 C C . ILE A 1 336 ? -16.953 -28.375 -13.414 1 90.5 336 ILE A C 1
ATOM 2695 O O . ILE A 1 336 ? -16.984 -29.594 -13.578 1 90.5 336 ILE A O 1
ATOM 2699 N N . ASN A 1 337 ? -16.594 -27.5 -14.312 1 89.56 337 ASN A N 1
ATOM 2700 C CA . ASN A 1 337 ? -16.25 -27.953 -15.656 1 89.56 337 ASN A CA 1
ATOM 2701 C C . ASN A 1 337 ? -14.977 -28.797 -15.656 1 89.56 337 ASN A C 1
ATOM 2703 O O . ASN A 1 337 ? -14.898 -29.797 -16.359 1 89.56 337 ASN A O 1
ATOM 2707 N N . LEU A 1 338 ? -14.016 -28.391 -14.906 1 87.94 338 LEU A N 1
ATOM 2708 C CA . LEU A 1 338 ? -12.75 -29.109 -14.836 1 87.94 338 LEU A CA 1
ATOM 2709 C C . LEU A 1 338 ? -12.93 -30.484 -14.219 1 87.94 338 LEU A C 1
ATOM 2711 O O . LEU A 1 338 ? -12.312 -31.469 -14.664 1 87.94 338 LEU A O 1
ATOM 2715 N N . ASN A 1 339 ? -13.703 -30.547 -13.219 1 85.69 339 ASN A N 1
ATOM 2716 C CA . ASN A 1 339 ? -13.977 -31.828 -12.578 1 85.69 339 ASN A CA 1
ATOM 2717 C C . ASN A 1 339 ? -14.688 -32.781 -13.531 1 85.69 339 ASN A C 1
ATOM 2719 O O . ASN A 1 339 ? -14.391 -33.969 -13.555 1 85.69 339 ASN A O 1
ATOM 2723 N N . LYS A 1 340 ? -15.602 -32.25 -14.266 1 84.88 340 LYS A N 1
ATOM 2724 C CA . LYS A 1 340 ? -16.312 -33.062 -15.25 1 84.88 340 LYS A CA 1
ATOM 2725 C C . LYS A 1 340 ? -15.359 -33.562 -16.328 1 84.88 340 LYS A C 1
ATOM 2727 O O . LYS A 1 340 ? -15.445 -34.719 -16.75 1 84.88 340 LYS A O 1
ATOM 2732 N N . PHE A 1 341 ? -14.516 -32.719 -16.734 1 82.88 341 PHE A N 1
ATOM 2733 C CA . PHE A 1 341 ? -13.547 -33.062 -17.75 1 82.88 341 PHE A CA 1
ATOM 2734 C C . PHE A 1 341 ? -12.594 -34.156 -17.25 1 82.88 341 PHE A C 1
ATOM 2736 O O . PHE A 1 341 ? -12.25 -35.094 -17.984 1 82.88 341 PHE A O 1
ATOM 2743 N N . ARG A 1 342 ? -12.172 -34.031 -16.047 1 80.38 342 ARG A N 1
ATOM 2744 C CA . ARG A 1 342 ? -11.242 -35 -15.469 1 80.38 342 ARG A CA 1
ATOM 2745 C C . ARG A 1 342 ? -11.906 -36.344 -15.297 1 80.38 342 ARG A C 1
ATOM 2747 O O . ARG A 1 342 ? -11.273 -37.375 -15.5 1 80.38 342 ARG A O 1
ATOM 2754 N N . GLU A 1 343 ? -13.125 -36.281 -14.992 1 82.06 343 GLU A N 1
ATOM 2755 C CA . GLU A 1 343 ? -13.883 -37.531 -14.844 1 82.06 343 GLU A CA 1
ATOM 2756 C C . GLU A 1 343 ? -14.039 -38.219 -16.188 1 82.06 343 GLU A C 1
ATOM 2758 O O . GLU A 1 343 ? -13.891 -39.438 -16.266 1 82.06 343 GLU A O 1
ATOM 2763 N N . ILE A 1 344 ? -14.258 -37.406 -17.172 1 82.25 344 ILE A N 1
ATOM 2764 C CA . ILE A 1 344 ? -14.438 -37.969 -18.5 1 82.25 344 ILE A CA 1
ATOM 2765 C C . ILE A 1 344 ? -13.117 -38.562 -19 1 82.25 344 ILE A C 1
ATOM 2767 O O . ILE A 1 344 ? -13.102 -39.625 -19.594 1 82.25 344 ILE A O 1
ATOM 2771 N N . LYS A 1 345 ? -12.102 -37.906 -18.656 1 77 345 LYS A N 1
ATOM 2772 C CA . LYS A 1 345 ? -10.781 -38.375 -19.062 1 77 345 LYS A CA 1
ATOM 2773 C C . LYS A 1 345 ? -10.422 -39.688 -18.375 1 77 345 LYS A C 1
ATOM 2775 O O . LYS A 1 345 ? -9.867 -40.594 -19 1 77 345 LYS A O 1
ATOM 2780 N N . ILE A 1 346 ? -10.734 -39.781 -17.172 1 75.94 346 ILE A N 1
ATOM 2781 C CA . ILE A 1 346 ? -10.469 -41 -16.406 1 75.94 346 ILE A CA 1
ATOM 2782 C C . ILE A 1 346 ? -11.297 -42.156 -16.953 1 75.94 346 ILE A C 1
ATOM 2784 O O . ILE A 1 346 ? -10.789 -43.25 -17.109 1 75.94 346 ILE A O 1
ATOM 2788 N N . ILE A 1 347 ? -12.492 -41.844 -17.359 1 77.5 347 ILE A N 1
ATOM 2789 C CA . ILE A 1 347 ? -13.391 -42.844 -17.906 1 77.5 347 ILE A CA 1
ATOM 2790 C C . ILE A 1 347 ? -12.867 -43.344 -19.25 1 77.5 347 ILE A C 1
ATOM 2792 O O . ILE A 1 347 ? -12.828 -44.531 -19.531 1 77.5 347 ILE A O 1
ATOM 2796 N N . LYS A 1 348 ? -12.367 -42.406 -19.984 1 78.69 348 LYS A N 1
ATOM 2797 C CA . LYS A 1 348 ? -11.859 -42.719 -21.312 1 78.69 348 LYS A CA 1
ATOM 2798 C C . LYS A 1 348 ? -10.562 -43.531 -21.203 1 78.69 348 LYS A C 1
ATOM 2800 O O . LYS A 1 348 ? -10.344 -44.469 -21.984 1 78.69 348 LYS A O 1
ATOM 2805 N N . GLU A 1 349 ? -9.719 -43.188 -20.25 1 74.25 349 GLU A N 1
ATOM 2806 C CA . GLU A 1 349 ? -8.469 -43.906 -20.047 1 74.25 349 GLU A CA 1
ATOM 2807 C C . GLU A 1 349 ? -8.719 -45.312 -19.531 1 74.25 349 GLU A C 1
ATOM 2809 O O . GLU A 1 349 ? -8.055 -46.25 -19.938 1 74.25 349 GLU A O 1
ATOM 2814 N N . ASN A 1 350 ? -9.711 -45.438 -18.719 1 74.19 350 ASN A N 1
ATOM 2815 C CA . ASN A 1 350 ? -10.086 -46.75 -18.203 1 74.19 350 ASN A CA 1
ATOM 2816 C C . ASN A 1 350 ? -10.703 -47.625 -19.281 1 74.19 350 ASN A C 1
ATOM 2818 O O . ASN A 1 350 ? -10.445 -48.844 -19.344 1 74.19 350 ASN A O 1
ATOM 2822 N N . GLU A 1 351 ? -11.484 -46.969 -20.094 1 73.81 351 GLU A N 1
ATOM 2823 C CA . GLU A 1 351 ? -12.094 -47.688 -21.203 1 73.81 351 GLU A CA 1
ATOM 2824 C C . GLU A 1 351 ? -11.039 -48.188 -22.203 1 73.81 351 GLU A C 1
ATOM 2826 O O . GLU A 1 351 ? -11.141 -49.281 -22.734 1 73.81 351 GLU A O 1
ATOM 2831 N N . LYS A 1 352 ? -10.016 -47.469 -22.391 1 74.06 352 LYS A N 1
ATOM 2832 C CA . LYS A 1 352 ? -8.93 -47.844 -23.281 1 74.06 352 LYS A CA 1
ATOM 2833 C C . LYS A 1 352 ? -8.117 -49 -22.688 1 74.06 352 LYS A C 1
ATOM 2835 O O . LYS A 1 352 ? -7.727 -49.938 -23.406 1 74.06 352 LYS A O 1
ATOM 2840 N N . CYS A 1 353 ? -7.957 -48.906 -21.453 1 72.38 353 CYS A N 1
ATOM 2841 C CA . CYS A 1 353 ? -7.227 -49.938 -20.766 1 72.38 353 CYS A CA 1
ATOM 2842 C C . CYS A 1 353 ? -8.023 -51.25 -20.781 1 72.38 353 CYS A C 1
ATOM 2844 O O . CYS A 1 353 ? -7.453 -52.344 -20.984 1 72.38 353 CYS A O 1
ATOM 2846 N N . ASP A 1 354 ? -9.297 -51.188 -20.562 1 70.62 354 ASP A N 1
ATOM 2847 C CA . ASP A 1 354 ? -10.164 -52.375 -20.562 1 70.62 354 ASP A CA 1
ATOM 2848 C C . ASP A 1 354 ? -10.195 -53 -21.953 1 70.62 354 ASP A C 1
ATOM 2850 O O . ASP A 1 354 ? -10.195 -54.25 -22.062 1 70.62 354 ASP A O 1
ATOM 2854 N N . LYS A 1 355 ? -10.102 -52.281 -23 1 71.44 355 LYS A N 1
ATOM 2855 C CA . LYS A 1 355 ? -10.109 -52.812 -24.359 1 71.44 355 LYS A CA 1
ATOM 2856 C C . LYS A 1 355 ? -8.789 -53.5 -24.688 1 71.44 355 LYS A C 1
ATOM 2858 O O . LYS A 1 355 ? -8.781 -54.562 -25.344 1 71.44 355 LYS A O 1
ATOM 2863 N N . PHE A 1 356 ? -7.871 -52.906 -24.219 1 64.62 356 PHE A N 1
ATOM 2864 C CA . PHE A 1 356 ? -6.559 -53.5 -24.438 1 64.62 356 PHE A CA 1
ATOM 2865 C C . PHE A 1 356 ? -6.441 -54.844 -23.719 1 64.62 356 PHE A C 1
ATOM 2867 O O . PHE A 1 356 ? -5.879 -55.781 -24.266 1 64.62 356 PHE A O 1
ATOM 2874 N N . THR A 1 357 ? -6.895 -54.969 -22.578 1 65.81 357 THR A N 1
ATOM 2875 C CA . THR A 1 357 ? -6.859 -56.219 -21.812 1 65.81 357 THR A CA 1
ATOM 2876 C C . THR A 1 357 ? -7.723 -57.281 -22.469 1 65.81 357 THR A C 1
ATOM 2878 O O . THR A 1 357 ? -7.355 -58.469 -22.484 1 65.81 357 THR A O 1
ATOM 2881 N N . LYS A 1 358 ? -8.719 -57.062 -23.125 1 74.12 358 LYS A N 1
ATOM 2882 C CA . LYS A 1 358 ? -9.602 -58.031 -23.797 1 74.12 358 LYS A CA 1
ATOM 2883 C C . LYS A 1 358 ? -8.961 -58.562 -25.078 1 74.12 358 LYS A C 1
ATOM 2885 O O . LYS A 1 358 ? -9.109 -59.75 -25.422 1 74.12 358 LYS A O 1
ATOM 2890 N N . ILE A 1 359 ? -8.305 -57.625 -25.656 1 63.31 359 ILE A N 1
ATOM 2891 C CA . ILE A 1 359 ? -7.648 -58.062 -26.891 1 63.31 359 ILE A CA 1
ATOM 2892 C C . ILE A 1 359 ? -6.523 -59.031 -26.562 1 63.31 359 ILE A C 1
ATOM 2894 O O . ILE A 1 359 ? -6.301 -60 -27.297 1 63.31 359 ILE A O 1
ATOM 2898 N N . ASN A 1 360 ? -5.895 -58.844 -25.484 1 61.88 360 ASN A N 1
ATOM 2899 C CA . ASN A 1 360 ? -4.797 -59.75 -25.125 1 61.88 360 ASN A CA 1
ATOM 2900 C C . ASN A 1 360 ? -5.309 -61.062 -24.516 1 61.88 360 ASN A C 1
ATOM 2902 O O . ASN A 1 360 ? -4.539 -62 -24.312 1 61.88 360 ASN A O 1
ATOM 2906 N N . GLU A 1 361 ? -6.398 -61.062 -24.109 1 60.06 361 GLU A N 1
ATOM 2907 C CA . GLU A 1 361 ? -7.004 -62.281 -23.594 1 60.06 361 GLU A CA 1
ATOM 2908 C C . GLU A 1 361 ? -7.602 -63.094 -24.734 1 60.06 361 GLU A C 1
ATOM 2910 O O . GLU A 1 361 ? -7.879 -64.312 -24.562 1 60.06 361 GLU A O 1
ATOM 2915 N N . ASN A 1 362 ? -7.855 -62.594 -25.844 1 52.22 362 ASN A N 1
ATOM 2916 C CA . ASN A 1 362 ? -8.234 -63.375 -27 1 52.22 362 ASN A CA 1
ATOM 2917 C C . ASN A 1 362 ? -7.035 -63.719 -27.891 1 52.22 362 ASN A C 1
ATOM 2919 O O . ASN A 1 362 ? -6.227 -62.812 -28.188 1 52.22 362 ASN A O 1
ATOM 2923 N N . MET B 1 1 ? -0.853 -22.297 35 1 56.28 1 MET B N 1
ATOM 2924 C CA . MET B 1 1 ? 0.431 -22.781 34.5 1 56.28 1 MET B CA 1
ATOM 2925 C C . MET B 1 1 ? 0.232 -23.922 33.531 1 56.28 1 MET B C 1
ATOM 2927 O O . MET B 1 1 ? 0.799 -23.922 32.438 1 56.28 1 MET B O 1
ATOM 2931 N N . ILE B 1 2 ? -0.589 -24.891 33.906 1 57.62 2 ILE B N 1
ATOM 2932 C CA . ILE B 1 2 ? -0.831 -26.047 33.031 1 57.62 2 ILE B CA 1
ATOM 2933 C C . ILE B 1 2 ? -1.524 -25.594 31.75 1 57.62 2 ILE B C 1
ATOM 2935 O O . ILE B 1 2 ? -1.17 -26.047 30.656 1 57.62 2 ILE B O 1
ATOM 2939 N N . ILE B 1 3 ? -2.387 -24.672 31.828 1 59.75 3 ILE B N 1
ATOM 2940 C CA . ILE B 1 3 ? -3.131 -24.188 30.656 1 59.75 3 ILE B CA 1
ATOM 2941 C C . ILE B 1 3 ? -2.195 -23.406 29.734 1 59.75 3 ILE B C 1
ATOM 2943 O O . ILE B 1 3 ? -2.248 -23.562 28.516 1 59.75 3 ILE B O 1
ATOM 2947 N N . LEU B 1 4 ? -1.396 -22.719 30.344 1 58.06 4 LEU B N 1
ATOM 2948 C CA . LEU B 1 4 ? -0.43 -21.969 29.547 1 58.06 4 LEU B CA 1
ATOM 2949 C C . LEU B 1 4 ? 0.552 -22.906 28.859 1 58.06 4 LEU B C 1
ATOM 2951 O O . LEU B 1 4 ? 0.865 -22.734 27.672 1 58.06 4 LEU B O 1
ATOM 2955 N N . ILE B 1 5 ? 1.024 -23.875 29.672 1 58.72 5 ILE B N 1
ATOM 2956 C CA . ILE B 1 5 ? 1.975 -24.844 29.125 1 58.72 5 ILE B CA 1
ATOM 2957 C C . ILE B 1 5 ? 1.306 -25.672 28.031 1 58.72 5 ILE B C 1
ATOM 2959 O O . ILE B 1 5 ? 1.908 -25.922 26.984 1 58.72 5 ILE B O 1
ATOM 2963 N N . SER B 1 6 ? 0.09 -26.016 28.297 1 59.88 6 SER B N 1
ATOM 2964 C CA . SER B 1 6 ? -0.653 -26.766 27.297 1 59.88 6 SER B CA 1
ATOM 2965 C C . SER B 1 6 ? -0.896 -25.938 26.047 1 59.88 6 SER B C 1
ATOM 2967 O O . SER B 1 6 ? -0.8 -26.453 24.922 1 59.88 6 SER B O 1
ATOM 2969 N N . SER B 1 7 ? -1.151 -24.719 26.281 1 62.88 7 SER B N 1
ATOM 2970 C CA . SER B 1 7 ? -1.366 -23.844 25.141 1 62.88 7 SER B CA 1
ATOM 2971 C C . SER B 1 7 ? -0.086 -23.656 24.328 1 62.88 7 SER B C 1
ATOM 2973 O O . SER B 1 7 ? -0.121 -23.672 23.094 1 62.88 7 SER B O 1
ATOM 2975 N N . ILE B 1 8 ? 0.907 -23.594 25.047 1 62.75 8 ILE B N 1
ATOM 2976 C CA . ILE B 1 8 ? 2.199 -23.453 24.391 1 62.75 8 ILE B CA 1
ATOM 2977 C C . ILE B 1 8 ? 2.531 -24.75 23.641 1 62.75 8 ILE B C 1
ATOM 2979 O O . ILE B 1 8 ? 3.018 -24.719 22.516 1 62.75 8 ILE B O 1
ATOM 2983 N N . PHE B 1 9 ? 2.271 -25.844 24.344 1 63.91 9 PHE B N 1
ATOM 2984 C CA . PHE B 1 9 ? 2.529 -27.141 23.734 1 63.91 9 PHE B CA 1
ATOM 2985 C C . PHE B 1 9 ? 1.674 -27.344 22.5 1 63.91 9 PHE B C 1
ATOM 2987 O O . PHE B 1 9 ? 2.156 -27.844 21.469 1 63.91 9 PHE B O 1
ATOM 2994 N N . ILE B 1 10 ? 0.488 -26.969 22.531 1 63.03 10 ILE B N 1
ATOM 2995 C CA . ILE B 1 10 ? -0.422 -27.078 21.391 1 63.03 10 ILE B CA 1
ATOM 2996 C C . ILE B 1 10 ? 0.062 -26.188 20.25 1 63.03 10 ILE B C 1
ATOM 2998 O O . ILE B 1 10 ? 0.055 -26.609 19.094 1 63.03 10 ILE B O 1
ATOM 3002 N N . VAL B 1 11 ? 0.493 -25.078 20.672 1 65.69 11 VAL B N 1
ATOM 3003 C CA . VAL B 1 11 ? 1.025 -24.156 19.672 1 65.69 11 VAL B CA 1
ATOM 3004 C C . VAL B 1 11 ? 2.283 -24.75 19.031 1 65.69 11 VAL B C 1
ATOM 3006 O O . VAL B 1 11 ? 2.453 -24.719 17.812 1 65.69 11 VAL B O 1
ATOM 3009 N N . PHE B 1 12 ? 3.068 -25.375 19.906 1 64.88 12 PHE B N 1
ATOM 3010 C CA . PHE B 1 12 ? 4.293 -25.984 19.406 1 64.88 12 PHE B CA 1
ATOM 3011 C C . PHE B 1 12 ? 3.973 -27.156 18.484 1 64.88 12 PHE B C 1
ATOM 3013 O O . PHE B 1 12 ? 4.586 -27.312 17.422 1 64.88 12 PHE B O 1
ATOM 3020 N N . ILE B 1 13 ? 3.104 -28.031 18.859 1 64.88 13 ILE B N 1
ATOM 3021 C CA . ILE B 1 13 ? 2.713 -29.172 18.047 1 64.88 13 ILE B CA 1
ATOM 3022 C C . ILE B 1 13 ? 2.145 -28.688 16.719 1 64.88 13 ILE B C 1
ATOM 3024 O O . ILE B 1 13 ? 2.438 -29.25 15.664 1 64.88 13 ILE B O 1
ATOM 3028 N N . PHE B 1 14 ? 1.432 -27.625 16.859 1 66.44 14 PHE B N 1
ATOM 3029 C CA . PHE B 1 14 ? 0.843 -27.047 15.664 1 66.44 14 PHE B CA 1
ATOM 3030 C C . PHE B 1 14 ? 1.929 -26.562 14.711 1 66.44 14 PHE B C 1
ATOM 3032 O O . PHE B 1 14 ? 1.896 -26.859 13.516 1 66.44 14 PHE B O 1
ATOM 3039 N N . PHE B 1 15 ? 2.883 -25.969 15.312 1 67.25 15 PHE B N 1
ATOM 3040 C CA . PHE B 1 15 ? 3.947 -25.453 14.461 1 67.25 15 PHE B CA 1
ATOM 3041 C C . PHE B 1 15 ? 4.828 -26.578 13.938 1 67.25 15 PHE B C 1
ATOM 3043 O O . PHE B 1 15 ? 5.293 -26.531 12.797 1 67.25 15 PHE B O 1
ATOM 3050 N N . ALA B 1 16 ? 5.109 -27.547 14.773 1 67.12 16 ALA B N 1
ATOM 3051 C CA . ALA B 1 16 ? 5.895 -28.703 14.336 1 67.12 16 ALA B CA 1
ATOM 3052 C C . ALA B 1 16 ? 5.16 -29.484 13.25 1 67.12 16 ALA B C 1
ATOM 3054 O O . ALA B 1 16 ? 5.766 -29.875 12.242 1 67.12 16 ALA B O 1
ATOM 3055 N N . PHE B 1 17 ? 3.939 -29.672 13.484 1 70.56 17 PHE B N 1
ATOM 3056 C CA . PHE B 1 17 ? 3.127 -30.359 12.492 1 70.56 17 PHE B CA 1
ATOM 3057 C C . PHE B 1 17 ? 3.078 -29.578 11.188 1 70.56 17 PHE B C 1
ATOM 3059 O O . PHE B 1 17 ? 3.211 -30.141 10.102 1 70.56 17 PHE B O 1
ATOM 3066 N N . ARG B 1 18 ? 3.037 -28.359 11.359 1 70.31 18 ARG B N 1
ATOM 3067 C CA . ARG B 1 18 ? 3.025 -27.5 10.18 1 70.31 18 ARG B CA 1
ATOM 3068 C C . ARG B 1 18 ? 4.344 -27.594 9.422 1 70.31 18 ARG B C 1
ATOM 3070 O O . ARG B 1 18 ? 4.355 -27.609 8.188 1 70.31 18 ARG B O 1
ATOM 3077 N N . GLY B 1 19 ? 5.375 -27.641 10.227 1 72.12 19 GLY B N 1
ATOM 3078 C CA . GLY B 1 19 ? 6.684 -27.781 9.602 1 72.12 19 GLY B CA 1
ATOM 3079 C C . GLY B 1 19 ? 6.848 -29.078 8.852 1 72.12 19 GLY B C 1
ATOM 3080 O O . GLY B 1 19 ? 7.406 -29.109 7.754 1 72.12 19 GLY B O 1
ATOM 3081 N N . LEU B 1 20 ? 6.293 -30.125 9.352 1 72.38 20 LEU B N 1
ATOM 3082 C CA . LEU B 1 20 ? 6.402 -31.438 8.742 1 72.38 20 LEU B CA 1
ATOM 3083 C C . LEU B 1 20 ? 5.531 -31.531 7.492 1 72.38 20 LEU B C 1
ATOM 3085 O O . LEU B 1 20 ? 5.957 -32.062 6.473 1 72.38 20 LEU B O 1
ATOM 3089 N N . ILE B 1 21 ? 4.441 -30.953 7.59 1 75.38 21 ILE B N 1
ATOM 3090 C CA . ILE B 1 21 ? 3.496 -31.062 6.484 1 75.38 21 ILE B CA 1
ATOM 3091 C C . ILE B 1 21 ? 3.986 -30.234 5.297 1 75.38 21 ILE B C 1
ATOM 3093 O O . ILE B 1 21 ? 3.764 -30.609 4.145 1 75.38 21 ILE B O 1
ATOM 3097 N N . ARG B 1 22 ? 4.73 -29.266 5.617 1 78.25 22 ARG B N 1
ATOM 3098 C CA . ARG B 1 22 ? 5.234 -28.391 4.566 1 78.25 22 ARG B CA 1
ATOM 3099 C C . ARG B 1 22 ? 6.352 -29.062 3.777 1 78.25 22 ARG B C 1
ATOM 3101 O O . ARG B 1 22 ? 6.691 -28.641 2.672 1 78.25 22 ARG B O 1
ATOM 3108 N N . ARG B 1 23 ? 6.836 -30.172 4.281 1 80.19 23 ARG B N 1
ATOM 3109 C CA . ARG B 1 23 ? 7.902 -30.906 3.611 1 80.19 23 ARG B CA 1
ATOM 3110 C C . ARG B 1 23 ? 7.34 -31.844 2.553 1 80.19 23 ARG B C 1
ATOM 3112 O O . ARG B 1 23 ? 8.07 -32.312 1.685 1 80.19 23 ARG B O 1
ATOM 3119 N N . ILE B 1 24 ? 6.098 -32 2.637 1 85.06 24 ILE B N 1
ATOM 3120 C CA . ILE B 1 24 ? 5.465 -32.844 1.618 1 85.06 24 ILE B CA 1
ATOM 3121 C C . ILE B 1 24 ? 5.387 -32.062 0.301 1 85.06 24 ILE B C 1
ATOM 3123 O O . ILE B 1 24 ? 4.832 -30.969 0.251 1 85.06 24 ILE B O 1
ATOM 3127 N N . LYS B 1 25 ? 5.98 -32.688 -0.699 1 90.94 25 LYS B N 1
ATOM 3128 C CA . LYS B 1 25 ? 6.07 -32 -1.99 1 90.94 25 LYS B CA 1
ATOM 3129 C C . LYS B 1 25 ? 4.879 -32.344 -2.875 1 90.94 25 LYS B C 1
ATOM 3131 O O . LYS B 1 25 ? 4.262 -33.406 -2.713 1 90.94 25 LYS B O 1
ATOM 3136 N N . VAL B 1 26 ? 4.559 -31.438 -3.766 1 93.38 26 VAL B N 1
ATOM 3137 C CA . VAL B 1 26 ? 3.531 -31.656 -4.777 1 93.38 26 VAL B CA 1
ATOM 3138 C C . VAL B 1 26 ? 3.9 -32.844 -5.645 1 93.38 26 VAL B C 1
ATOM 3140 O O . VAL B 1 26 ? 5.074 -33.062 -5.969 1 93.38 26 VAL B O 1
ATOM 3143 N N . ASN B 1 27 ? 2.908 -33.594 -5.98 1 89.75 27 ASN B N 1
ATOM 3144 C CA . ASN B 1 27 ? 3.135 -34.75 -6.852 1 89.75 27 ASN B CA 1
ATOM 3145 C C . ASN B 1 27 ? 3.461 -34.312 -8.281 1 89.75 27 ASN B C 1
ATOM 3147 O O . ASN B 1 27 ? 2.904 -33.312 -8.773 1 89.75 27 ASN B O 1
ATOM 3151 N N . ASN B 1 28 ? 4.352 -35.031 -8.977 1 90.62 28 ASN B N 1
ATOM 3152 C CA . ASN B 1 28 ? 4.707 -34.844 -10.383 1 90.62 28 ASN B CA 1
ATOM 3153 C C . ASN B 1 28 ? 5.184 -33.438 -10.664 1 90.62 28 ASN B C 1
ATOM 3155 O O . ASN B 1 28 ? 4.789 -32.812 -11.664 1 90.62 28 ASN B O 1
ATOM 3159 N N . LEU B 1 29 ? 5.902 -32.875 -9.742 1 90.88 29 LEU B N 1
ATOM 3160 C CA . LEU B 1 29 ? 6.422 -31.516 -9.844 1 90.88 29 LEU B CA 1
ATOM 3161 C C . LEU B 1 29 ? 7.25 -31.359 -11.117 1 90.88 29 LEU B C 1
ATOM 3163 O O . LEU B 1 29 ? 7.27 -30.281 -11.711 1 90.88 29 LEU B O 1
ATOM 3167 N N . GLU B 1 30 ? 7.941 -32.406 -11.516 1 89.5 30 GLU B N 1
ATOM 3168 C CA . GLU B 1 30 ? 8.828 -32.344 -12.672 1 89.5 30 GLU B CA 1
ATOM 3169 C C . GLU B 1 30 ? 8.047 -32.094 -1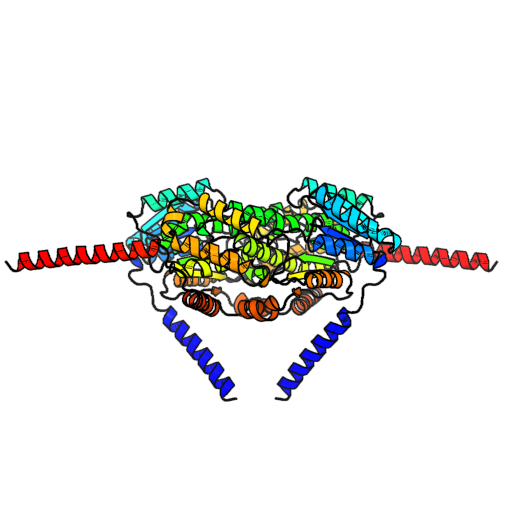3.961 1 89.5 30 GLU B C 1
ATOM 3171 O O . GLU B 1 30 ? 8.617 -31.719 -14.977 1 89.5 30 GLU B O 1
ATOM 3176 N N . HIS B 1 31 ? 6.723 -32.219 -13.945 1 88.81 31 HIS B N 1
ATOM 3177 C CA . HIS B 1 31 ? 5.891 -32 -15.125 1 88.81 31 HIS B CA 1
ATOM 3178 C C . HIS B 1 31 ? 5.129 -30.688 -15.039 1 88.81 31 HIS B C 1
ATOM 3180 O O . HIS B 1 31 ? 4.32 -30.375 -15.914 1 88.81 31 HIS B O 1
ATOM 3186 N N . LYS B 1 32 ? 5.449 -30.016 -14.016 1 95.06 32 LYS B N 1
ATOM 3187 C CA . LYS B 1 32 ? 4.691 -28.781 -13.789 1 95.06 32 LYS B CA 1
ATOM 3188 C C . LYS B 1 32 ? 5.41 -27.578 -14.383 1 95.06 32 LYS B C 1
ATOM 3190 O O . LYS B 1 32 ? 6.637 -27.594 -14.531 1 95.06 32 LYS B O 1
ATOM 3195 N N . SER B 1 33 ? 4.652 -26.594 -14.742 1 97.5 33 SER B N 1
ATOM 3196 C CA . SER B 1 33 ? 5.176 -25.375 -15.344 1 97.5 33 SER B CA 1
ATOM 3197 C C . SER B 1 33 ? 5.16 -24.219 -14.344 1 97.5 33 SER B C 1
ATOM 3199 O O . SER B 1 33 ? 4.219 -24.094 -13.555 1 97.5 33 SER B O 1
ATOM 3201 N N . VAL B 1 34 ? 6.223 -23.422 -14.406 1 98.44 34 VAL B N 1
ATOM 3202 C CA . VAL B 1 34 ? 6.324 -22.234 -13.555 1 98.44 34 VAL B CA 1
ATOM 3203 C C . VAL B 1 34 ? 6.676 -21.016 -14.398 1 98.44 34 VAL B C 1
ATOM 3205 O O . VAL B 1 34 ? 7.48 -21.109 -15.328 1 98.44 34 VAL B O 1
ATOM 3208 N N . LEU B 1 35 ? 5.965 -19.938 -14.203 1 98.75 35 LEU B N 1
ATOM 3209 C CA . LEU B 1 35 ? 6.281 -18.656 -14.812 1 98.75 35 LEU B CA 1
ATOM 3210 C C . LEU B 1 35 ? 6.922 -17.703 -13.797 1 98.75 35 LEU B C 1
ATOM 3212 O O . LEU B 1 35 ? 6.371 -17.484 -12.719 1 98.75 35 LEU B O 1
ATOM 3216 N N . ILE B 1 36 ? 8.094 -17.203 -14.125 1 98.69 36 ILE B N 1
ATOM 3217 C CA . ILE B 1 36 ? 8.844 -16.328 -13.227 1 98.69 36 ILE B CA 1
ATOM 3218 C C . ILE B 1 36 ? 9.141 -15 -13.93 1 98.69 36 ILE B C 1
ATOM 3220 O O . ILE B 1 36 ? 9.664 -14.984 -15.039 1 98.69 36 ILE B O 1
ATOM 3224 N N . THR B 1 37 ? 8.789 -13.906 -13.297 1 98.06 37 THR B N 1
ATOM 3225 C CA . THR B 1 37 ? 9.133 -12.609 -13.852 1 98.06 37 THR B CA 1
ATOM 3226 C C . THR B 1 37 ? 10.445 -12.102 -13.258 1 98.06 37 THR B C 1
ATOM 3228 O O . THR B 1 37 ? 10.828 -12.492 -12.156 1 98.06 37 THR B O 1
ATOM 3231 N N . GLY B 1 38 ? 11.117 -11.195 -13.984 1 95.25 38 GLY B N 1
ATOM 3232 C CA . GLY B 1 38 ? 12.336 -10.578 -13.484 1 95.25 38 GLY B CA 1
ATOM 3233 C C . GLY B 1 38 ? 13.5 -11.547 -13.383 1 95.25 38 GLY B C 1
ATOM 3234 O O . GLY B 1 38 ? 14.156 -11.633 -12.344 1 95.25 38 GLY B O 1
ATOM 3235 N N . CYS B 1 39 ? 13.734 -12.289 -14.383 1 95.56 39 CYS B N 1
ATOM 3236 C CA . CYS B 1 39 ? 14.758 -13.336 -14.352 1 95.56 39 CYS B CA 1
ATOM 3237 C C . CYS B 1 39 ? 16.094 -12.812 -14.859 1 95.56 39 CYS B C 1
ATOM 3239 O O . CYS B 1 39 ? 17.016 -13.594 -15.109 1 95.56 39 CYS B O 1
ATOM 3241 N N . ASP B 1 40 ? 16.234 -11.469 -15 1 92.25 40 ASP B N 1
ATOM 3242 C CA . ASP B 1 40 ? 17.453 -10.859 -15.531 1 92.25 40 ASP B CA 1
ATOM 3243 C C . ASP B 1 40 ? 18.625 -11.086 -14.586 1 92.25 40 ASP B C 1
ATOM 3245 O O . ASP B 1 40 ? 19.766 -11.195 -15.031 1 92.25 40 ASP B O 1
ATOM 3249 N N . SER B 1 41 ? 18.359 -11.047 -13.305 1 86.69 41 SER B N 1
ATOM 3250 C CA . SER B 1 41 ? 19.391 -11.141 -12.281 1 86.69 41 SER B CA 1
ATOM 3251 C C . SER B 1 41 ? 18.781 -11.477 -10.914 1 86.69 41 SER B C 1
ATOM 3253 O O . SER B 1 41 ? 17.594 -11.758 -10.812 1 86.69 41 SER B O 1
ATOM 3255 N N . GLY B 1 42 ? 19.625 -11.719 -10.008 1 87.56 42 GLY B N 1
ATOM 3256 C CA . GLY B 1 42 ? 19.188 -11.812 -8.617 1 87.56 42 GLY B CA 1
ATOM 3257 C C . GLY B 1 42 ? 18.391 -13.062 -8.328 1 87.56 42 GLY B C 1
ATOM 3258 O O . GLY B 1 42 ? 18.75 -14.156 -8.758 1 87.56 42 GLY B O 1
ATOM 3259 N N . PHE B 1 43 ? 17.344 -12.891 -7.547 1 90.19 43 PHE B N 1
ATOM 3260 C CA . PHE B 1 43 ? 16.547 -14 -7.051 1 90.19 43 PHE B CA 1
ATOM 3261 C C . PHE B 1 43 ? 15.844 -14.711 -8.203 1 90.19 43 PHE B C 1
ATOM 3263 O O . PHE B 1 43 ? 15.773 -15.945 -8.227 1 90.19 43 PHE B O 1
ATOM 3270 N N . GLY B 1 44 ? 15.344 -13.914 -9.141 1 94.25 44 GLY B N 1
ATOM 3271 C CA . GLY B 1 44 ? 14.625 -14.492 -10.266 1 94.25 44 GLY B CA 1
ATOM 3272 C C . GLY B 1 44 ? 15.5 -15.367 -11.141 1 94.25 44 GLY B C 1
ATOM 3273 O O . GLY B 1 44 ? 15.078 -16.438 -11.578 1 94.25 44 GLY B O 1
ATOM 3274 N N . PHE B 1 45 ? 16.688 -14.859 -11.383 1 94.75 45 PHE B N 1
ATOM 3275 C CA . PHE B 1 45 ? 17.672 -15.617 -12.156 1 94.75 45 PHE B CA 1
ATOM 3276 C C . PHE B 1 45 ? 17.984 -16.938 -11.477 1 94.75 45 PHE B C 1
ATOM 3278 O O . PHE B 1 45 ? 17.875 -18 -12.102 1 94.75 45 PHE B O 1
ATOM 3285 N N . ASP B 1 46 ? 18.297 -16.875 -10.242 1 95.44 46 ASP B N 1
ATOM 3286 C CA . ASP B 1 46 ? 18.672 -18.062 -9.469 1 95.44 46 ASP B CA 1
ATOM 3287 C C . ASP B 1 46 ? 17.5 -19.031 -9.344 1 95.44 46 ASP B C 1
ATOM 3289 O O . ASP B 1 46 ? 17.688 -20.25 -9.398 1 95.44 46 ASP B O 1
ATOM 3293 N N . LEU B 1 47 ? 16.312 -18.516 -9.18 1 97.12 47 LEU B N 1
ATOM 3294 C CA . LEU B 1 47 ? 15.141 -19.375 -9.055 1 97.12 47 LEU B CA 1
ATOM 3295 C C . LEU B 1 47 ? 14.844 -20.094 -10.367 1 97.12 47 LEU B C 1
ATOM 3297 O O . LEU B 1 47 ? 14.484 -21.266 -10.359 1 97.12 47 LEU B O 1
ATOM 3301 N N . ALA B 1 48 ? 14.953 -19.359 -11.469 1 97.81 48 ALA B N 1
ATOM 3302 C CA . ALA B 1 48 ? 14.727 -19.969 -12.773 1 97.81 48 ALA B CA 1
ATOM 3303 C C . ALA B 1 48 ? 15.664 -21.156 -12.992 1 97.81 48 ALA B C 1
ATOM 3305 O O . ALA B 1 48 ? 15.227 -22.234 -13.422 1 97.81 48 ALA B O 1
ATOM 3306 N N . ILE B 1 49 ? 16.891 -21 -12.648 1 97.19 49 ILE B N 1
ATOM 3307 C CA . ILE B 1 49 ? 17.891 -22.047 -12.82 1 97.19 49 ILE B CA 1
ATOM 3308 C C . ILE B 1 49 ? 17.578 -23.219 -11.891 1 97.19 49 ILE B C 1
ATOM 3310 O O . ILE B 1 49 ? 17.656 -24.375 -12.289 1 97.19 49 ILE B O 1
ATOM 3314 N N . LYS B 1 50 ? 17.203 -22.922 -10.695 1 96.56 50 LYS B N 1
ATOM 3315 C CA . LYS B 1 50 ? 16.875 -23.969 -9.734 1 96.56 50 LYS B CA 1
ATOM 3316 C C . LYS B 1 50 ? 15.695 -24.812 -10.211 1 96.56 50 LYS B C 1
ATOM 3318 O O . LYS B 1 50 ? 15.75 -26.031 -10.18 1 96.56 50 LYS B O 1
ATOM 3323 N N . CYS B 1 51 ? 14.648 -24.156 -10.633 1 97.56 51 CYS B N 1
ATOM 3324 C CA . CYS B 1 51 ? 13.469 -24.859 -11.141 1 97.56 51 CYS B CA 1
ATOM 3325 C C . CYS B 1 51 ? 13.82 -25.688 -12.367 1 97.56 51 CYS B C 1
ATOM 3327 O O . CYS B 1 51 ? 13.367 -26.828 -12.5 1 97.56 51 CYS B O 1
ATOM 3329 N N . PHE B 1 52 ? 14.641 -25.062 -13.242 1 97.19 52 PHE B N 1
ATOM 3330 C CA . PHE B 1 52 ? 15.125 -25.766 -14.438 1 97.19 52 PHE B CA 1
ATOM 3331 C C . PHE B 1 52 ? 15.883 -27.031 -14.055 1 97.19 52 PHE B C 1
ATOM 3333 O O . PHE B 1 52 ? 15.602 -28.109 -14.578 1 97.19 52 PHE B O 1
ATOM 3340 N N . ASN B 1 53 ? 16.719 -26.906 -13.109 1 96.31 53 ASN B N 1
ATOM 3341 C CA . ASN B 1 53 ? 17.562 -28.016 -12.664 1 96.31 53 ASN B CA 1
ATOM 3342 C C . ASN B 1 53 ? 16.719 -29.094 -11.992 1 96.31 53 ASN B C 1
ATOM 3344 O O . ASN B 1 53 ? 17.094 -30.281 -12.008 1 96.31 53 ASN B O 1
ATOM 3348 N N . LYS B 1 54 ? 15.586 -28.734 -11.422 1 95.44 54 LYS B N 1
ATOM 3349 C CA . LYS B 1 54 ? 14.711 -29.672 -10.727 1 95.44 54 LYS B CA 1
ATOM 3350 C C . LYS B 1 54 ? 13.742 -30.344 -11.703 1 95.44 54 LYS B C 1
ATOM 3352 O O . LYS B 1 54 ? 12.875 -31.125 -11.289 1 95.44 54 LYS B O 1
ATOM 3357 N N . GLY B 1 55 ? 13.805 -29.969 -12.977 1 95.19 55 GLY B N 1
ATOM 3358 C CA . GLY B 1 55 ? 13.094 -30.688 -14.016 1 95.19 55 GLY B CA 1
ATOM 3359 C C . GLY B 1 55 ? 11.805 -30 -14.438 1 95.19 55 GLY B C 1
ATOM 3360 O O . GLY B 1 55 ? 11.023 -30.562 -15.211 1 95.19 55 GLY B O 1
ATOM 3361 N N . LEU B 1 56 ? 11.516 -28.812 -13.953 1 96.88 56 LEU B N 1
ATOM 3362 C CA . LEU B 1 56 ? 10.273 -28.125 -14.266 1 96.88 56 LEU B CA 1
ATOM 3363 C C . LEU B 1 56 ? 10.336 -27.5 -15.656 1 96.88 56 LEU B C 1
ATOM 3365 O O . LEU B 1 56 ? 11.422 -27.375 -16.234 1 96.88 56 LEU B O 1
ATOM 3369 N N . CYS B 1 57 ? 9.164 -27.25 -16.219 1 97.31 57 CYS B N 1
ATOM 3370 C CA . CYS B 1 57 ? 9.047 -26.344 -17.359 1 97.31 57 CYS B CA 1
ATOM 3371 C C . CYS B 1 57 ? 9 -24.891 -16.906 1 97.31 57 CYS B C 1
ATOM 3373 O O . CYS B 1 57 ? 8.016 -24.453 -16.297 1 97.31 57 CYS B O 1
ATOM 3375 N N . VAL B 1 58 ? 10.062 -24.156 -17.266 1 98.31 58 VAL B N 1
ATOM 3376 C CA . VAL B 1 58 ? 10.203 -22.812 -16.719 1 98.31 58 VAL B CA 1
ATOM 3377 C C . VAL B 1 58 ? 9.961 -21.781 -17.812 1 98.31 58 VAL B C 1
ATOM 3379 O O . VAL B 1 58 ? 10.641 -21.781 -18.844 1 98.31 58 VAL B O 1
ATOM 3382 N N . PHE B 1 59 ? 8.961 -20.984 -17.641 1 98.56 59 PHE B N 1
ATOM 3383 C CA . PHE B 1 59 ? 8.797 -19.766 -18.406 1 98.56 59 PHE B CA 1
ATOM 3384 C C . PHE B 1 59 ? 9.477 -18.594 -17.703 1 98.56 59 PHE B C 1
ATOM 3386 O O . PHE B 1 59 ? 8.945 -18.062 -16.734 1 98.56 59 PHE B O 1
ATOM 3393 N N . ALA B 1 60 ? 10.625 -18.188 -18.219 1 98.56 60 ALA B N 1
ATOM 3394 C CA . ALA B 1 60 ? 11.422 -17.141 -17.609 1 98.56 60 ALA B CA 1
ATOM 3395 C C . ALA B 1 60 ? 11.297 -15.828 -18.375 1 98.56 60 ALA B C 1
ATOM 3397 O O . ALA B 1 60 ? 11.75 -15.734 -19.516 1 98.56 60 ALA B O 1
ATOM 3398 N N . ALA B 1 61 ? 10.695 -14.859 -17.766 1 98.19 61 ALA B N 1
ATOM 3399 C CA . ALA B 1 61 ? 10.547 -13.539 -18.375 1 98.19 61 ALA B CA 1
ATOM 3400 C C . ALA B 1 61 ? 11.672 -12.602 -17.953 1 98.19 61 ALA B C 1
ATOM 3402 O O . ALA B 1 61 ? 11.922 -12.414 -16.766 1 98.19 61 ALA B O 1
ATOM 3403 N N . CYS B 1 62 ? 12.32 -12.055 -18.938 1 96.56 62 CYS B N 1
ATOM 3404 C CA . CYS B 1 62 ? 13.383 -11.086 -18.719 1 96.56 62 CYS B CA 1
ATOM 3405 C C . CYS B 1 62 ? 13.023 -9.727 -19.312 1 96.56 62 CYS B C 1
ATOM 3407 O O . CYS B 1 62 ? 12.234 -9.656 -20.266 1 96.56 62 CYS B O 1
ATOM 3409 N N . LEU B 1 63 ? 13.555 -8.727 -18.672 1 94.81 63 LEU B N 1
ATOM 3410 C CA . LEU B 1 63 ? 13.336 -7.379 -19.188 1 94.81 63 LEU B CA 1
ATOM 3411 C C . LEU B 1 63 ? 14.258 -7.09 -20.375 1 94.81 63 LEU B C 1
ATOM 3413 O O . LEU B 1 63 ? 13.844 -6.461 -21.344 1 94.81 63 LEU B O 1
ATOM 3417 N N . SER B 1 64 ? 15.516 -7.605 -20.281 1 94.12 64 SER B N 1
ATOM 3418 C CA . SER B 1 64 ? 16.531 -7.227 -21.266 1 94.12 64 SER B CA 1
ATOM 3419 C C . SER B 1 64 ? 17.016 -8.438 -22.062 1 94.12 64 SER B C 1
ATOM 3421 O O . SER B 1 64 ? 16.922 -9.57 -21.578 1 94.12 64 SER B O 1
ATOM 3423 N N . ASP B 1 65 ? 17.547 -8.086 -23.172 1 94.88 65 ASP B N 1
ATOM 3424 C CA . ASP B 1 65 ? 18.172 -9.117 -23.984 1 94.88 65 ASP B CA 1
ATOM 3425 C C . ASP B 1 65 ? 19.406 -9.695 -23.297 1 94.88 65 ASP B C 1
ATOM 3427 O O . ASP B 1 65 ? 19.672 -10.898 -23.375 1 94.88 65 ASP B O 1
ATOM 3431 N N . GLU B 1 66 ? 20.094 -8.82 -22.672 1 94.38 66 GLU B N 1
ATOM 3432 C CA . GLU B 1 66 ? 21.281 -9.25 -21.938 1 94.38 66 GLU B CA 1
ATOM 3433 C C . GLU B 1 66 ? 20.922 -10.258 -20.859 1 94.38 66 GLU B C 1
ATOM 3435 O O . GLU B 1 66 ? 21.625 -11.242 -20.641 1 94.38 66 GLU B O 1
ATOM 3440 N N . GLY B 1 67 ? 19.859 -10.008 -20.203 1 93.56 67 GLY B N 1
ATOM 3441 C CA . GLY B 1 67 ? 19.391 -10.93 -19.188 1 93.56 67 GLY B CA 1
ATOM 3442 C C . GLY B 1 67 ? 19.016 -12.289 -19.734 1 93.56 67 GLY B C 1
ATOM 3443 O O . GLY B 1 67 ? 19.359 -13.32 -19.156 1 93.56 67 GLY B O 1
ATOM 3444 N N . MET B 1 68 ? 18.344 -12.305 -20.859 1 95.81 68 MET B N 1
ATOM 3445 C CA . MET B 1 68 ? 17.938 -13.547 -21.5 1 95.81 68 MET B CA 1
ATOM 3446 C C . MET B 1 68 ? 19.156 -14.375 -21.922 1 95.81 68 MET B C 1
ATOM 3448 O O . MET B 1 68 ? 19.188 -15.586 -21.688 1 95.81 68 MET B O 1
ATOM 3452 N N . LYS B 1 69 ? 20.094 -13.688 -22.484 1 96.44 69 LYS B N 1
ATOM 3453 C CA . LYS B 1 69 ? 21.312 -14.375 -22.938 1 96.44 69 LYS B CA 1
ATOM 3454 C C . LYS B 1 69 ? 22.062 -14.977 -21.75 1 96.44 69 LYS B C 1
ATOM 3456 O O . LYS B 1 69 ? 22.594 -16.094 -21.844 1 96.44 69 LYS B O 1
ATOM 3461 N N . ALA B 1 70 ? 22.125 -14.219 -20.703 1 95.75 70 ALA B N 1
ATOM 3462 C CA . ALA B 1 70 ? 22.812 -14.703 -19.516 1 95.75 70 ALA B CA 1
ATOM 3463 C C . ALA B 1 70 ? 22.141 -15.945 -18.953 1 95.75 70 ALA B C 1
ATOM 3465 O O . ALA B 1 70 ? 22.812 -16.906 -18.578 1 95.75 70 ALA B O 1
ATOM 3466 N N . LEU B 1 71 ? 20.891 -15.93 -18.906 1 96 71 LEU B N 1
ATOM 3467 C CA . LEU B 1 71 ? 20.125 -17.047 -18.375 1 96 71 LEU B CA 1
ATOM 3468 C C . LEU B 1 71 ? 20.25 -18.281 -19.281 1 96 71 LEU B C 1
ATOM 3470 O O . LEU B 1 71 ? 20.406 -19.391 -18.797 1 96 71 LEU B O 1
ATOM 3474 N N . GLU B 1 72 ? 20.141 -18.062 -20.531 1 96.19 72 GLU B N 1
ATOM 3475 C CA . GLU B 1 72 ? 20.312 -19.141 -21.5 1 96.19 72 GLU B CA 1
ATOM 3476 C C . GLU B 1 72 ? 21.672 -19.812 -21.359 1 96.19 72 GLU B C 1
ATOM 3478 O O . GLU B 1 72 ? 21.781 -21.047 -21.391 1 96.19 72 GLU B O 1
ATOM 3483 N N . LYS B 1 73 ? 22.656 -18.953 -21.234 1 96.5 73 LYS B N 1
ATOM 3484 C CA . LYS B 1 73 ? 24.016 -19.453 -21.094 1 96.5 73 LYS B CA 1
ATOM 3485 C C . LYS B 1 73 ? 24.156 -20.312 -19.844 1 96.5 73 LYS B C 1
ATOM 3487 O O . LYS B 1 73 ? 24.75 -21.406 -19.891 1 96.5 73 LYS B O 1
ATOM 3492 N N . GLU B 1 74 ? 23.672 -19.844 -18.781 1 95.94 74 GLU B N 1
ATOM 3493 C CA . GLU B 1 74 ? 23.766 -20.594 -17.547 1 95.94 74 GLU B CA 1
ATOM 3494 C C . GLU B 1 74 ? 23 -21.906 -17.625 1 95.94 74 GLU B C 1
ATOM 3496 O O . GLU B 1 74 ? 23.469 -22.938 -17.156 1 95.94 74 GLU B O 1
ATOM 3501 N N . ALA B 1 75 ? 21.812 -21.906 -18.203 1 95.25 75 ALA B N 1
ATOM 3502 C CA . ALA B 1 75 ? 21 -23.109 -18.359 1 95.25 75 ALA B CA 1
ATOM 3503 C C . ALA B 1 75 ? 21.688 -24.125 -19.266 1 95.25 75 ALA B C 1
ATOM 3505 O O . ALA B 1 75 ? 21.609 -25.328 -19.016 1 95.25 75 ALA B O 1
ATOM 3506 N N . SER B 1 76 ? 22.312 -23.656 -20.25 1 95 76 SER B N 1
ATOM 3507 C CA . SER B 1 76 ? 22.984 -24.531 -21.203 1 95 76 SER B CA 1
ATOM 3508 C C . SER B 1 76 ? 24.078 -25.344 -20.531 1 95 76 SER B C 1
ATOM 3510 O O . SER B 1 76 ? 24.312 -26.5 -20.891 1 95 76 SER B O 1
ATOM 3512 N N . LYS B 1 77 ? 24.641 -24.703 -19.562 1 94.62 77 LYS B N 1
ATOM 3513 C CA . LYS B 1 77 ? 25.703 -25.391 -18.828 1 94.62 77 LYS B CA 1
ATOM 3514 C C . LYS B 1 77 ? 25.156 -26.578 -18.047 1 94.62 77 LYS B C 1
ATOM 3516 O O . LYS B 1 77 ? 25.906 -27.516 -17.734 1 94.62 77 LYS B O 1
ATOM 3521 N N . GLN B 1 78 ? 23.938 -26.547 -17.766 1 92.12 78 GLN B N 1
ATOM 3522 C CA . GLN B 1 78 ? 23.344 -27.547 -16.891 1 92.12 78 GLN B CA 1
ATOM 3523 C C . GLN B 1 78 ? 22.406 -28.469 -17.672 1 92.12 78 GLN B C 1
ATOM 3525 O O . GLN B 1 78 ? 21.812 -29.391 -17.094 1 92.12 78 GLN B O 1
ATOM 3530 N N . LYS B 1 79 ? 22.281 -28.359 -18.953 1 90.19 79 LYS B N 1
ATOM 3531 C CA . LYS B 1 79 ? 21.25 -28.984 -19.781 1 90.19 79 LYS B CA 1
ATOM 3532 C C . LYS B 1 79 ? 21.375 -30.516 -19.734 1 90.19 79 LYS B C 1
ATOM 3534 O O . LYS B 1 79 ? 20.375 -31.219 -19.719 1 90.19 79 LYS B O 1
ATOM 3539 N N . GLU B 1 80 ? 22.516 -31.047 -19.578 1 90.81 80 GLU B N 1
ATOM 3540 C CA . GLU B 1 80 ? 22.75 -32.469 -19.609 1 90.81 80 GLU B CA 1
ATOM 3541 C C . GLU B 1 80 ? 22.359 -33.125 -18.297 1 90.81 80 GLU B C 1
ATOM 3543 O O . GLU B 1 80 ? 22.172 -34.344 -18.234 1 90.81 80 GLU B O 1
ATOM 3548 N N . LYS B 1 81 ? 22.125 -32.312 -17.328 1 91.94 81 LYS B N 1
ATOM 3549 C CA . LYS B 1 81 ? 21.906 -32.844 -15.992 1 91.94 81 LYS B CA 1
ATOM 3550 C C . LYS B 1 81 ? 20.422 -32.781 -15.609 1 91.94 81 LYS B C 1
ATOM 3552 O O . LYS B 1 81 ? 20.047 -33.125 -14.484 1 91.94 81 LYS B O 1
ATOM 3557 N N . THR B 1 82 ? 19.625 -32.312 -16.516 1 91.38 82 THR B N 1
ATOM 3558 C CA . THR B 1 82 ? 18.234 -32.094 -16.156 1 91.38 82 THR B CA 1
ATOM 3559 C C . THR B 1 82 ? 17.328 -32.312 -17.359 1 91.38 82 THR B C 1
ATOM 3561 O O . THR B 1 82 ? 17.781 -32.281 -18.5 1 91.38 82 THR B O 1
ATOM 3564 N N . ASN B 1 83 ? 16.094 -32.688 -17.016 1 93 83 ASN B N 1
ATOM 3565 C CA . ASN B 1 83 ? 15.062 -32.781 -18.031 1 93 83 ASN B CA 1
ATOM 3566 C C . ASN B 1 83 ? 14.195 -31.531 -18.078 1 93 83 ASN B C 1
ATOM 3568 O O . ASN B 1 83 ? 13.133 -31.516 -18.703 1 93 83 ASN B O 1
ATOM 3572 N N . GLY B 1 84 ? 14.688 -30.531 -17.406 1 94.62 84 GLY B N 1
ATOM 3573 C CA . GLY B 1 84 ? 13.938 -29.297 -17.375 1 94.62 84 GLY B CA 1
ATOM 3574 C C . GLY B 1 84 ? 13.875 -28.594 -18.719 1 94.62 84 GLY B C 1
ATOM 3575 O O . GLY B 1 84 ? 14.703 -28.844 -19.594 1 94.62 84 GLY B O 1
ATOM 3576 N N . ILE B 1 85 ? 12.859 -27.875 -18.922 1 96.19 85 ILE B N 1
ATOM 3577 C CA . ILE B 1 85 ? 12.68 -27.078 -20.125 1 96.19 85 ILE B CA 1
ATOM 3578 C C . ILE B 1 85 ? 12.68 -25.594 -19.766 1 96.19 85 ILE B C 1
ATOM 3580 O O . ILE B 1 85 ? 12.055 -25.188 -18.797 1 96.19 85 ILE B O 1
ATOM 3584 N N . LEU B 1 86 ? 13.43 -24.812 -20.531 1 97.31 86 LEU B N 1
ATOM 3585 C CA . LEU B 1 86 ? 13.508 -23.375 -20.297 1 97.31 86 LEU B CA 1
ATOM 3586 C C . LEU B 1 86 ? 12.969 -22.609 -21.5 1 97.31 86 LEU B C 1
ATOM 3588 O O . LEU B 1 86 ? 13.5 -22.734 -22.609 1 97.31 86 LEU B O 1
ATOM 3592 N N . HIS B 1 87 ? 11.875 -21.906 -21.328 1 97.75 87 HIS B N 1
ATOM 3593 C CA . HIS B 1 87 ? 11.359 -20.969 -22.312 1 97.75 87 HIS B CA 1
ATOM 3594 C C . HIS B 1 87 ? 11.648 -19.531 -21.922 1 97.75 87 HIS B C 1
ATOM 3596 O O . HIS B 1 87 ? 11.125 -19.047 -20.906 1 97.75 87 HIS B O 1
ATOM 3602 N N . LEU B 1 88 ? 12.477 -18.891 -22.734 1 97.62 88 LEU B N 1
ATOM 3603 C CA . LEU B 1 88 ? 12.836 -17.5 -22.484 1 97.62 88 LEU B CA 1
ATOM 3604 C C . LEU B 1 88 ? 11.992 -16.562 -23.344 1 97.62 88 LEU B C 1
ATOM 3606 O O . LEU B 1 88 ? 11.719 -16.844 -24.5 1 97.62 88 LEU B O 1
ATOM 3610 N N . PHE B 1 89 ? 11.547 -15.477 -22.703 1 97.19 89 PHE B N 1
ATOM 3611 C CA . PHE B 1 89 ? 10.867 -14.445 -23.484 1 97.19 89 PHE B CA 1
ATOM 3612 C C . PHE B 1 89 ? 10.977 -13.086 -22.797 1 97.19 89 PHE B C 1
ATOM 3614 O O . PHE B 1 89 ? 11.242 -13.008 -21.594 1 97.19 89 PHE B O 1
ATOM 3621 N N . GLN B 1 90 ? 10.828 -12.078 -23.578 1 97.12 90 GLN B N 1
ATOM 3622 C CA . GLN B 1 90 ? 10.914 -10.719 -23.047 1 97.12 90 GLN B CA 1
ATOM 3623 C C . GLN B 1 90 ? 9.562 -10.227 -22.562 1 97.12 90 GLN B C 1
ATOM 3625 O O . GLN B 1 90 ? 8.539 -10.438 -23.219 1 97.12 90 GLN B O 1
ATOM 3630 N N . MET B 1 91 ? 9.594 -9.625 -21.391 1 97.62 91 MET B N 1
ATOM 3631 C CA . MET B 1 91 ? 8.367 -9.047 -20.859 1 97.62 91 MET B CA 1
ATOM 3632 C C . MET B 1 91 ? 8.672 -7.867 -19.938 1 97.62 91 MET B C 1
ATOM 3634 O O . MET B 1 91 ? 9.422 -8 -18.969 1 97.62 91 MET B O 1
ATOM 3638 N N . ASP B 1 92 ? 8.18 -6.742 -20.297 1 97.94 92 ASP B N 1
ATOM 3639 C CA . ASP B 1 92 ? 8.141 -5.578 -19.406 1 97.94 92 ASP B CA 1
ATOM 3640 C C . ASP B 1 92 ? 6.812 -5.5 -18.672 1 97.94 92 ASP B C 1
ATOM 3642 O O . ASP B 1 92 ? 5.777 -5.18 -19.266 1 97.94 92 ASP B O 1
ATOM 3646 N N . VAL B 1 93 ? 6.883 -5.734 -17.344 1 97.88 93 VAL B N 1
ATOM 3647 C CA . VAL B 1 93 ? 5.66 -5.859 -16.562 1 97.88 93 VAL B CA 1
ATOM 3648 C C . VAL B 1 93 ? 4.922 -4.523 -16.531 1 97.88 93 VAL B C 1
ATOM 3650 O O . VAL B 1 93 ? 3.752 -4.465 -16.156 1 97.88 93 VAL B O 1
ATOM 3653 N N . ARG B 1 94 ? 5.57 -3.371 -16.984 1 96.75 94 ARG B N 1
ATOM 3654 C CA . ARG B 1 94 ? 4.957 -2.047 -17 1 96.75 94 ARG B CA 1
ATOM 3655 C C . ARG B 1 94 ? 4.074 -1.858 -18.234 1 96.75 94 ARG B C 1
ATOM 3657 O O . ARG B 1 94 ? 3.252 -0.942 -18.281 1 96.75 94 ARG B O 1
ATOM 3664 N N . ASN B 1 95 ? 4.289 -2.705 -19.125 1 97.56 95 ASN B N 1
ATOM 3665 C CA . ASN B 1 95 ? 3.666 -2.516 -20.438 1 97.56 95 ASN B CA 1
ATOM 3666 C C . ASN B 1 95 ? 2.588 -3.562 -20.688 1 97.56 95 ASN B C 1
ATOM 3668 O O . ASN B 1 95 ? 2.889 -4.75 -20.828 1 97.56 95 ASN B O 1
ATOM 3672 N N . GLU B 1 96 ? 1.375 -3.117 -20.906 1 96.94 96 GLU B N 1
ATOM 3673 C CA . GLU B 1 96 ? 0.226 -4 -21.078 1 96.94 96 GLU B CA 1
ATOM 3674 C C . GLU B 1 96 ? 0.393 -4.887 -22.312 1 96.94 96 GLU B C 1
ATOM 3676 O O . GLU B 1 96 ? 0.093 -6.078 -22.266 1 96.94 96 GLU B O 1
ATOM 3681 N N . LYS B 1 97 ? 0.812 -4.32 -23.344 1 97.44 97 LYS B N 1
ATOM 3682 C CA . LYS B 1 97 ? 1.001 -5.078 -24.578 1 97.44 97 LYS B CA 1
ATOM 3683 C C . LYS B 1 97 ? 2.092 -6.133 -24.422 1 97.44 97 LYS B C 1
ATOM 3685 O O . LYS B 1 97 ? 1.961 -7.254 -24.922 1 97.44 97 LYS B O 1
ATOM 3690 N N . SER B 1 98 ? 3.145 -5.754 -23.766 1 98.06 98 SER B N 1
ATOM 3691 C CA . SER B 1 98 ? 4.234 -6.691 -23.516 1 98.06 98 SER B CA 1
ATOM 3692 C C . SER B 1 98 ? 3.756 -7.895 -22.703 1 98.06 98 SER B C 1
ATOM 3694 O O . SER B 1 98 ? 4.086 -9.039 -23.031 1 98.06 98 SER B O 1
ATOM 3696 N N . VAL B 1 99 ? 2.938 -7.676 -21.719 1 98.31 99 VAL B N 1
ATOM 3697 C CA . VAL B 1 99 ? 2.426 -8.734 -20.859 1 98.31 99 VAL B CA 1
ATOM 3698 C C . VAL B 1 99 ? 1.453 -9.617 -21.641 1 98.31 99 VAL B C 1
ATOM 3700 O O . VAL B 1 99 ? 1.481 -10.844 -21.531 1 98.31 99 VAL B O 1
ATOM 3703 N N . ALA B 1 100 ? 0.64 -9.008 -22.453 1 97.69 100 ALA B N 1
ATOM 3704 C CA . ALA B 1 100 ? -0.289 -9.758 -23.297 1 97.69 100 ALA B CA 1
ATOM 3705 C C . ALA B 1 100 ? 0.46 -10.664 -24.266 1 97.69 100 ALA B C 1
ATOM 3707 O O . ALA B 1 100 ? 0.044 -11.797 -24.516 1 97.69 100 ALA B O 1
ATOM 3708 N N . ASN B 1 101 ? 1.517 -10.125 -24.828 1 98.19 101 ASN B N 1
ATOM 3709 C CA . ASN B 1 101 ? 2.354 -10.93 -25.719 1 98.19 101 ASN B CA 1
ATOM 3710 C C . ASN B 1 101 ? 2.975 -12.109 -24.969 1 98.19 101 ASN B C 1
ATOM 3712 O O . ASN B 1 101 ? 3.137 -13.188 -25.547 1 98.19 101 ASN B O 1
ATOM 3716 N N . GLY B 1 102 ? 3.357 -11.875 -23.75 1 98.31 102 GLY B N 1
ATOM 3717 C CA . GLY B 1 102 ? 3.854 -12.961 -22.922 1 98.31 102 GLY B CA 1
ATOM 3718 C C . GLY B 1 102 ? 2.842 -14.078 -22.734 1 98.31 102 GLY B C 1
ATOM 3719 O O . GLY B 1 102 ? 3.189 -15.258 -22.812 1 98.31 102 GLY B O 1
ATOM 3720 N N . LEU B 1 103 ? 1.59 -13.688 -22.5 1 98 103 LEU B N 1
ATOM 3721 C CA . LEU B 1 103 ? 0.53 -14.68 -22.359 1 98 103 LEU B CA 1
ATOM 3722 C C . LEU B 1 103 ? 0.4 -15.531 -23.625 1 98 103 LEU B C 1
ATOM 3724 O O . LEU B 1 103 ? 0.308 -16.75 -23.547 1 98 103 LEU B O 1
ATOM 3728 N N . LYS B 1 104 ? 0.395 -14.875 -24.734 1 97.75 104 LYS B N 1
ATOM 3729 C CA . LYS B 1 104 ? 0.293 -15.586 -26 1 97.75 104 LYS B CA 1
ATOM 3730 C C . LYS B 1 104 ? 1.447 -16.578 -26.172 1 97.75 104 LYS B C 1
ATOM 3732 O O . LYS B 1 104 ? 1.247 -17.703 -26.641 1 97.75 104 LYS B O 1
ATOM 3737 N N . PHE B 1 105 ? 2.578 -16.141 -25.859 1 98.19 105 PHE B N 1
ATOM 3738 C CA . PHE B 1 105 ? 3.758 -17 -25.969 1 98.19 105 PHE B CA 1
ATOM 3739 C C . PHE B 1 105 ? 3.609 -18.219 -25.078 1 98.19 105 PHE B C 1
ATOM 3741 O O . PHE B 1 105 ? 3.826 -19.359 -25.531 1 98.19 105 PHE B O 1
ATOM 3748 N N . VAL B 1 106 ? 3.238 -18.031 -23.797 1 98.06 106 VAL B N 1
ATOM 3749 C CA . VAL B 1 106 ? 3.102 -19.125 -22.844 1 98.06 106 VAL B CA 1
ATOM 3750 C C . VAL B 1 106 ? 2.029 -20.094 -23.328 1 98.06 106 VAL B C 1
ATOM 3752 O O . VAL B 1 106 ? 2.24 -21.312 -23.328 1 98.06 106 VAL B O 1
ATOM 3755 N N . GLU B 1 107 ? 0.927 -19.547 -23.781 1 96.88 107 GLU B N 1
ATOM 3756 C CA . GLU B 1 107 ? -0.172 -20.375 -24.266 1 96.88 107 GLU B CA 1
ATOM 3757 C C . GLU B 1 107 ? 0.258 -21.219 -25.469 1 96.88 107 GLU B C 1
ATOM 3759 O O . GLU B 1 107 ? -0.19 -22.359 -25.625 1 96.88 107 GLU B O 1
ATOM 3764 N N . SER B 1 108 ? 1.145 -20.656 -26.266 1 97.12 108 SER B N 1
ATOM 3765 C CA . SER B 1 108 ? 1.597 -21.359 -27.469 1 97.12 108 SER B CA 1
ATOM 3766 C C . SER B 1 108 ? 2.457 -22.562 -27.109 1 97.12 108 SER B C 1
ATOM 3768 O O . SER B 1 108 ? 2.641 -23.469 -27.938 1 97.12 108 SER B O 1
ATOM 3770 N N . LYS B 1 109 ? 2.988 -22.562 -25.922 1 96.75 109 LYS B N 1
ATOM 3771 C CA . LYS B 1 109 ? 3.879 -23.641 -25.5 1 96.75 109 LYS B CA 1
ATOM 3772 C C . LYS B 1 109 ? 3.137 -24.656 -24.641 1 96.75 109 LYS B C 1
ATOM 3774 O O . LYS B 1 109 ? 3.686 -25.719 -24.312 1 96.75 109 LYS B O 1
ATOM 3779 N N . LEU B 1 110 ? 1.909 -24.359 -24.25 1 94.94 110 LEU B N 1
ATOM 3780 C CA . LEU B 1 110 ? 1.118 -25.234 -23.406 1 94.94 110 LEU B CA 1
ATOM 3781 C C . LEU B 1 110 ? 0.128 -26.047 -24.234 1 94.94 110 LEU B C 1
ATOM 3783 O O . LEU B 1 110 ? -0.318 -25.594 -25.297 1 94.94 110 LEU B O 1
ATOM 3787 N N . GLN B 1 111 ? -0.164 -27.234 -23.734 1 89.94 111 GLN B N 1
ATOM 3788 C CA . GLN B 1 111 ? -1.243 -28 -24.328 1 89.94 111 GLN B CA 1
ATOM 3789 C C . GLN B 1 111 ? -2.598 -27.344 -24.078 1 89.94 111 GLN B C 1
ATOM 3791 O O . GLN B 1 111 ? -2.746 -26.547 -23.156 1 89.94 111 GLN B O 1
ATOM 3796 N N . SER B 1 112 ? -3.533 -27.75 -24.844 1 84 112 SER B N 1
ATOM 3797 C CA . SER B 1 112 ? -4.875 -27.203 -24.672 1 84 112 SER B CA 1
ATOM 3798 C C . SER B 1 112 ? -5.43 -27.516 -23.281 1 84 112 SER B C 1
ATOM 3800 O O . SER B 1 112 ? -5.285 -28.625 -22.781 1 84 112 SER B O 1
ATOM 3802 N N . ASN B 1 113 ? -5.945 -26.5 -22.656 1 81 113 ASN B N 1
ATOM 3803 C CA . ASN B 1 113 ? -6.605 -26.562 -21.359 1 81 113 ASN B CA 1
ATOM 3804 C C . ASN B 1 113 ? -5.609 -26.859 -20.25 1 81 113 ASN B C 1
ATOM 3806 O O . ASN B 1 113 ? -6.004 -27.266 -19.141 1 81 113 ASN B O 1
ATOM 3810 N N . ALA B 1 114 ? -4.312 -26.859 -20.656 1 90.5 114 ALA B N 1
ATOM 3811 C CA . ALA B 1 114 ? -3.305 -26.984 -19.609 1 90.5 114 ALA B CA 1
ATOM 3812 C C . ALA B 1 114 ? -3.08 -25.656 -18.906 1 90.5 114 ALA B C 1
ATOM 3814 O O . ALA B 1 114 ? -3.332 -24.594 -19.469 1 90.5 114 ALA B O 1
ATOM 3815 N N . GLY B 1 115 ? -2.738 -25.75 -17.656 1 95.06 115 GLY B N 1
ATOM 3816 C CA . GLY B 1 115 ? -2.465 -24.562 -16.891 1 95.06 115 GLY B CA 1
ATOM 3817 C C . GLY B 1 115 ? -1.028 -24.469 -16.406 1 95.06 115 GLY B C 1
ATOM 3818 O O . GLY B 1 115 ? -0.162 -25.203 -16.891 1 95.06 115 GLY B O 1
ATOM 3819 N N . ILE B 1 116 ? -0.765 -23.5 -15.609 1 97.12 116 ILE B N 1
ATOM 3820 C CA . ILE B 1 116 ? 0.531 -23.25 -14.984 1 97.12 116 ILE B CA 1
ATOM 3821 C C . ILE B 1 116 ? 0.444 -23.531 -13.484 1 97.12 116 ILE B C 1
ATOM 3823 O O . ILE B 1 116 ? -0.533 -23.141 -12.836 1 97.12 116 ILE B O 1
ATOM 3827 N N . HIS B 1 117 ? 1.465 -24.172 -13.031 1 97.94 117 HIS B N 1
ATOM 3828 C CA . HIS B 1 117 ? 1.473 -24.578 -11.633 1 97.94 117 HIS B CA 1
ATOM 3829 C C . HIS B 1 117 ? 1.745 -23.375 -10.719 1 97.94 117 HIS B C 1
ATOM 3831 O O . HIS B 1 117 ? 1.17 -23.281 -9.633 1 97.94 117 HIS B O 1
ATOM 3837 N N . ALA B 1 118 ? 2.664 -22.516 -11.18 1 98.69 118 ALA B N 1
ATOM 3838 C CA . ALA B 1 118 ? 3.025 -21.406 -10.305 1 98.69 118 ALA B CA 1
ATOM 3839 C C . ALA B 1 118 ? 3.354 -20.156 -11.117 1 98.69 118 ALA B C 1
ATOM 3841 O O . ALA B 1 118 ? 3.988 -20.234 -12.172 1 98.69 118 ALA B O 1
ATOM 3842 N N . LEU B 1 119 ? 2.838 -19.078 -10.68 1 98.81 119 LEU B N 1
ATOM 3843 C CA . LEU B 1 119 ? 3.24 -17.75 -11.125 1 98.81 119 LEU B CA 1
ATOM 3844 C C . LEU B 1 119 ? 4.039 -17.031 -10.047 1 98.81 119 LEU B C 1
ATOM 3846 O O . LEU B 1 119 ? 3.533 -16.797 -8.945 1 98.81 119 LEU B O 1
ATOM 3850 N N . VAL B 1 120 ? 5.301 -16.75 -10.336 1 98.62 120 VAL B N 1
ATOM 3851 C CA . VAL B 1 120 ? 6.168 -16.047 -9.383 1 98.62 120 VAL B CA 1
ATOM 3852 C C . VAL B 1 120 ? 6.367 -14.609 -9.836 1 98.62 120 VAL B C 1
ATOM 3854 O O . VAL B 1 120 ? 7.094 -14.344 -10.797 1 98.62 120 VAL B O 1
ATOM 3857 N N . ASN B 1 121 ? 5.734 -13.719 -9.094 1 98 121 ASN B N 1
ATOM 3858 C CA . ASN B 1 121 ? 5.938 -12.289 -9.297 1 98 121 ASN B CA 1
ATOM 3859 C C . ASN B 1 121 ? 7.191 -11.797 -8.578 1 98 121 ASN B C 1
ATOM 3861 O O . ASN B 1 121 ? 7.117 -11.32 -7.445 1 98 121 ASN B O 1
ATOM 3865 N N . ASN B 1 122 ? 8.273 -11.805 -9.328 1 95.56 122 ASN B N 1
ATOM 3866 C CA . ASN B 1 122 ? 9.562 -11.492 -8.727 1 95.56 122 ASN B CA 1
ATOM 3867 C C . ASN B 1 122 ? 10.078 -10.133 -9.18 1 95.56 122 ASN B C 1
ATOM 3869 O O . ASN B 1 122 ? 10.898 -9.516 -8.492 1 95.56 122 ASN B O 1
ATOM 3873 N N . ALA B 1 123 ? 9.641 -9.688 -10.359 1 93.38 123 ALA B N 1
ATOM 3874 C CA . ALA B 1 123 ? 10.117 -8.414 -10.883 1 93.38 123 ALA B CA 1
ATOM 3875 C C . ALA B 1 123 ? 9.875 -7.285 -9.883 1 93.38 123 ALA B C 1
ATOM 3877 O O . ALA B 1 123 ? 8.789 -7.184 -9.305 1 93.38 123 ALA B O 1
ATOM 3878 N N . GLY B 1 124 ? 10.906 -6.461 -9.656 1 91.38 124 GLY B N 1
ATOM 3879 C CA . GLY B 1 124 ? 10.773 -5.355 -8.719 1 91.38 124 GLY B CA 1
ATOM 3880 C C . GLY B 1 124 ? 11.984 -4.438 -8.703 1 91.38 124 GLY B C 1
ATOM 3881 O O . GLY B 1 124 ? 13.055 -4.805 -9.188 1 91.38 124 GLY B O 1
ATOM 3882 N N . ILE B 1 125 ? 11.812 -3.246 -8.164 1 91 125 ILE B N 1
ATOM 3883 C CA . ILE B 1 125 ? 12.883 -2.264 -8.016 1 91 125 ILE B CA 1
ATOM 3884 C C . ILE B 1 125 ? 12.75 -1.55 -6.672 1 91 125 ILE B C 1
ATOM 3886 O O . ILE B 1 125 ? 11.664 -1.519 -6.086 1 91 125 ILE B O 1
ATOM 3890 N N . VAL B 1 126 ? 13.789 -1.029 -6.215 1 88.88 126 VAL B N 1
ATOM 3891 C CA . VAL B 1 126 ? 13.758 -0.257 -4.977 1 88.88 126 VAL B CA 1
ATOM 3892 C C . VAL B 1 126 ? 13.32 1.175 -5.27 1 88.88 126 VAL B C 1
ATOM 3894 O O . VAL B 1 126 ? 12.555 1.765 -4.508 1 88.88 126 VAL B O 1
ATOM 3897 N N . GLY B 1 127 ? 13.781 1.697 -6.438 1 91.5 127 GLY B N 1
ATOM 3898 C CA . GLY B 1 127 ? 13.492 3.08 -6.789 1 91.5 127 GLY B CA 1
ATOM 3899 C C . GLY B 1 127 ? 14.391 4.074 -6.074 1 91.5 127 GLY B C 1
ATOM 3900 O O . GLY B 1 127 ? 15.375 3.689 -5.441 1 91.5 127 GLY B O 1
ATOM 3901 N N . ASN B 1 128 ? 14.062 5.359 -6.227 1 92.94 128 ASN B N 1
ATOM 3902 C CA . ASN B 1 128 ? 14.82 6.434 -5.594 1 92.94 128 ASN B CA 1
ATOM 3903 C C . ASN B 1 128 ? 14.68 6.391 -4.074 1 92.94 128 ASN B C 1
ATOM 3905 O O . ASN B 1 128 ? 13.57 6.297 -3.547 1 92.94 128 ASN B O 1
ATOM 3909 N N . THR B 1 129 ? 15.828 6.473 -3.389 1 90.31 129 THR B N 1
ATOM 3910 C CA . THR B 1 129 ? 15.898 6.391 -1.935 1 90.31 129 THR B CA 1
ATOM 3911 C C . THR B 1 129 ? 16.406 7.695 -1.34 1 90.31 129 THR B C 1
ATOM 3913 O O . THR B 1 129 ? 17.578 8.047 -1.513 1 90.31 129 THR B O 1
ATOM 3916 N N . ALA B 1 130 ? 15.656 8.391 -0.718 1 94.12 130 ALA B N 1
ATOM 3917 C CA . ALA B 1 130 ? 15.977 9.664 -0.071 1 94.12 130 ALA B CA 1
ATOM 3918 C C . ALA B 1 130 ? 14.828 10.125 0.824 1 94.12 130 ALA B C 1
ATOM 3920 O O . ALA B 1 130 ? 13.805 9.445 0.936 1 94.12 130 ALA B O 1
ATOM 3921 N N . TRP B 1 131 ? 15.086 11.203 1.556 1 95.56 131 TRP B N 1
ATOM 3922 C CA . TRP B 1 131 ? 13.984 11.852 2.268 1 95.56 131 TRP B CA 1
ATOM 3923 C C . TRP B 1 131 ? 12.836 12.18 1.32 1 95.56 131 TRP B C 1
ATOM 3925 O O . TRP B 1 131 ? 13.062 12.594 0.18 1 95.56 131 TRP B O 1
ATOM 3935 N N . ASP B 1 132 ? 11.656 12.031 1.806 1 97.31 132 ASP B N 1
ATOM 3936 C CA . ASP B 1 132 ? 10.484 12.32 0.988 1 97.31 132 ASP B CA 1
ATOM 3937 C C . ASP B 1 132 ? 10.555 13.742 0.428 1 97.31 132 ASP B C 1
ATOM 3939 O O . ASP B 1 132 ? 10.055 14.008 -0.668 1 97.31 132 ASP B O 1
ATOM 3943 N N . ASP B 1 133 ? 11.141 14.617 1.125 1 96.38 133 ASP B N 1
ATOM 3944 C CA . ASP B 1 133 ? 11.234 16.016 0.72 1 96.38 133 ASP B CA 1
ATOM 3945 C C . ASP B 1 133 ? 12.039 16.156 -0.569 1 96.38 133 ASP B C 1
ATOM 3947 O O . ASP B 1 133 ? 11.891 17.141 -1.295 1 96.38 133 ASP B O 1
ATOM 3951 N N . TRP B 1 134 ? 12.938 15.172 -0.772 1 96.19 134 TRP B N 1
ATOM 3952 C CA . TRP B 1 134 ? 13.797 15.242 -1.95 1 96.19 134 TRP B CA 1
ATOM 3953 C C . TRP B 1 134 ? 13.133 14.578 -3.152 1 96.19 134 TRP B C 1
ATOM 3955 O O . TRP B 1 134 ? 13.641 14.664 -4.273 1 96.19 134 TRP B O 1
ATOM 3965 N N . LEU B 1 135 ? 12.039 13.992 -2.934 1 96.75 135 LEU B N 1
ATOM 3966 C CA . LEU B 1 135 ? 11.383 13.195 -3.961 1 96.75 135 LEU B CA 1
ATOM 3967 C C . LEU B 1 135 ? 10.164 13.93 -4.527 1 96.75 135 LEU B C 1
ATOM 3969 O O . LEU B 1 135 ? 9.664 14.875 -3.916 1 96.75 135 LEU B O 1
ATOM 3973 N N . VAL B 1 136 ? 9.805 13.547 -5.707 1 95.81 136 VAL B N 1
ATOM 3974 C CA . VAL B 1 136 ? 8.602 14.031 -6.363 1 95.81 136 VAL B CA 1
ATOM 3975 C C . VAL B 1 136 ? 7.629 12.875 -6.59 1 95.81 136 VAL B C 1
ATOM 3977 O O . VAL B 1 136 ? 8.016 11.711 -6.523 1 95.81 136 VAL B O 1
ATOM 3980 N N . PRO B 1 137 ? 6.348 13.172 -6.828 1 96.38 137 PRO B N 1
ATOM 3981 C CA . PRO B 1 137 ? 5.355 12.109 -7 1 96.38 137 PRO B CA 1
ATOM 3982 C C . PRO B 1 137 ? 5.754 11.094 -8.07 1 96.38 137 PRO B C 1
ATOM 3984 O O . PRO B 1 137 ? 5.469 9.898 -7.926 1 96.38 137 PRO B O 1
ATOM 3987 N N . ASP B 1 138 ? 6.438 11.492 -9.039 1 96.44 138 ASP B N 1
ATOM 3988 C CA . ASP B 1 138 ? 6.832 10.594 -10.125 1 96.44 138 ASP B CA 1
ATOM 3989 C C . ASP B 1 138 ? 7.773 9.5 -9.617 1 96.44 138 ASP B C 1
ATOM 3991 O O . ASP B 1 138 ? 7.781 8.391 -10.148 1 96.44 138 ASP B O 1
ATOM 3995 N N . ASP B 1 139 ? 8.586 9.797 -8.617 1 97.12 139 ASP B N 1
ATOM 3996 C CA . ASP B 1 139 ? 9.461 8.797 -8.023 1 97.12 139 ASP B CA 1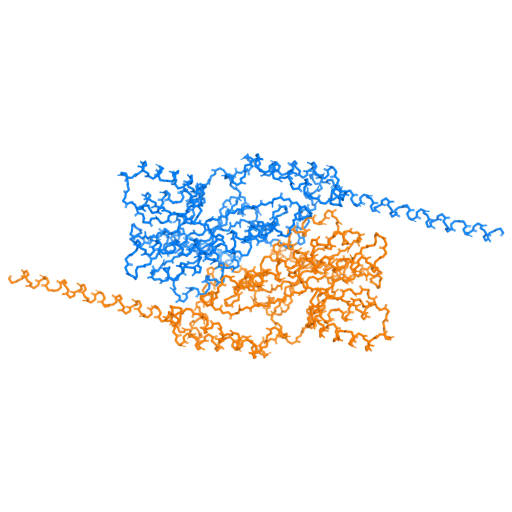
ATOM 3997 C C . ASP B 1 139 ? 8.648 7.641 -7.441 1 97.12 139 ASP B C 1
ATOM 3999 O O . ASP B 1 139 ? 9.07 6.484 -7.5 1 97.12 139 ASP B O 1
ATOM 4003 N N . TYR B 1 140 ? 7.516 7.961 -6.844 1 97.62 140 TYR B N 1
ATOM 4004 C CA . TYR B 1 140 ? 6.613 6.941 -6.312 1 97.62 140 TYR B CA 1
ATOM 4005 C C . TYR B 1 140 ? 5.93 6.176 -7.441 1 97.62 140 TYR B C 1
ATOM 4007 O O . TYR B 1 140 ? 5.801 4.953 -7.383 1 97.62 140 TYR B O 1
ATOM 4015 N N . GLN B 1 141 ? 5.512 6.941 -8.453 1 97.31 141 GLN B N 1
ATOM 4016 C CA . GLN B 1 141 ? 4.809 6.348 -9.586 1 97.31 141 GLN B CA 1
ATOM 4017 C C . GLN B 1 141 ? 5.676 5.309 -10.289 1 97.31 141 GLN B C 1
ATOM 4019 O O . GLN B 1 141 ? 5.184 4.25 -10.688 1 97.31 141 GLN B O 1
ATOM 4024 N N . GLN B 1 142 ? 6.914 5.613 -10.438 1 96.62 142 GLN B N 1
ATOM 4025 C CA . GLN B 1 142 ? 7.828 4.715 -11.133 1 96.62 142 GLN B CA 1
ATOM 4026 C C . GLN B 1 142 ? 7.926 3.369 -10.414 1 96.62 142 GLN B C 1
ATOM 4028 O O . GLN B 1 142 ? 7.887 2.316 -11.055 1 96.62 142 GLN B O 1
ATOM 4033 N N . VAL B 1 143 ? 8.078 3.377 -9.164 1 96.5 143 VAL B N 1
ATOM 4034 C CA . VAL B 1 143 ? 8.211 2.148 -8.391 1 96.5 143 VAL B CA 1
ATOM 4035 C C . VAL B 1 143 ? 6.875 1.404 -8.375 1 96.5 143 VAL B C 1
ATOM 4037 O O . VAL B 1 143 ? 6.844 0.176 -8.484 1 96.5 143 VAL B O 1
ATOM 4040 N N . TRP B 1 144 ? 5.801 2.143 -8.273 1 96.75 144 TRP B N 1
ATOM 4041 C CA . TRP B 1 144 ? 4.453 1.581 -8.305 1 96.75 144 TRP B CA 1
ATOM 4042 C C . TRP B 1 144 ? 4.227 0.797 -9.594 1 96.75 144 TRP B C 1
ATOM 4044 O O . TRP B 1 144 ? 3.658 -0.297 -9.57 1 96.75 144 TRP B O 1
ATOM 4054 N N . GLU B 1 145 ? 4.664 1.322 -10.68 1 97.38 145 GLU B N 1
ATOM 4055 C CA . GLU B 1 145 ? 4.422 0.739 -11.992 1 97.38 145 GLU B CA 1
ATOM 4056 C C . GLU B 1 145 ? 5.074 -0.635 -12.117 1 97.38 145 GLU B C 1
ATOM 4058 O O . GLU B 1 145 ? 4.57 -1.504 -12.836 1 97.38 145 GLU B O 1
ATOM 4063 N N . VAL B 1 146 ? 6.098 -0.864 -11.406 1 96.88 146 VAL B N 1
ATOM 4064 C CA . VAL B 1 146 ? 6.828 -2.123 -11.5 1 96.88 146 VAL B CA 1
ATOM 4065 C C . VAL B 1 146 ? 6.395 -3.053 -10.367 1 96.88 146 VAL B C 1
ATOM 4067 O O . VAL B 1 146 ? 5.902 -4.156 -10.617 1 96.88 146 VAL B O 1
ATOM 4070 N N . ASN B 1 147 ? 6.496 -2.543 -9.125 1 96.25 147 ASN B N 1
ATOM 4071 C CA . ASN B 1 147 ? 6.387 -3.383 -7.938 1 96.25 147 ASN B CA 1
ATOM 4072 C C . ASN B 1 147 ? 4.934 -3.748 -7.645 1 96.25 147 ASN B C 1
ATOM 4074 O O . ASN B 1 147 ? 4.664 -4.754 -6.984 1 96.25 147 ASN B O 1
ATOM 4078 N N . THR B 1 148 ? 4 -2.871 -8.047 1 97.06 148 THR B N 1
ATOM 4079 C CA . THR B 1 148 ? 2.604 -3.096 -7.691 1 97.06 148 THR B CA 1
ATOM 4080 C C . THR B 1 148 ? 1.762 -3.336 -8.938 1 97.06 148 THR B C 1
ATOM 4082 O O . THR B 1 148 ? 1.291 -4.453 -9.172 1 97.06 148 THR B O 1
ATOM 4085 N N . MET B 1 149 ? 1.69 -2.352 -9.758 1 97.62 149 MET B N 1
ATOM 4086 C CA . MET B 1 149 ? 0.855 -2.465 -10.945 1 97.62 149 MET B CA 1
ATOM 4087 C C . MET B 1 149 ? 1.374 -3.561 -11.875 1 97.62 149 MET B C 1
ATOM 4089 O O . MET B 1 149 ? 0.589 -4.242 -12.539 1 97.62 149 MET B O 1
ATOM 4093 N N . GLY B 1 150 ? 2.688 -3.625 -11.992 1 98.06 150 GLY B N 1
ATOM 4094 C CA . GLY B 1 150 ? 3.26 -4.695 -12.789 1 98.06 150 GLY B CA 1
ATOM 4095 C C . GLY B 1 150 ? 2.834 -6.078 -12.328 1 98.06 150 GLY B C 1
ATOM 4096 O O . GLY B 1 150 ? 2.445 -6.918 -13.141 1 98.06 150 GLY B O 1
ATOM 4097 N N . MET B 1 151 ? 2.85 -6.305 -11.047 1 97.81 151 MET B N 1
ATOM 4098 C CA . MET B 1 151 ? 2.465 -7.598 -10.492 1 97.81 151 MET B CA 1
ATOM 4099 C C . MET B 1 151 ? 0.971 -7.844 -10.664 1 97.81 151 MET B C 1
ATOM 4101 O O . MET B 1 151 ? 0.552 -8.969 -10.945 1 97.81 151 MET B O 1
ATOM 4105 N N . ILE B 1 152 ? 0.169 -6.781 -10.484 1 98.25 152 ILE B N 1
ATOM 4106 C CA . ILE B 1 152 ? -1.273 -6.891 -10.672 1 98.25 152 ILE B CA 1
ATOM 4107 C C . ILE B 1 152 ? -1.581 -7.25 -12.125 1 98.25 152 ILE B C 1
ATOM 4109 O O . ILE B 1 152 ? -2.354 -8.172 -12.391 1 98.25 152 ILE B O 1
ATOM 4113 N N . ARG B 1 153 ? -0.958 -6.559 -13.031 1 98.25 153 ARG B N 1
ATOM 4114 C CA . ARG B 1 153 ? -1.156 -6.762 -14.461 1 98.25 153 ARG B CA 1
ATOM 4115 C C . ARG B 1 153 ? -0.791 -8.188 -14.867 1 98.25 153 ARG B C 1
ATOM 4117 O O . ARG B 1 153 ? -1.558 -8.859 -15.562 1 98.25 153 ARG B O 1
ATOM 4124 N N . VAL B 1 154 ? 0.335 -8.633 -14.43 1 98.56 154 VAL B N 1
ATOM 4125 C CA . VAL B 1 154 ? 0.801 -9.977 -14.758 1 98.56 154 VAL B CA 1
ATOM 4126 C C . VAL B 1 154 ? -0.141 -11.016 -14.148 1 98.56 154 VAL B C 1
ATOM 4128 O O . VAL B 1 154 ? -0.549 -11.961 -14.828 1 98.56 154 VAL B O 1
ATOM 4131 N N . THR B 1 155 ? -0.48 -10.836 -12.898 1 98.56 155 THR B N 1
ATOM 4132 C CA . THR B 1 155 ? -1.346 -11.781 -12.195 1 98.56 155 THR B CA 1
ATOM 4133 C C . THR B 1 155 ? -2.705 -11.883 -12.883 1 98.56 155 THR B C 1
ATOM 4135 O O . THR B 1 155 ? -3.186 -12.977 -13.164 1 98.56 155 THR B O 1
ATOM 4138 N N . GLN B 1 156 ? -3.291 -10.742 -13.172 1 98 156 GLN B N 1
ATOM 4139 C CA . GLN B 1 156 ? -4.613 -10.734 -13.789 1 98 156 GLN B CA 1
ATOM 4140 C C . GLN B 1 156 ? -4.578 -11.375 -15.18 1 98 156 GLN B C 1
ATOM 4142 O O . GLN B 1 156 ? -5.535 -12.039 -15.586 1 98 156 GLN B O 1
ATOM 4147 N N . THR B 1 157 ? -3.484 -11.18 -15.867 1 97.88 157 THR B N 1
ATOM 4148 C CA . THR B 1 157 ? -3.352 -11.68 -17.234 1 97.88 157 THR B CA 1
ATOM 4149 C C . THR B 1 157 ? -3.184 -13.195 -17.234 1 97.88 157 THR B C 1
ATOM 4151 O O . THR B 1 157 ? -3.748 -13.883 -18.094 1 97.88 157 THR B O 1
ATOM 4154 N N . PHE B 1 158 ? -2.488 -13.773 -16.266 1 98 158 PHE B N 1
ATOM 4155 C CA . PHE B 1 158 ? -2.125 -15.18 -16.328 1 98 158 PHE B CA 1
ATOM 4156 C C . PHE B 1 158 ? -2.979 -15.992 -15.359 1 98 158 PHE B C 1
ATOM 4158 O O . PHE B 1 158 ? -2.879 -17.219 -15.312 1 98 158 PHE B O 1
ATOM 4165 N N . LYS B 1 159 ? -3.791 -15.352 -14.641 1 97.19 159 LYS B N 1
ATOM 4166 C CA . LYS B 1 159 ? -4.512 -15.953 -13.523 1 97.19 159 LYS B CA 1
ATOM 4167 C C . LYS B 1 159 ? -5.387 -17.109 -14 1 97.19 159 LYS B C 1
ATOM 4169 O O . LYS B 1 159 ? -5.527 -18.125 -13.297 1 97.19 159 LYS B O 1
ATOM 4174 N N . ARG B 1 160 ? -5.973 -17.016 -15.125 1 96 160 ARG B N 1
ATOM 4175 C CA . ARG B 1 160 ? -6.816 -18.109 -15.602 1 96 160 ARG B CA 1
ATOM 4176 C C . ARG B 1 160 ? -6 -19.375 -15.82 1 96 160 ARG B C 1
ATOM 4178 O O . ARG B 1 160 ? -6.473 -20.484 -15.531 1 96 160 ARG B O 1
ATOM 4185 N N . LEU B 1 161 ? -4.82 -19.234 -16.406 1 96.88 161 LEU B N 1
ATOM 4186 C CA . LEU B 1 161 ? -3.943 -20.391 -16.578 1 96.88 161 LEU B CA 1
ATOM 4187 C C . LEU B 1 161 ? -3.627 -21.031 -15.234 1 96.88 161 LEU B C 1
ATOM 4189 O O . LEU B 1 161 ? -3.467 -22.25 -15.156 1 96.88 161 LEU B O 1
ATOM 4193 N N . ILE B 1 162 ? -3.549 -20.234 -14.203 1 97.56 162 ILE B N 1
ATOM 4194 C CA . ILE B 1 162 ? -3.283 -20.734 -12.859 1 97.56 162 ILE B CA 1
ATOM 4195 C C . ILE B 1 162 ? -4.488 -21.516 -12.352 1 97.56 162 ILE B C 1
ATOM 4197 O O . ILE B 1 162 ? -4.332 -22.609 -11.797 1 97.56 162 ILE B O 1
ATOM 4201 N N . LYS B 1 163 ? -5.641 -21.016 -12.594 1 95.94 163 LYS B N 1
ATOM 4202 C CA . LYS B 1 163 ? -6.867 -21.641 -12.109 1 95.94 163 LYS B CA 1
ATOM 4203 C C . LYS B 1 163 ? -7.117 -22.984 -12.805 1 95.94 163 LYS B C 1
ATOM 4205 O O . LYS B 1 163 ? -7.82 -23.844 -12.273 1 95.94 163 LYS B O 1
ATOM 4210 N N . LEU B 1 164 ? -6.551 -23.156 -13.977 1 94.19 164 LEU B N 1
ATOM 4211 C CA . LEU B 1 164 ? -6.758 -24.375 -14.758 1 94.19 164 LEU B CA 1
ATOM 4212 C C . LEU B 1 164 ? -5.977 -25.547 -14.164 1 94.19 164 LEU B C 1
ATOM 4214 O O . LEU B 1 164 ? -6.242 -26.703 -14.484 1 94.19 164 LEU B O 1
ATOM 4218 N N . GLU B 1 165 ? -4.984 -25.203 -13.336 1 93.19 165 GLU B N 1
ATOM 4219 C CA . GLU B 1 165 ? -4.137 -26.234 -12.75 1 93.19 165 GLU B CA 1
ATOM 4220 C C . GLU B 1 165 ? -4.508 -26.5 -11.289 1 93.19 165 GLU B C 1
ATOM 4222 O O . GLU B 1 165 ? -4.512 -25.578 -10.477 1 93.19 165 GLU B O 1
ATOM 4227 N N . LYS B 1 166 ? -4.801 -27.703 -10.961 1 88.81 166 LYS B N 1
ATOM 4228 C CA . LYS B 1 166 ? -5.145 -28.047 -9.586 1 88.81 166 LYS B CA 1
ATOM 4229 C C . LYS B 1 166 ? -3.945 -27.859 -8.656 1 88.81 166 LYS B C 1
ATOM 4231 O O . LYS B 1 166 ? -2.834 -28.281 -8.977 1 88.81 166 LYS B O 1
ATOM 4236 N N . GLY B 1 167 ? -4.18 -27.25 -7.59 1 89.56 167 GLY B N 1
ATOM 4237 C CA . GLY B 1 167 ? -3.127 -27.062 -6.602 1 89.56 167 GLY B CA 1
ATOM 4238 C C . GLY B 1 167 ? -2.127 -25.984 -6.996 1 89.56 167 GLY B C 1
ATOM 4239 O O . GLY B 1 167 ? -1.006 -25.953 -6.484 1 89.56 167 GLY B O 1
ATOM 4240 N N . SER B 1 168 ? -2.479 -25.188 -7.914 1 96.62 168 SER B N 1
ATOM 4241 C CA . SER B 1 168 ? -1.619 -24.125 -8.406 1 96.62 168 SER B CA 1
ATOM 4242 C C . SER B 1 168 ? -1.414 -23.047 -7.348 1 96.62 168 SER B C 1
ATOM 4244 O O . SER B 1 168 ? -2.016 -23.109 -6.273 1 96.62 168 SER B O 1
ATOM 4246 N N . ARG B 1 169 ? -0.383 -22.141 -7.656 1 97.56 169 ARG B N 1
ATOM 4247 C CA . ARG B 1 169 ? -0.1 -21.109 -6.664 1 97.56 169 ARG B CA 1
ATOM 4248 C C . ARG B 1 169 ? 0.44 -19.844 -7.324 1 97.56 169 ARG B C 1
ATOM 4250 O O . ARG B 1 169 ? 0.965 -19.891 -8.438 1 97.56 169 ARG B O 1
ATOM 4257 N N . ILE B 1 170 ? 0.226 -18.797 -6.711 1 98.5 170 ILE B N 1
ATOM 4258 C CA . ILE B 1 170 ? 0.805 -17.5 -7.047 1 98.5 170 ILE B CA 1
ATOM 4259 C C . ILE B 1 170 ? 1.72 -17.047 -5.914 1 98.5 170 ILE B C 1
ATOM 4261 O O . ILE B 1 170 ? 1.342 -17.094 -4.742 1 98.5 170 ILE B O 1
ATOM 4265 N N . VAL B 1 171 ? 2.953 -16.672 -6.258 1 98.25 171 VAL B N 1
ATOM 4266 C CA . VAL B 1 171 ? 3.943 -16.234 -5.277 1 98.25 171 VAL B CA 1
ATOM 4267 C C . VAL B 1 171 ? 4.32 -14.773 -5.531 1 98.25 171 VAL B C 1
ATOM 4269 O O . VAL B 1 171 ? 4.645 -14.398 -6.66 1 98.25 171 VAL B O 1
ATOM 4272 N N . PHE B 1 172 ? 4.234 -13.969 -4.488 1 96.56 172 PHE B N 1
ATOM 4273 C CA . PHE B 1 172 ? 4.574 -12.555 -4.594 1 96.56 172 PHE B CA 1
ATOM 4274 C C . PHE B 1 172 ? 5.848 -12.242 -3.814 1 96.56 172 PHE B C 1
ATOM 4276 O O . PHE B 1 172 ? 6.047 -12.758 -2.713 1 96.56 172 PHE B O 1
ATOM 4283 N N . MET B 1 173 ? 6.676 -11.398 -4.395 1 91.38 173 MET B N 1
ATOM 4284 C CA . MET B 1 173 ? 7.848 -10.867 -3.705 1 91.38 173 MET B CA 1
ATOM 4285 C C . MET B 1 173 ? 7.512 -9.562 -2.994 1 91.38 173 MET B C 1
ATOM 4287 O O . MET B 1 173 ? 7.398 -8.516 -3.633 1 91.38 173 MET B O 1
ATOM 4291 N N . ALA B 1 174 ? 7.383 -9.648 -1.731 1 88.25 174 ALA B N 1
ATOM 4292 C CA . ALA B 1 174 ? 7.258 -8.445 -0.905 1 88.25 174 ALA B CA 1
ATOM 4293 C C . ALA B 1 174 ? 8.586 -8.117 -0.221 1 88.25 174 ALA B C 1
ATOM 4295 O O . ALA B 1 174 ? 9.633 -8.094 -0.866 1 88.25 174 ALA B O 1
ATOM 4296 N N . SER B 1 175 ? 8.578 -7.602 0.931 1 80.5 175 SER B N 1
ATOM 4297 C CA . SER B 1 175 ? 9.766 -7.223 1.685 1 80.5 175 SER B CA 1
ATOM 4298 C C . SER B 1 175 ? 9.445 -7.02 3.162 1 80.5 175 SER B C 1
ATOM 4300 O O . SER B 1 175 ? 8.273 -7 3.549 1 80.5 175 SER B O 1
ATOM 4302 N N . THR B 1 176 ? 10.523 -7.043 3.857 1 74.69 176 THR B N 1
ATOM 4303 C CA . THR B 1 176 ? 10.398 -6.566 5.23 1 74.69 176 THR B CA 1
ATOM 4304 C C . THR B 1 176 ? 9.789 -5.168 5.262 1 74.69 176 THR B C 1
ATOM 4306 O O . THR B 1 176 ? 9.031 -4.836 6.172 1 74.69 176 THR B O 1
ATOM 4309 N N . CYS B 1 177 ? 10.023 -4.504 4.262 1 75.94 177 CYS B N 1
ATOM 4310 C CA . CYS B 1 177 ? 9.531 -3.135 4.141 1 75.94 177 CYS B CA 1
ATOM 4311 C C . CYS B 1 177 ? 8.039 -3.111 3.855 1 75.94 177 CYS B C 1
ATOM 4313 O O . CYS B 1 177 ? 7.426 -2.041 3.803 1 75.94 177 CYS B O 1
ATOM 4315 N N . ALA B 1 178 ? 7.484 -4.203 3.812 1 76 178 ALA B N 1
ATOM 4316 C CA . ALA B 1 178 ? 6.035 -4.312 3.68 1 76 178 ALA B CA 1
ATOM 4317 C C . ALA B 1 178 ? 5.363 -4.387 5.047 1 76 178 ALA B C 1
ATOM 4319 O O . ALA B 1 178 ? 4.137 -4.301 5.152 1 76 178 ALA B O 1
ATOM 4320 N N . ARG B 1 179 ? 6.211 -4.496 6.035 1 74.81 179 ARG B N 1
ATOM 4321 C CA . ARG B 1 179 ? 5.703 -4.574 7.398 1 74.81 179 ARG B CA 1
ATOM 4322 C C . ARG B 1 179 ? 6.094 -3.336 8.203 1 74.81 179 ARG B C 1
ATOM 4324 O O . ARG B 1 179 ? 5.379 -2.938 9.125 1 74.81 179 ARG B O 1
ATOM 4331 N N . VAL B 1 180 ? 7.27 -2.824 7.812 1 79.19 180 VAL B N 1
ATOM 4332 C CA . VAL B 1 180 ? 7.773 -1.614 8.453 1 79.19 180 VAL B CA 1
ATOM 4333 C C . VAL B 1 180 ? 8.188 -0.6 7.387 1 79.19 180 VAL B C 1
ATOM 4335 O O . VAL B 1 180 ? 9.039 -0.886 6.543 1 79.19 180 VAL B O 1
ATOM 4338 N N . ALA B 1 181 ? 7.613 0.505 7.52 1 84.06 181 ALA B N 1
ATOM 4339 C CA . ALA B 1 181 ? 7.984 1.579 6.602 1 84.06 181 ALA B CA 1
ATOM 4340 C C . ALA B 1 181 ? 9.211 2.336 7.113 1 84.06 181 ALA B C 1
ATOM 4342 O O . ALA B 1 181 ? 9.102 3.156 8.031 1 84.06 181 ALA B O 1
ATOM 4343 N N . LEU B 1 182 ? 10.289 2.09 6.457 1 85.75 182 LEU B N 1
ATOM 4344 C CA . LEU B 1 182 ? 11.547 2.682 6.898 1 85.75 182 LEU B CA 1
ATOM 4345 C C . LEU B 1 182 ? 11.75 4.059 6.27 1 85.75 182 LEU B C 1
ATOM 4347 O O . LEU B 1 182 ? 11.383 4.277 5.117 1 85.75 182 LEU B O 1
ATOM 4351 N N . PRO B 1 183 ? 12.398 4.898 7.02 1 90.75 183 PRO B N 1
ATOM 4352 C CA . PRO B 1 183 ? 12.695 6.211 6.438 1 90.75 183 PRO B CA 1
ATOM 4353 C C . PRO B 1 183 ? 13.586 6.129 5.203 1 90.75 183 PRO B C 1
ATOM 4355 O O . PRO B 1 183 ? 14.43 5.234 5.109 1 90.75 183 PRO B O 1
ATOM 4358 N N . THR B 1 184 ? 13.391 7.047 4.215 1 91.62 184 THR B N 1
ATOM 4359 C CA . THR B 1 184 ? 14.18 7.246 3.006 1 91.62 184 THR B CA 1
ATOM 4360 C C . THR B 1 184 ? 13.859 6.184 1.964 1 91.62 184 THR B C 1
ATOM 4362 O O . THR B 1 184 ? 14.445 6.164 0.88 1 91.62 184 THR B O 1
ATOM 4365 N N . LEU B 1 185 ? 12.898 5.297 2.297 1 92 185 LEU B N 1
ATOM 4366 C CA . LEU B 1 185 ? 12.484 4.254 1.363 1 92 185 LEU B CA 1
ATOM 4367 C C . LEU B 1 185 ? 11.016 4.414 0.983 1 92 185 LEU B C 1
ATOM 4369 O O . LEU B 1 185 ? 10.32 3.424 0.748 1 92 185 LEU B O 1
ATOM 4373 N N . GLY B 1 186 ? 10.594 5.578 0.932 1 95.31 186 GLY B N 1
ATOM 4374 C CA . GLY B 1 186 ? 9.188 5.902 0.721 1 95.31 186 GLY B CA 1
ATOM 4375 C C . GLY B 1 186 ? 8.578 5.16 -0.453 1 95.31 186 GLY B C 1
ATOM 4376 O O . GLY B 1 186 ? 7.645 4.375 -0.28 1 95.31 186 GLY B O 1
ATOM 4377 N N . PRO B 1 187 ? 9.109 5.398 -1.688 1 95.94 187 PRO B N 1
ATOM 4378 C CA . PRO B 1 187 ? 8.547 4.73 -2.867 1 95.94 187 PRO B CA 1
ATOM 4379 C C . PRO B 1 187 ? 8.516 3.209 -2.723 1 95.94 187 PRO B C 1
ATOM 4381 O O . PRO B 1 187 ? 7.523 2.572 -3.09 1 95.94 187 PRO B O 1
ATOM 4384 N N . TYR B 1 188 ? 9.531 2.668 -2.193 1 93.75 188 TYR B N 1
ATOM 4385 C CA . TYR B 1 188 ? 9.625 1.225 -2.016 1 93.75 188 TYR B CA 1
ATOM 4386 C C . TYR B 1 188 ? 8.625 0.732 -0.979 1 93.75 188 TYR B C 1
ATOM 4388 O O . TYR B 1 188 ? 7.883 -0.219 -1.229 1 93.75 188 TYR B O 1
ATOM 4396 N N . ASN B 1 189 ? 8.586 1.388 0.214 1 94.06 189 ASN B N 1
ATOM 4397 C CA . ASN B 1 189 ? 7.633 1.039 1.264 1 94.06 189 ASN B CA 1
ATOM 4398 C C . ASN B 1 189 ? 6.203 1.021 0.739 1 94.06 189 ASN B C 1
ATOM 4400 O O . ASN B 1 189 ? 5.473 0.05 0.95 1 94.06 189 ASN B O 1
ATOM 4404 N N . VAL B 1 190 ? 5.871 2.082 0.099 1 95.81 190 VAL B N 1
ATOM 4405 C CA . VAL B 1 190 ? 4.516 2.273 -0.404 1 95.81 190 VAL B CA 1
ATOM 4406 C C . VAL B 1 190 ? 4.156 1.141 -1.364 1 95.81 190 VAL B C 1
ATOM 4408 O O . VAL B 1 190 ? 3.08 0.547 -1.259 1 95.81 190 VAL B O 1
ATOM 4411 N N . SER B 1 191 ? 5.02 0.795 -2.242 1 95.12 191 SER B N 1
ATOM 4412 C CA . SER B 1 191 ? 4.762 -0.238 -3.24 1 95.12 191 SER B CA 1
ATOM 4413 C C . SER B 1 191 ? 4.637 -1.613 -2.594 1 95.12 191 SER B C 1
ATOM 4415 O O . SER B 1 191 ? 3.797 -2.42 -2.996 1 95.12 191 SER B O 1
ATOM 4417 N N . LYS B 1 192 ? 5.465 -1.879 -1.66 1 92.25 192 LYS B N 1
ATOM 4418 C CA . LYS B 1 192 ? 5.5 -3.211 -1.062 1 92.25 192 LYS B CA 1
ATOM 4419 C C . LYS B 1 192 ? 4.32 -3.422 -0.119 1 92.25 192 LYS B C 1
ATOM 4421 O O . LYS B 1 192 ? 3.791 -4.531 -0.015 1 92.25 192 LYS B O 1
ATOM 4426 N N . TYR B 1 193 ? 3.904 -2.379 0.583 1 93.12 193 TYR B N 1
ATOM 4427 C CA . TYR B 1 193 ? 2.662 -2.465 1.344 1 93.12 193 TYR B CA 1
ATOM 4428 C C . TYR B 1 193 ? 1.476 -2.725 0.423 1 93.12 193 TYR B C 1
ATOM 4430 O O . TYR B 1 193 ? 0.595 -3.525 0.746 1 93.12 193 TYR B O 1
ATOM 4438 N N . ALA B 1 194 ? 1.479 -2.07 -0.643 1 94.94 194 ALA B N 1
ATOM 4439 C CA . ALA B 1 194 ? 0.401 -2.219 -1.615 1 94.94 194 ALA B CA 1
ATOM 4440 C C . ALA B 1 194 ? 0.302 -3.658 -2.109 1 94.94 194 ALA B C 1
ATOM 4442 O O . ALA B 1 194 ? -0.796 -4.207 -2.223 1 94.94 194 ALA B O 1
ATOM 4443 N N . ILE B 1 195 ? 1.382 -4.258 -2.348 1 94.25 195 ILE B N 1
ATOM 4444 C CA . ILE B 1 195 ? 1.361 -5.602 -2.908 1 94.25 195 ILE B CA 1
ATOM 4445 C C . ILE B 1 195 ? 0.923 -6.602 -1.841 1 94.25 195 ILE B C 1
ATOM 4447 O O . ILE B 1 195 ? 0.273 -7.605 -2.148 1 94.25 195 ILE B O 1
ATOM 4451 N N . GLU B 1 196 ? 1.29 -6.363 -0.611 1 92.94 196 GLU B N 1
ATOM 4452 C CA . GLU B 1 196 ? 0.793 -7.211 0.468 1 92.94 196 GLU B CA 1
ATOM 4453 C C . GLU B 1 196 ? -0.732 -7.219 0.506 1 92.94 196 GLU B C 1
ATOM 4455 O O . GLU B 1 196 ? -1.349 -8.273 0.667 1 92.94 196 GLU B O 1
ATOM 4460 N N . ALA B 1 197 ? -1.261 -6.062 0.378 1 94.25 197 ALA B N 1
ATOM 4461 C CA . ALA B 1 197 ? -2.717 -5.938 0.376 1 94.25 197 ALA B CA 1
ATOM 4462 C C . ALA B 1 197 ? -3.328 -6.684 -0.806 1 94.25 197 ALA B C 1
ATOM 4464 O O . ALA B 1 197 ? -4.348 -7.363 -0.659 1 94.25 197 ALA B O 1
ATOM 4465 N N . TYR B 1 198 ? -2.705 -6.523 -1.93 1 96.69 198 TYR B N 1
ATOM 4466 C CA . TYR B 1 198 ? -3.209 -7.211 -3.113 1 96.69 198 TYR B CA 1
ATOM 4467 C C . TYR B 1 198 ? -3.16 -8.719 -2.928 1 96.69 198 TYR B C 1
ATOM 4469 O O . TYR B 1 198 ? -4.145 -9.422 -3.195 1 96.69 198 TYR B O 1
ATOM 4477 N N . ALA B 1 199 ? -2.043 -9.18 -2.492 1 95.56 199 ALA B N 1
ATOM 4478 C CA . ALA B 1 199 ? -1.851 -10.617 -2.277 1 95.56 199 ALA B CA 1
ATOM 4479 C C . ALA B 1 199 ? -2.883 -11.164 -1.299 1 95.56 199 ALA B C 1
ATOM 4481 O O . ALA B 1 199 ? -3.494 -12.211 -1.552 1 95.56 199 ALA B O 1
ATOM 4482 N N . ASP B 1 200 ? -3.074 -10.477 -0.214 1 93.5 200 ASP B N 1
ATOM 4483 C CA . ASP B 1 200 ? -4.035 -10.922 0.788 1 93.5 200 ASP B CA 1
ATOM 4484 C C . ASP B 1 200 ? -5.461 -10.891 0.236 1 93.5 200 ASP B C 1
ATOM 4486 O O . ASP B 1 200 ? -6.289 -11.734 0.59 1 93.5 200 ASP B O 1
ATOM 4490 N N . THR B 1 201 ? -5.742 -9.875 -0.568 1 95.25 201 THR B N 1
ATOM 4491 C CA . THR B 1 201 ? -7.059 -9.781 -1.191 1 95.25 201 THR B CA 1
ATOM 4492 C C . THR B 1 201 ? -7.336 -11 -2.064 1 95.25 201 THR B C 1
ATOM 4494 O O . THR B 1 201 ? -8.344 -11.688 -1.88 1 95.25 201 THR B O 1
ATOM 4497 N N . ILE B 1 202 ? -6.422 -11.297 -2.936 1 96.81 202 ILE B N 1
ATOM 4498 C CA . ILE B 1 202 ? -6.707 -12.359 -3.896 1 96.81 202 ILE B CA 1
ATOM 4499 C C . ILE B 1 202 ? -6.523 -13.719 -3.234 1 96.81 202 ILE B C 1
ATOM 4501 O O . ILE B 1 202 ? -7.082 -14.719 -3.688 1 96.81 202 ILE B O 1
ATOM 4505 N N . ARG B 1 203 ? -5.715 -13.789 -2.16 1 95.75 203 ARG B N 1
ATOM 4506 C CA . ARG B 1 203 ? -5.605 -15.031 -1.397 1 95.75 203 ARG B CA 1
ATOM 4507 C C . ARG B 1 203 ? -6.973 -15.508 -0.923 1 95.75 203 ARG B C 1
ATOM 4509 O O . ARG B 1 203 ? -7.332 -16.672 -1.116 1 95.75 203 ARG B O 1
ATOM 4516 N N . SER B 1 204 ? -7.715 -14.602 -0.324 1 93.5 204 SER B N 1
ATOM 4517 C CA . SER B 1 204 ? -9.047 -14.953 0.16 1 93.5 204 SER B CA 1
ATOM 4518 C C . SER B 1 204 ? -9.992 -15.258 -0.997 1 93.5 204 SER B C 1
ATOM 4520 O O . SER B 1 204 ? -10.805 -16.188 -0.917 1 93.5 204 SER B O 1
ATOM 4522 N N . GLU B 1 205 ? -9.883 -14.539 -2.102 1 94.81 205 GLU B N 1
ATOM 4523 C CA . GLU B 1 205 ? -10.789 -14.688 -3.232 1 94.81 205 GLU B CA 1
ATOM 4524 C C . GLU B 1 205 ? -10.539 -16 -3.975 1 94.81 205 GLU B C 1
ATOM 4526 O O . GLU B 1 205 ? -11.477 -16.609 -4.504 1 94.81 205 GLU B O 1
ATOM 4531 N N . LEU B 1 206 ? -9.289 -16.422 -3.994 1 96.06 206 LEU B N 1
ATOM 4532 C CA . LEU B 1 206 ? -8.922 -17.562 -4.824 1 96.06 206 LEU B CA 1
ATOM 4533 C C . LEU B 1 206 ? -9.086 -18.859 -4.051 1 96.06 206 LEU B C 1
ATOM 4535 O O . LEU B 1 206 ? -8.906 -19.953 -4.613 1 96.06 206 LEU B O 1
ATOM 4539 N N . LEU B 1 207 ? -9.422 -18.719 -2.803 1 93.25 207 LEU B N 1
ATOM 4540 C CA . LEU B 1 207 ? -9.68 -19.922 -2.008 1 93.25 207 LEU B CA 1
ATOM 4541 C C . LEU B 1 207 ? -10.742 -20.781 -2.666 1 93.25 207 LEU B C 1
ATOM 4543 O O . LEU B 1 207 ? -10.617 -22.016 -2.689 1 93.25 207 LEU B O 1
ATOM 4547 N N . ILE B 1 208 ? -11.727 -20.172 -3.266 1 92.38 208 ILE B N 1
ATOM 4548 C CA . ILE B 1 208 ? -12.836 -20.922 -3.838 1 92.38 208 ILE B CA 1
ATOM 4549 C C . ILE B 1 208 ? -12.375 -21.609 -5.125 1 92.38 208 ILE B C 1
ATOM 4551 O O . ILE B 1 208 ? -13.055 -22.516 -5.625 1 92.38 208 ILE B O 1
ATOM 4555 N N . PHE B 1 209 ? -11.266 -21.219 -5.68 1 94.12 209 PHE B N 1
ATOM 4556 C CA . PHE B 1 209 ? -10.711 -21.844 -6.879 1 94.12 209 PHE B CA 1
ATOM 4557 C C . PHE B 1 209 ? -9.594 -22.812 -6.516 1 94.12 209 PHE B C 1
ATOM 4559 O O . PHE B 1 209 ? -8.953 -23.391 -7.398 1 94.12 209 PHE B O 1
ATOM 4566 N N . ASP B 1 210 ? -9.273 -22.906 -5.215 1 93 210 ASP B N 1
ATOM 4567 C CA . ASP B 1 210 ? -8.242 -23.812 -4.695 1 93 210 ASP B CA 1
ATOM 4568 C C . ASP B 1 210 ? -6.855 -23.391 -5.176 1 93 210 ASP B C 1
ATOM 4570 O O . ASP B 1 210 ? -6.051 -24.234 -5.574 1 93 210 ASP B O 1
ATOM 4574 N N . VAL B 1 211 ? -6.684 -22.156 -5.328 1 96.19 211 VAL B N 1
ATOM 4575 C CA . VAL B 1 211 ? -5.387 -21.594 -5.672 1 96.19 211 VAL B CA 1
ATOM 4576 C C . VAL B 1 211 ? -4.699 -21.062 -4.41 1 96.19 211 VAL B C 1
ATOM 4578 O O . VAL B 1 211 ? -5.328 -20.391 -3.584 1 96.19 211 VAL B O 1
ATOM 4581 N N . LYS B 1 212 ? -3.434 -21.422 -4.242 1 96.06 212 LYS B N 1
ATOM 4582 C CA . LYS B 1 212 ? -2.664 -20.953 -3.092 1 96.06 212 LYS B CA 1
ATOM 4583 C C . LYS B 1 212 ? -1.933 -19.641 -3.41 1 96.06 212 LYS B C 1
ATOM 4585 O O . LYS B 1 212 ? -1.43 -19.469 -4.52 1 96.06 212 LYS B O 1
ATOM 4590 N N . VAL B 1 213 ? -1.958 -18.719 -2.465 1 97.31 213 VAL B N 1
ATOM 4591 C CA . VAL B 1 213 ? -1.248 -17.453 -2.623 1 97.31 213 VAL B CA 1
ATOM 4592 C C . VAL B 1 213 ? -0.218 -17.297 -1.507 1 97.31 213 VAL B C 1
ATOM 4594 O O . VAL B 1 213 ? -0.555 -17.391 -0.324 1 97.31 213 VAL B O 1
ATOM 4597 N N . CYS B 1 214 ? 1.055 -17.094 -1.913 1 95.94 214 CYS B N 1
ATOM 4598 C CA . CYS B 1 214 ? 2.164 -16.969 -0.976 1 95.94 214 CYS B CA 1
ATOM 4599 C C . CYS B 1 214 ? 2.867 -15.625 -1.136 1 95.94 214 CYS B C 1
ATOM 4601 O O . CYS B 1 214 ? 2.904 -15.07 -2.234 1 95.94 214 CYS B O 1
ATOM 4603 N N . ILE B 1 215 ? 3.393 -15.164 -0.013 1 94.12 215 ILE B N 1
ATOM 4604 C CA . ILE B 1 215 ? 4.16 -13.93 -0.015 1 94.12 215 ILE B CA 1
ATOM 4605 C C . ILE B 1 215 ? 5.535 -14.172 0.61 1 94.12 215 ILE B C 1
ATOM 4607 O O . ILE B 1 215 ? 5.645 -14.844 1.639 1 94.12 215 ILE B O 1
ATOM 4611 N N . LEU B 1 216 ? 6.547 -13.695 -0.062 1 93.31 216 LEU B N 1
ATOM 4612 C CA . LEU B 1 216 ? 7.879 -13.695 0.527 1 93.31 216 LEU B CA 1
ATOM 4613 C C . LEU B 1 216 ? 8.211 -12.328 1.111 1 93.31 216 LEU B C 1
ATOM 4615 O O . LEU B 1 216 ? 7.961 -11.297 0.479 1 93.31 216 LEU B O 1
ATOM 4619 N N . GLU B 1 217 ? 8.75 -12.328 2.229 1 90.12 217 GLU B N 1
ATOM 4620 C CA . GLU B 1 217 ? 9.18 -11.109 2.914 1 90.12 217 GLU B CA 1
ATOM 4621 C C . GLU B 1 217 ? 10.648 -11.188 3.312 1 90.12 217 GLU B C 1
ATOM 4623 O O . GLU B 1 217 ? 10.969 -11.359 4.488 1 90.12 217 GLU B O 1
ATOM 4628 N N . PRO B 1 218 ? 11.469 -10.953 2.355 1 83.44 218 PRO B N 1
ATOM 4629 C CA . PRO B 1 218 ? 12.898 -10.992 2.68 1 83.44 218 PRO B CA 1
ATOM 4630 C C . PRO B 1 218 ? 13.375 -9.727 3.379 1 83.44 218 PRO B C 1
ATOM 4632 O O . PRO B 1 218 ? 12.805 -8.648 3.178 1 83.44 218 PRO B O 1
ATOM 4635 N N . GLY B 1 219 ? 14.383 -9.914 4.156 1 76.69 219 GLY B N 1
ATOM 4636 C CA . GLY B 1 219 ? 15.102 -8.773 4.695 1 76.69 219 GLY B CA 1
ATOM 4637 C C . GLY B 1 219 ? 16.094 -8.164 3.715 1 76.69 219 GLY B C 1
ATOM 4638 O O . GLY B 1 219 ? 15.797 -8.062 2.521 1 76.69 219 GLY B O 1
ATOM 4639 N N . PHE B 1 220 ? 17.156 -7.676 4.223 1 72.31 220 PHE B N 1
ATOM 4640 C CA . PHE B 1 220 ? 18.141 -7.004 3.385 1 72.31 220 PHE B CA 1
ATOM 4641 C C . PHE B 1 220 ? 19.219 -7.977 2.934 1 72.31 220 PHE B C 1
ATOM 4643 O O . PHE B 1 220 ? 19.922 -8.562 3.762 1 72.31 220 PHE B O 1
ATOM 4650 N N . PHE B 1 221 ? 19.25 -8.102 1.664 1 73.25 221 PHE B N 1
ATOM 4651 C CA . PHE B 1 221 ? 20.219 -9.016 1.067 1 73.25 221 PHE B CA 1
ATOM 4652 C C . PHE B 1 221 ? 21.078 -8.297 0.039 1 73.25 221 PHE B C 1
ATOM 4654 O O . PHE B 1 221 ? 20.688 -7.266 -0.503 1 73.25 221 PHE B O 1
ATOM 4661 N N . LYS B 1 222 ? 22.219 -8.828 -0.127 1 72.94 222 LYS B N 1
ATOM 4662 C CA . LYS B 1 222 ? 23.109 -8.289 -1.144 1 72.94 222 LYS B CA 1
ATOM 4663 C C . LYS B 1 222 ? 22.656 -8.68 -2.547 1 72.94 222 LYS B C 1
ATOM 4665 O O . LYS B 1 222 ? 22.656 -9.859 -2.9 1 72.94 222 LYS B O 1
ATOM 4670 N N . THR B 1 223 ? 22.141 -7.684 -3.277 1 69.38 223 THR B N 1
ATOM 4671 C CA . THR B 1 223 ? 21.719 -7.863 -4.664 1 69.38 223 THR B CA 1
ATOM 4672 C C . THR B 1 223 ? 22.125 -6.66 -5.512 1 69.38 223 THR B C 1
ATOM 4674 O O . THR B 1 223 ? 22.625 -5.668 -4.988 1 69.38 223 THR B O 1
ATOM 4677 N N . PRO B 1 224 ? 22.047 -6.77 -6.793 1 65.94 224 PRO B N 1
ATOM 4678 C CA . PRO B 1 224 ? 22.328 -5.598 -7.625 1 65.94 224 PRO B CA 1
ATOM 4679 C C . PRO B 1 224 ? 21.516 -4.375 -7.215 1 65.94 224 PRO B C 1
ATOM 4681 O O . PRO B 1 224 ? 21.906 -3.24 -7.512 1 65.94 224 PRO B O 1
ATOM 4684 N N . LEU B 1 225 ? 20.578 -4.566 -6.461 1 65.75 225 LEU B N 1
ATOM 4685 C CA . LEU B 1 225 ? 19.734 -3.469 -6.008 1 65.75 225 LEU B CA 1
ATOM 4686 C C . LEU B 1 225 ? 20.438 -2.639 -4.941 1 65.75 225 LEU B C 1
ATOM 4688 O O . LEU B 1 225 ? 20.094 -1.473 -4.73 1 65.75 225 LEU B O 1
ATOM 4692 N N . THR B 1 226 ? 21.531 -3.176 -4.41 1 69.25 226 THR B N 1
ATOM 4693 C CA . THR B 1 226 ? 22.188 -2.498 -3.301 1 69.25 226 THR B CA 1
ATOM 4694 C C . THR B 1 226 ? 23.594 -2.049 -3.697 1 69.25 226 THR B C 1
ATOM 4696 O O . THR B 1 226 ? 24.453 -1.881 -2.84 1 69.25 226 THR B O 1
ATOM 4699 N N . SER B 1 227 ? 23.797 -1.775 -4.914 1 75.5 227 SER B N 1
ATOM 4700 C CA . SER B 1 227 ? 25.094 -1.306 -5.391 1 75.5 227 SER B CA 1
ATOM 4701 C C . SER B 1 227 ? 25.422 0.072 -4.828 1 75.5 227 SER B C 1
ATOM 4703 O O . SER B 1 227 ? 24.641 1.017 -4.988 1 75.5 227 SER B O 1
ATOM 4705 N N . VAL B 1 228 ? 26.594 0.183 -4.258 1 78.31 228 VAL B N 1
ATOM 4706 C CA . VAL B 1 228 ? 27.016 1.419 -3.617 1 78.31 228 VAL B CA 1
ATOM 4707 C C . VAL B 1 228 ? 27.141 2.527 -4.66 1 78.31 228 VAL B C 1
ATOM 4709 O O . VAL B 1 228 ? 26.641 3.637 -4.457 1 78.31 228 VAL B O 1
ATOM 4712 N N . GLU B 1 229 ? 27.75 2.176 -5.762 1 79.69 229 GLU B N 1
ATOM 4713 C CA . GLU B 1 229 ? 27.984 3.174 -6.801 1 79.69 229 GLU B CA 1
ATOM 4714 C C . GLU B 1 229 ? 26.672 3.705 -7.367 1 79.69 229 GLU B C 1
ATOM 4716 O O . GLU B 1 229 ? 26.5 4.918 -7.508 1 79.69 229 GLU B O 1
ATOM 4721 N N . ARG B 1 230 ? 25.797 2.846 -7.633 1 81.81 230 ARG B N 1
ATOM 4722 C CA . ARG B 1 230 ? 24.516 3.223 -8.219 1 81.81 230 ARG B CA 1
ATOM 4723 C C . ARG B 1 230 ? 23.688 4.047 -7.238 1 81.81 230 ARG B C 1
ATOM 4725 O O . ARG B 1 230 ? 23.062 5.031 -7.625 1 81.81 230 ARG B O 1
ATOM 4732 N N . ASN B 1 231 ? 23.766 3.709 -6.039 1 85.25 231 ASN B N 1
ATOM 4733 C CA . ASN B 1 231 ? 22.953 4.395 -5.035 1 85.25 231 ASN B CA 1
ATOM 4734 C C . ASN B 1 231 ? 23.516 5.773 -4.703 1 85.25 231 ASN B C 1
ATOM 4736 O O . ASN B 1 231 ? 22.766 6.715 -4.461 1 85.25 231 ASN B O 1
ATOM 4740 N N . LEU B 1 232 ? 24.859 5.832 -4.707 1 86.62 232 LEU B N 1
ATOM 4741 C CA . LEU B 1 232 ? 25.484 7.129 -4.473 1 86.62 232 LEU B CA 1
ATOM 4742 C C . LEU B 1 232 ? 25.156 8.102 -5.605 1 86.62 232 LEU B C 1
ATOM 4744 O O . LEU B 1 232 ? 24.844 9.266 -5.355 1 86.62 232 LEU B O 1
ATOM 4748 N N . ALA B 1 233 ? 25.25 7.594 -6.785 1 89.44 233 ALA B N 1
ATOM 4749 C CA . ALA B 1 233 ? 24.938 8.43 -7.941 1 89.44 233 ALA B CA 1
ATOM 4750 C C . ALA B 1 233 ? 23.484 8.883 -7.906 1 89.44 233 ALA B C 1
ATOM 4752 O O . ALA B 1 233 ? 23.172 10.031 -8.211 1 89.44 233 ALA B O 1
ATOM 4753 N N . MET B 1 234 ? 22.641 8 -7.559 1 90.06 234 MET B N 1
ATOM 4754 C CA . MET B 1 234 ? 21.219 8.305 -7.438 1 90.06 234 MET B CA 1
ATOM 4755 C C . MET B 1 234 ? 20.969 9.367 -6.371 1 90.06 234 MET B C 1
ATOM 4757 O O . MET B 1 234 ? 20.234 10.328 -6.598 1 90.06 234 MET B O 1
ATOM 4761 N N . PHE B 1 235 ? 21.625 9.211 -5.309 1 91.19 235 PHE B N 1
ATOM 4762 C CA . PHE B 1 235 ? 21.469 10.117 -4.176 1 91.19 235 PHE B CA 1
ATOM 4763 C C . PHE B 1 235 ? 21.891 11.531 -4.555 1 91.19 235 PHE B C 1
ATOM 4765 O O . PHE B 1 235 ? 21.188 12.5 -4.258 1 91.19 235 PHE B O 1
ATOM 4772 N N . GLU B 1 236 ? 23.047 11.633 -5.188 1 92.25 236 GLU B N 1
ATOM 4773 C CA . GLU B 1 236 ? 23.562 12.938 -5.609 1 92.25 236 GLU B CA 1
ATOM 4774 C C . GLU B 1 236 ? 22.641 13.578 -6.648 1 92.25 236 GLU B C 1
ATOM 4776 O O . GLU B 1 236 ? 22.406 14.789 -6.617 1 92.25 236 GLU B O 1
ATOM 4781 N N . LYS B 1 237 ? 22.172 12.75 -7.488 1 93.69 237 LYS B N 1
ATOM 4782 C CA . LYS B 1 237 ? 21.25 13.242 -8.508 1 93.69 237 LYS B CA 1
ATOM 4783 C C . LYS B 1 237 ? 19.984 13.789 -7.879 1 93.69 237 LYS B C 1
ATOM 4785 O O . LYS B 1 237 ? 19.453 14.805 -8.32 1 93.69 237 LYS B O 1
ATOM 4790 N N . LEU B 1 238 ? 19.484 13.18 -6.875 1 94.62 238 LEU B N 1
ATOM 4791 C CA . LEU B 1 238 ? 18.266 13.594 -6.195 1 94.62 238 LEU B CA 1
ATOM 4792 C C . LEU B 1 238 ? 18.469 14.93 -5.484 1 94.62 238 LEU B C 1
ATOM 4794 O O . LEU B 1 238 ? 17.562 15.773 -5.48 1 94.62 238 LEU B O 1
ATOM 4798 N N . TRP B 1 239 ? 19.594 15.07 -4.895 1 94 239 TRP B N 1
ATOM 4799 C CA . TRP B 1 239 ? 19.891 16.328 -4.227 1 94 239 TRP B CA 1
ATOM 4800 C C . TRP B 1 239 ? 19.969 17.484 -5.234 1 94 239 TRP B C 1
ATOM 4802 O O . TRP B 1 239 ? 19.453 18.562 -4.988 1 94 239 TRP B O 1
ATOM 4812 N N . LEU B 1 240 ? 20.594 17.188 -6.332 1 93.19 240 LEU B N 1
ATOM 4813 C CA . LEU B 1 240 ? 20.734 18.203 -7.363 1 93.19 240 LEU B CA 1
ATOM 4814 C C . LEU B 1 240 ? 19.375 18.609 -7.93 1 93.19 240 LEU B C 1
ATOM 4816 O O . LEU B 1 240 ? 19.172 19.766 -8.273 1 93.19 240 LEU B O 1
ATOM 4820 N N . ARG B 1 241 ? 18.5 17.688 -7.941 1 94.38 241 ARG B N 1
ATOM 4821 C CA . ARG B 1 241 ? 17.172 17.906 -8.5 1 94.38 241 ARG B CA 1
ATOM 4822 C C . ARG B 1 241 ? 16.25 18.609 -7.496 1 94.38 241 ARG B C 1
ATOM 4824 O O . ARG B 1 241 ? 15.258 19.203 -7.875 1 94.38 241 ARG B O 1
ATOM 4831 N N . ALA B 1 242 ? 16.578 18.531 -6.27 1 93.69 242 ALA B N 1
ATOM 4832 C CA . ALA B 1 242 ? 15.734 19.094 -5.227 1 93.69 242 ALA B CA 1
ATOM 4833 C C . ALA B 1 242 ? 15.617 20.609 -5.371 1 93.69 242 ALA B C 1
ATOM 4835 O O . ALA B 1 242 ? 16.531 21.266 -5.875 1 93.69 242 ALA B O 1
ATOM 4836 N N . SER B 1 243 ? 14.5 21.188 -4.953 1 93.19 243 SER B N 1
ATOM 4837 C CA . SER B 1 243 ? 14.281 22.625 -5.043 1 93.19 243 SER B CA 1
ATOM 4838 C C . SER B 1 243 ? 15.227 23.391 -4.125 1 93.19 243 SER B C 1
ATOM 4840 O O . SER B 1 243 ? 15.773 22.828 -3.176 1 93.19 243 SER B O 1
ATOM 4842 N N . GLU B 1 244 ? 15.375 24.641 -4.371 1 93.75 244 GLU B N 1
ATOM 4843 C CA . GLU B 1 244 ? 16.203 25.5 -3.521 1 93.75 244 GLU B CA 1
ATOM 4844 C C . GLU B 1 244 ? 15.656 25.547 -2.096 1 93.75 244 GLU B C 1
ATOM 4846 O O . GLU B 1 244 ? 16.422 25.594 -1.135 1 93.75 244 GLU B O 1
ATOM 4851 N N . ASN B 1 245 ? 14.391 25.516 -1.981 1 92.81 245 ASN B N 1
ATOM 4852 C CA . ASN B 1 245 ? 13.773 25.5 -0.657 1 92.81 245 ASN B CA 1
ATOM 4853 C C . ASN B 1 245 ? 14.188 24.281 0.144 1 92.81 245 ASN B C 1
ATOM 4855 O O . ASN B 1 245 ? 14.508 24.375 1.33 1 92.81 245 ASN B O 1
ATOM 4859 N N . VAL B 1 246 ? 14.203 23.172 -0.53 1 94.06 246 VAL B N 1
ATOM 4860 C CA . VAL B 1 246 ? 14.578 21.938 0.138 1 94.06 246 VAL B CA 1
ATOM 4861 C C . VAL B 1 246 ? 16.047 22 0.552 1 94.06 246 VAL B C 1
ATOM 4863 O O . VAL B 1 246 ? 16.391 21.641 1.683 1 94.06 246 VAL B O 1
ATOM 4866 N N . LYS B 1 247 ? 16.859 22.438 -0.353 1 95.19 247 LYS B N 1
ATOM 4867 C CA . LYS B 1 247 ? 18.297 22.531 -0.07 1 95.19 247 LYS B CA 1
ATOM 4868 C C . LYS B 1 247 ? 18.562 23.484 1.097 1 95.19 247 LYS B C 1
ATOM 4870 O O . LYS B 1 247 ? 19.406 23.188 1.957 1 95.19 247 LYS B O 1
ATOM 4875 N N . ASN B 1 248 ? 17.812 24.531 1.12 1 94.5 248 ASN B N 1
ATOM 4876 C CA . ASN B 1 248 ? 17.969 25.5 2.201 1 94.5 248 ASN B CA 1
ATOM 4877 C C . ASN B 1 248 ? 17.422 24.953 3.52 1 94.5 248 ASN B C 1
ATOM 4879 O O . ASN B 1 248 ? 17.984 25.203 4.582 1 94.5 248 ASN B O 1
ATOM 4883 N N . ASP B 1 249 ? 16.344 24.281 3.453 1 94.69 249 ASP B N 1
ATOM 4884 C CA . ASP B 1 249 ? 15.695 23.75 4.652 1 94.69 249 ASP B CA 1
ATOM 4885 C C . ASP B 1 249 ? 16.547 22.672 5.297 1 94.69 249 ASP B C 1
ATOM 4887 O O . ASP B 1 249 ? 16.641 22.578 6.523 1 94.69 249 ASP B O 1
ATOM 4891 N N . TYR B 1 250 ? 17.062 21.797 4.527 1 94.81 250 TYR B N 1
ATOM 4892 C CA . TYR B 1 250 ? 17.875 20.688 5.035 1 94.81 250 TYR B CA 1
ATOM 4893 C C . TYR B 1 250 ? 19.281 21.156 5.379 1 94.81 250 TYR B C 1
ATOM 4895 O O . TYR B 1 250 ? 19.812 20.828 6.441 1 94.81 250 TYR B O 1
ATOM 4903 N N . GLY B 1 251 ? 19.922 21.969 4.469 1 94 251 GLY B N 1
ATOM 4904 C CA . GLY B 1 251 ? 21.266 22.469 4.664 1 94 251 GLY B CA 1
ATOM 4905 C C . GLY B 1 251 ? 22.344 21.438 4.344 1 94 251 GLY B C 1
ATOM 4906 O O . GLY B 1 251 ? 22.031 20.266 4.105 1 94 251 GLY B O 1
ATOM 4907 N N . GLN B 1 252 ? 23.562 21.844 4.363 1 92.62 252 GLN B N 1
ATOM 4908 C CA . GLN B 1 252 ? 24.703 21.031 3.969 1 92.62 252 GLN B CA 1
ATOM 4909 C C . GLN B 1 252 ? 24.984 19.938 5.008 1 92.62 252 GLN B C 1
ATOM 4911 O O . GLN B 1 252 ? 25.359 18.828 4.656 1 92.62 252 GLN B O 1
ATOM 4916 N N . GLN B 1 253 ? 24.781 20.234 6.203 1 93.06 253 GLN B N 1
ATOM 4917 C CA . GLN B 1 253 ? 25.078 19.297 7.27 1 93.06 253 GLN B CA 1
ATOM 4918 C C . GLN B 1 253 ? 24.172 18.078 7.188 1 93.06 253 GLN B C 1
ATOM 4920 O O . GLN B 1 253 ? 24.625 16.938 7.289 1 93.06 253 GLN B O 1
ATOM 4925 N N . LEU B 1 254 ? 22.922 18.359 7.062 1 93.81 254 LEU B N 1
ATOM 4926 C CA . LEU B 1 254 ? 21.969 17.266 6.98 1 93.81 254 LEU B CA 1
ATOM 4927 C C . LEU B 1 254 ? 22.172 16.469 5.688 1 93.81 254 LEU B C 1
ATOM 4929 O O . LEU B 1 254 ? 21.969 15.258 5.664 1 93.81 254 LEU B O 1
ATOM 4933 N N . TYR B 1 255 ? 22.531 17.188 4.617 1 94.25 255 TYR B N 1
ATOM 4934 C CA . TYR B 1 255 ? 22.828 16.516 3.361 1 94.25 255 TYR B CA 1
ATOM 4935 C C . TYR B 1 255 ? 23.984 15.516 3.543 1 94.25 255 TYR B C 1
ATOM 4937 O O . TYR B 1 255 ? 23.859 14.352 3.162 1 94.25 255 TYR B O 1
ATOM 4945 N N . GLU B 1 256 ? 25.062 15.945 4.164 1 93.5 256 GLU B N 1
ATOM 4946 C CA . GLU B 1 256 ? 26.234 15.102 4.371 1 93.5 256 GLU B CA 1
ATOM 4947 C C . GLU B 1 256 ? 25.922 13.938 5.301 1 93.5 256 GLU B C 1
ATOM 4949 O O . GLU B 1 256 ? 26.391 12.812 5.082 1 93.5 256 GLU B O 1
ATOM 4954 N N . PHE B 1 257 ? 25.203 14.273 6.258 1 92.88 257 PHE B N 1
ATOM 4955 C CA . PHE B 1 257 ? 24.781 13.242 7.195 1 92.88 257 PHE B CA 1
ATOM 4956 C C . PHE B 1 257 ? 23.969 12.164 6.48 1 92.88 257 PHE B C 1
ATOM 4958 O O . PHE B 1 257 ? 24.188 10.969 6.688 1 92.88 257 PHE B O 1
ATOM 4965 N N . SER B 1 258 ? 23 12.578 5.68 1 92.94 258 SER B N 1
ATOM 4966 C CA . SER B 1 258 ? 22.141 11.656 4.953 1 92.94 258 SER B CA 1
ATOM 4967 C C . SER B 1 258 ? 22.938 10.781 3.996 1 92.94 258 SER B C 1
ATOM 4969 O O . SER B 1 258 ? 22.641 9.594 3.834 1 92.94 258 SER B O 1
ATOM 4971 N N . LYS B 1 259 ? 23.875 11.367 3.377 1 90.75 259 LYS B N 1
ATOM 4972 C CA . LYS B 1 259 ? 24.75 10.641 2.465 1 90.75 259 LYS B CA 1
ATOM 4973 C C . LYS B 1 259 ? 25.531 9.555 3.199 1 90.75 259 LYS B C 1
ATOM 4975 O O . LYS B 1 259 ? 25.609 8.414 2.742 1 90.75 259 LYS B O 1
ATOM 4980 N N . LYS B 1 260 ? 26.078 9.898 4.316 1 88.88 260 LYS B N 1
ATOM 4981 C CA . LYS B 1 260 ? 26.844 8.953 5.125 1 88.88 260 LYS B CA 1
ATOM 4982 C C . LYS B 1 260 ? 25.969 7.805 5.605 1 88.88 260 LYS B C 1
ATOM 4984 O O . LYS B 1 260 ? 26.391 6.648 5.637 1 88.88 260 LYS B O 1
ATOM 4989 N N . ASN B 1 261 ? 24.797 8.195 6.016 1 86.88 261 ASN B N 1
ATOM 4990 C CA . ASN B 1 261 ? 23.859 7.188 6.5 1 86.88 261 ASN B CA 1
ATOM 4991 C C . ASN B 1 261 ? 23.484 6.199 5.398 1 86.88 261 ASN B C 1
ATOM 4993 O O . ASN B 1 261 ? 23.344 5 5.656 1 86.88 261 ASN B O 1
ATOM 4997 N N . LEU B 1 262 ? 23.219 6.691 4.262 1 83.94 262 LEU B N 1
ATOM 4998 C CA . LEU B 1 262 ? 22.906 5.836 3.123 1 83.94 262 LEU B CA 1
ATOM 4999 C C . LEU B 1 262 ? 24.047 4.852 2.855 1 83.94 262 LEU B C 1
ATOM 5001 O O . LEU B 1 262 ? 23.797 3.656 2.664 1 83.94 262 LEU B O 1
ATOM 5005 N N . LEU B 1 263 ? 25.234 5.363 2.869 1 82.5 263 LEU B N 1
ATOM 5006 C CA . LEU B 1 263 ? 26.406 4.535 2.602 1 82.5 263 LEU B CA 1
ATOM 5007 C C . LEU B 1 263 ? 26.562 3.465 3.676 1 82.5 263 LEU B C 1
ATOM 5009 O O . LEU B 1 263 ? 26.984 2.34 3.379 1 82.5 263 LEU B O 1
ATOM 5013 N N . PHE B 1 264 ? 26.188 3.836 4.809 1 82 264 PHE B N 1
ATOM 5014 C CA . PHE B 1 264 ? 26.266 2.885 5.914 1 82 264 PHE B CA 1
ATOM 5015 C C . PHE B 1 264 ? 25.234 1.771 5.738 1 82 264 PHE B C 1
ATOM 5017 O O . PHE B 1 264 ? 25.547 0.599 5.973 1 82 264 PHE B O 1
ATOM 5024 N N . LEU B 1 265 ? 24.094 2.107 5.297 1 77.06 265 LEU B N 1
ATOM 5025 C CA . LEU B 1 265 ? 22.984 1.167 5.172 1 77.06 265 LEU B CA 1
ATOM 5026 C C . LEU B 1 265 ? 23.25 0.17 4.047 1 77.06 265 LEU B C 1
ATOM 5028 O O . LEU B 1 265 ? 22.844 -0.994 4.141 1 77.06 265 LEU B O 1
ATOM 5032 N N . ILE B 1 266 ? 23.906 0.594 3.057 1 77.81 266 ILE B N 1
ATOM 5033 C CA . ILE B 1 266 ? 24.062 -0.271 1.893 1 77.81 266 ILE B CA 1
ATOM 5034 C C . ILE B 1 266 ? 25.469 -0.881 1.893 1 77.81 266 ILE B C 1
ATOM 5036 O O . ILE B 1 266 ? 25.906 -1.456 0.892 1 77.81 266 ILE B O 1
ATOM 5040 N N . ASP B 1 267 ? 26.141 -0.681 2.906 1 80.44 267 ASP B N 1
ATOM 5041 C CA . ASP B 1 267 ? 27.453 -1.311 3.037 1 80.44 267 ASP B CA 1
ATOM 5042 C C . ASP B 1 267 ? 27.344 -2.832 2.955 1 80.44 267 ASP B C 1
ATOM 5044 O O . ASP B 1 267 ? 26.609 -3.449 3.73 1 80.44 267 ASP B O 1
ATOM 5048 N N . PRO B 1 268 ? 27.969 -3.424 2.029 1 77.06 268 PRO B N 1
ATOM 5049 C CA . PRO B 1 268 ? 27.891 -4.875 1.827 1 77.06 268 PRO B CA 1
ATOM 5050 C C . PRO B 1 268 ? 28.125 -5.66 3.115 1 77.06 268 PRO B C 1
ATOM 5052 O O . PRO B 1 268 ? 27.609 -6.77 3.264 1 77.06 268 PRO B O 1
ATOM 5055 N N . LYS B 1 269 ? 28.859 -5.121 4.023 1 77.56 269 LYS B N 1
ATOM 5056 C CA . LYS B 1 269 ? 29.125 -5.793 5.293 1 77.56 269 LYS B CA 1
ATOM 5057 C C . LYS B 1 269 ? 27.859 -5.906 6.137 1 77.56 269 LYS B C 1
ATOM 5059 O O . LYS B 1 269 ? 27.766 -6.77 7.008 1 77.56 269 LYS B O 1
ATOM 5064 N N . ASN B 1 270 ? 26.891 -5.109 5.805 1 74.38 270 ASN B N 1
ATOM 5065 C CA . ASN B 1 270 ? 25.656 -5.066 6.586 1 74.38 270 ASN B CA 1
ATOM 5066 C C . ASN B 1 270 ? 24.531 -5.797 5.879 1 74.38 270 ASN B C 1
ATOM 5068 O O . ASN B 1 270 ? 23.406 -5.848 6.383 1 74.38 270 ASN B O 1
ATOM 5072 N N . LEU B 1 271 ? 24.797 -6.328 4.75 1 76.06 271 LEU B N 1
ATOM 5073 C CA . LEU B 1 271 ? 23.812 -7.051 3.961 1 76.06 271 LEU B CA 1
ATOM 5074 C C . LEU B 1 271 ? 24.109 -8.547 3.963 1 76.06 271 LEU B C 1
ATOM 5076 O O . LEU B 1 271 ? 25.266 -8.961 3.953 1 76.06 271 LEU B O 1
ATOM 5080 N N . SER B 1 272 ? 23.031 -9.328 3.98 1 76.75 272 SER B N 1
ATOM 5081 C CA . SER B 1 272 ? 23.234 -10.773 3.957 1 76.75 272 SER B CA 1
ATOM 5082 C C . SER B 1 272 ? 23.672 -11.25 2.578 1 76.75 272 SER B C 1
ATOM 5084 O O . SER B 1 272 ? 23.062 -10.883 1.567 1 76.75 272 SER B O 1
ATOM 5086 N N . SER B 1 273 ? 24.609 -11.984 2.555 1 76.62 273 SER B N 1
ATOM 5087 C CA . SER B 1 273 ? 25.094 -12.562 1.303 1 76.62 273 SER B CA 1
ATOM 5088 C C . SER B 1 273 ? 24.391 -13.891 1.009 1 76.62 273 SER B C 1
ATOM 5090 O O . SER B 1 273 ? 24.609 -14.492 -0.044 1 76.62 273 SER B O 1
ATOM 5092 N N . LYS B 1 274 ? 23.547 -14.289 1.879 1 83.69 274 LYS B N 1
ATOM 5093 C CA . LYS B 1 274 ? 22.906 -15.594 1.76 1 83.69 274 LYS B CA 1
ATOM 5094 C C . LYS B 1 274 ? 21.625 -15.508 0.94 1 83.69 274 LYS B C 1
ATOM 5096 O O . LYS B 1 274 ? 20.547 -15.883 1.416 1 83.69 274 LYS B O 1
ATOM 5101 N N . THR B 1 275 ? 21.781 -15.188 -0.293 1 84.31 275 THR B N 1
ATOM 5102 C CA . THR B 1 275 ? 20.656 -15.008 -1.19 1 84.31 275 THR B CA 1
ATOM 5103 C C . THR B 1 275 ? 19.922 -16.328 -1.416 1 84.31 275 THR B C 1
ATOM 5105 O O . THR B 1 275 ? 18.75 -16.344 -1.809 1 84.31 275 THR B O 1
ATOM 5108 N N . GLU B 1 276 ? 20.609 -17.438 -1.087 1 89.94 276 GLU B N 1
ATOM 5109 C CA . GLU B 1 276 ? 20.016 -18.766 -1.252 1 89.94 276 GLU B CA 1
ATOM 5110 C C . GLU B 1 276 ? 18.812 -18.953 -0.338 1 89.94 276 GLU B C 1
ATOM 5112 O O . GLU B 1 276 ? 17.906 -19.734 -0.644 1 89.94 276 GLU B O 1
ATOM 5117 N N . LEU B 1 277 ? 18.812 -18.25 0.718 1 89.69 277 LEU B N 1
ATOM 5118 C CA . LEU B 1 277 ? 17.688 -18.344 1.644 1 89.69 277 LEU B CA 1
ATOM 5119 C C . LEU B 1 277 ? 16.391 -17.906 0.979 1 89.69 277 LEU B C 1
ATOM 5121 O O . LEU B 1 277 ? 15.344 -18.516 1.188 1 89.69 277 LEU B O 1
ATOM 5125 N N . VAL B 1 278 ? 16.516 -16.875 0.2 1 91.88 278 VAL B N 1
ATOM 5126 C CA . VAL B 1 278 ? 15.336 -16.359 -0.494 1 91.88 278 VAL B CA 1
ATOM 5127 C C . VAL B 1 278 ? 14.922 -17.328 -1.608 1 91.88 278 VAL B C 1
ATOM 5129 O O . VAL B 1 278 ? 13.742 -17.625 -1.768 1 91.88 278 VAL B O 1
ATOM 5132 N N . VAL B 1 279 ? 15.891 -17.812 -2.314 1 95.19 279 VAL B N 1
ATOM 5133 C CA . VAL B 1 279 ? 15.625 -18.734 -3.414 1 95.19 279 VAL B CA 1
ATOM 5134 C C . VAL B 1 279 ? 15.016 -20.031 -2.875 1 95.19 279 VAL B C 1
ATOM 5136 O O . VAL B 1 279 ? 14.094 -20.578 -3.477 1 95.19 279 VAL B O 1
ATOM 5139 N N . ASN B 1 280 ? 15.5 -20.453 -1.744 1 94.81 280 ASN B N 1
ATOM 5140 C CA . ASN B 1 280 ? 14.953 -21.656 -1.114 1 94.81 280 ASN B CA 1
ATOM 5141 C C . ASN B 1 280 ? 13.516 -21.438 -0.663 1 94.81 280 ASN B C 1
ATOM 5143 O O . ASN B 1 280 ? 12.695 -22.359 -0.718 1 94.81 280 ASN B O 1
ATOM 5147 N N . ALA B 1 281 ? 13.25 -20.297 -0.19 1 93.88 281 ALA B N 1
ATOM 5148 C CA . ALA B 1 281 ? 11.875 -19.969 0.194 1 93.88 281 ALA B CA 1
ATOM 5149 C C . ALA B 1 281 ? 10.945 -20 -1.018 1 93.88 281 ALA B C 1
ATOM 5151 O O . ALA B 1 281 ? 9.836 -20.531 -0.94 1 93.88 281 ALA B O 1
ATOM 5152 N N . TYR B 1 282 ? 11.422 -19.438 -2.115 1 96.19 282 TYR B N 1
ATOM 5153 C CA . TYR B 1 282 ? 10.672 -19.531 -3.365 1 96.19 282 TYR B CA 1
ATOM 5154 C C . TYR B 1 282 ? 10.391 -20.984 -3.736 1 96.19 282 TYR B C 1
ATOM 5156 O O . TYR B 1 282 ? 9.266 -21.328 -4.086 1 96.19 282 TYR B O 1
ATOM 5164 N N . TRP B 1 283 ? 11.43 -21.734 -3.664 1 96.38 283 TRP B N 1
ATOM 5165 C CA . TRP B 1 283 ? 11.305 -23.141 -4.035 1 96.38 283 TRP B CA 1
ATOM 5166 C C . TRP B 1 283 ? 10.305 -23.859 -3.141 1 96.38 283 TRP B C 1
ATOM 5168 O O . TRP B 1 283 ? 9.492 -24.641 -3.621 1 96.38 283 TRP B O 1
ATOM 5178 N N . GLU B 1 284 ? 10.383 -23.578 -1.895 1 95.5 284 GLU B N 1
ATOM 5179 C CA . GLU B 1 284 ? 9.414 -24.188 -0.984 1 95.5 284 GLU B CA 1
ATOM 5180 C C . GLU B 1 284 ? 7.988 -23.781 -1.342 1 95.5 284 GLU B C 1
ATOM 5182 O O . GLU B 1 284 ? 7.078 -24.609 -1.338 1 95.5 284 GLU B O 1
ATOM 5187 N N . ALA B 1 285 ? 7.832 -22.562 -1.647 1 96.12 285 ALA B N 1
ATOM 5188 C CA . ALA B 1 285 ? 6.512 -22.062 -2.012 1 96.12 285 ALA B CA 1
ATOM 5189 C C . ALA B 1 285 ? 5.984 -22.75 -3.266 1 96.12 285 ALA B C 1
ATOM 5191 O O . ALA B 1 285 ? 4.785 -23.016 -3.383 1 96.12 285 ALA B O 1
ATOM 5192 N N . ILE B 1 286 ? 6.844 -23.078 -4.152 1 97.19 286 ILE B N 1
ATOM 5193 C CA . ILE B 1 286 ? 6.484 -23.672 -5.434 1 97.19 286 ILE B CA 1
ATOM 5194 C C . ILE B 1 286 ? 6.266 -25.172 -5.262 1 97.19 286 ILE B C 1
ATOM 5196 O O . ILE B 1 286 ? 5.324 -25.734 -5.828 1 97.19 286 ILE B O 1
ATOM 5200 N N . SER B 1 287 ? 7.027 -25.781 -4.41 1 96.31 287 SER B N 1
ATOM 5201 C CA . SER B 1 287 ? 7.125 -27.234 -4.438 1 96.31 287 SER B CA 1
ATOM 5202 C C . SER B 1 287 ? 6.297 -27.875 -3.322 1 96.31 287 SER B C 1
ATOM 5204 O O . SER B 1 287 ? 5.949 -29.047 -3.393 1 96.31 287 SER B O 1
ATOM 5206 N N . SER B 1 288 ? 6.004 -27.094 -2.291 1 95 288 SER B N 1
ATOM 5207 C CA . SER B 1 288 ? 5.324 -27.672 -1.136 1 95 288 SER B CA 1
ATOM 5208 C C . SER B 1 288 ? 3.844 -27.891 -1.419 1 95 288 SER B C 1
ATOM 5210 O O . SER B 1 288 ? 3.197 -27.047 -2.057 1 95 288 SER B O 1
ATOM 5212 N N . GLU B 1 289 ? 3.285 -29 -0.934 1 93.25 289 GLU B N 1
ATOM 5213 C CA . GLU B 1 289 ? 1.849 -29.25 -1.019 1 93.25 289 GLU B CA 1
ATOM 5214 C C . GLU B 1 289 ? 1.064 -28.25 -0.169 1 93.25 289 GLU B C 1
ATOM 5216 O O . GLU B 1 289 ? -0.049 -27.859 -0.528 1 93.25 289 GLU B O 1
ATOM 5221 N N . TRP B 1 290 ? 1.68 -27.891 0.917 1 90.94 290 TRP B N 1
ATOM 5222 C CA . TRP B 1 290 ? 1.073 -26.922 1.822 1 90.94 290 TRP B CA 1
ATOM 5223 C C . TRP B 1 290 ? 2.045 -25.781 2.137 1 90.94 290 TRP B C 1
ATOM 5225 O O . TRP B 1 290 ? 2.516 -25.656 3.27 1 90.94 290 TRP B O 1
ATOM 5235 N N . PRO B 1 291 ? 2.201 -24.922 1.201 1 93.25 291 PRO B N 1
ATOM 5236 C CA . PRO B 1 291 ? 3.15 -23.828 1.418 1 93.25 291 PRO B CA 1
ATOM 5237 C C . PRO B 1 291 ? 2.664 -22.828 2.461 1 93.25 291 PRO B C 1
ATOM 5239 O O . PRO B 1 291 ? 1.468 -22.766 2.756 1 93.25 291 PRO B O 1
ATOM 5242 N N . LYS B 1 292 ? 3.645 -22.141 3.029 1 91 292 LYS B N 1
ATOM 5243 C CA . LYS B 1 292 ? 3.293 -21.016 3.91 1 91 292 LYS B CA 1
ATOM 5244 C C . LYS B 1 292 ? 2.625 -19.891 3.129 1 91 292 LYS B C 1
ATOM 5246 O O . LYS B 1 292 ? 2.871 -19.734 1.932 1 91 292 LYS B O 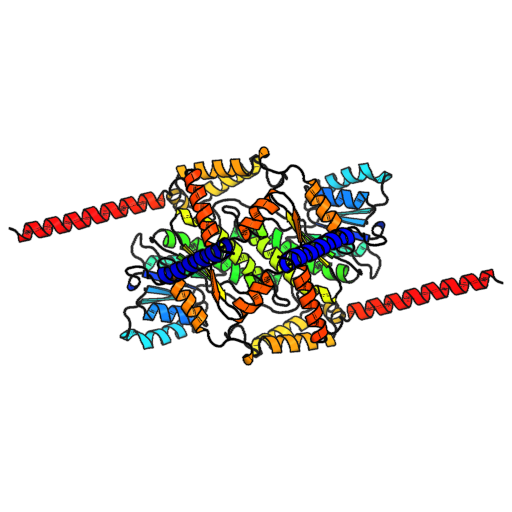1
ATOM 5251 N N . ARG B 1 293 ? 1.774 -19.234 3.832 1 90.81 293 ARG B N 1
ATOM 5252 C CA . ARG B 1 293 ? 1.175 -18.062 3.209 1 90.81 293 ARG B CA 1
ATOM 5253 C C . ARG B 1 293 ? 2.145 -16.891 3.215 1 90.81 293 ARG B C 1
ATOM 5255 O O . ARG B 1 293 ? 2.031 -15.984 2.387 1 90.81 293 ARG B O 1
ATOM 5262 N N . ARG B 1 294 ? 3.012 -16.891 4.203 1 89.75 294 ARG B N 1
ATOM 5263 C CA . ARG B 1 294 ? 4.023 -15.852 4.332 1 89.75 294 ARG B CA 1
ATOM 5264 C C . ARG B 1 294 ? 5.375 -16.438 4.719 1 89.75 294 ARG B C 1
ATOM 5266 O O . ARG B 1 294 ? 5.484 -17.156 5.723 1 89.75 294 ARG B O 1
ATOM 5273 N N . TYR B 1 295 ? 6.355 -16.156 3.908 1 90.06 295 TYR B N 1
ATOM 5274 C CA . TYR B 1 295 ? 7.727 -16.562 4.184 1 90.06 295 TYR B CA 1
ATOM 5275 C C . TYR B 1 295 ? 8.562 -15.391 4.684 1 90.06 295 TYR B C 1
ATOM 5277 O O . TYR B 1 295 ? 8.914 -14.5 3.906 1 90.06 295 TYR B O 1
ATOM 5285 N N . GLN B 1 296 ? 8.844 -15.367 5.914 1 85.88 296 GLN B N 1
ATOM 5286 C CA . GLN B 1 296 ? 9.727 -14.359 6.488 1 85.88 296 GLN B CA 1
ATOM 5287 C C . GLN B 1 296 ? 11.188 -14.812 6.414 1 85.88 296 GLN B C 1
ATOM 5289 O O . GLN B 1 296 ? 11.562 -15.812 7.023 1 85.88 296 GLN B O 1
ATOM 5294 N N . ILE B 1 297 ? 11.984 -14.047 5.723 1 87.38 297 ILE B N 1
ATOM 5295 C CA . ILE B 1 297 ? 13.328 -14.539 5.438 1 87.38 297 ILE B CA 1
ATOM 5296 C C . ILE B 1 297 ? 14.367 -13.555 5.977 1 87.38 297 ILE B C 1
ATOM 5298 O O . ILE B 1 297 ? 14.336 -12.367 5.645 1 87.38 297 ILE B O 1
ATOM 5302 N N . GLY B 1 298 ? 15.297 -14.102 6.73 1 80.94 298 GLY B N 1
ATOM 5303 C CA . GLY B 1 298 ? 16.391 -13.305 7.258 1 80.94 298 GLY B CA 1
ATOM 5304 C C . GLY B 1 298 ? 16.281 -13.047 8.75 1 80.94 298 GLY B C 1
ATOM 5305 O O . GLY B 1 298 ? 15.18 -12.836 9.266 1 80.94 298 GLY B O 1
ATOM 5306 N N . ASN B 1 299 ? 17.375 -13.008 9.406 1 72.69 299 ASN B N 1
ATOM 5307 C CA . ASN B 1 299 ? 17.406 -12.766 10.852 1 72.69 299 ASN B CA 1
ATOM 5308 C C . ASN B 1 299 ? 17.062 -11.32 11.188 1 72.69 299 ASN B C 1
ATOM 5310 O O . ASN B 1 299 ? 16.422 -11.055 12.211 1 72.69 299 ASN B O 1
ATOM 5314 N N . ASP B 1 300 ? 17.547 -10.508 10.297 1 72.75 300 ASP B N 1
ATOM 5315 C CA . ASP B 1 300 ? 17.219 -9.102 10.523 1 72.75 300 ASP B CA 1
ATOM 5316 C C . ASP B 1 300 ? 15.711 -8.883 10.547 1 72.75 300 ASP B C 1
ATOM 5318 O O . ASP B 1 300 ? 15.203 -8.133 11.375 1 72.75 300 ASP B O 1
ATOM 5322 N N . PHE B 1 301 ? 15.078 -9.578 9.758 1 72.56 301 PHE B N 1
ATOM 5323 C CA . PHE B 1 301 ? 13.625 -9.477 9.711 1 72.56 301 PHE B CA 1
ATOM 5324 C C . PHE B 1 301 ? 13 -10.078 10.961 1 72.56 301 PHE B C 1
ATOM 5326 O O . PHE B 1 301 ? 12.242 -9.414 11.664 1 72.56 301 PHE B O 1
ATOM 5333 N N . ASN B 1 302 ? 13.32 -11.25 11.172 1 67.94 302 ASN B N 1
ATOM 5334 C CA . ASN B 1 302 ? 12.617 -12.031 12.195 1 67.94 302 ASN B CA 1
ATOM 5335 C C . ASN B 1 302 ? 12.875 -11.469 13.594 1 67.94 302 ASN B C 1
ATOM 5337 O O . ASN B 1 302 ? 11.977 -11.469 14.438 1 67.94 302 ASN B O 1
ATOM 5341 N N . PHE B 1 303 ? 14.055 -10.93 13.711 1 74.44 303 PHE B N 1
ATOM 5342 C CA . PHE B 1 303 ? 14.398 -10.586 15.086 1 74.44 303 PHE B CA 1
ATOM 5343 C C . PHE B 1 303 ? 14.344 -9.078 15.305 1 74.44 303 PHE B C 1
ATOM 5345 O O . PHE B 1 303 ? 14.312 -8.609 16.438 1 74.44 303 PHE B O 1
ATOM 5352 N N . PHE B 1 304 ? 14.344 -8.328 14.281 1 76.94 304 PHE B N 1
ATOM 5353 C CA . PHE B 1 304 ? 14.367 -6.883 14.492 1 76.94 304 PHE B CA 1
ATOM 5354 C C . PHE B 1 304 ? 13.156 -6.223 13.836 1 76.94 304 PHE B C 1
ATOM 5356 O O . PHE B 1 304 ? 12.305 -5.656 14.523 1 76.94 304 PHE B O 1
ATOM 5363 N N . PHE B 1 305 ? 13.023 -6.465 12.609 1 75.38 305 PHE B N 1
ATOM 5364 C CA . PHE B 1 305 ? 12.047 -5.672 11.875 1 75.38 305 PHE B CA 1
ATOM 5365 C C . PHE B 1 305 ? 10.633 -6.129 12.188 1 75.38 305 PHE B C 1
ATOM 5367 O O . PHE B 1 305 ? 9.727 -5.309 12.352 1 75.38 305 PHE B O 1
ATOM 5374 N N . LEU B 1 306 ? 10.438 -7.398 12.297 1 74.56 306 LEU B N 1
ATOM 5375 C CA . LEU B 1 306 ? 9.094 -7.902 12.578 1 74.56 306 LEU B CA 1
ATOM 5376 C C . LEU B 1 306 ? 8.641 -7.484 13.969 1 74.56 306 LEU B C 1
ATOM 5378 O O . LEU B 1 306 ? 7.547 -6.93 14.125 1 74.56 306 LEU B O 1
ATOM 5382 N N . PRO B 1 307 ? 9.469 -7.668 14.992 1 74 307 PRO B N 1
ATOM 5383 C CA . PRO B 1 307 ? 9.062 -7.164 16.312 1 74 307 PRO B CA 1
ATOM 5384 C C . PRO B 1 307 ? 8.852 -5.652 16.312 1 74 307 PRO B C 1
ATOM 5386 O O . PRO B 1 307 ? 7.938 -5.16 16.984 1 74 307 PRO B O 1
ATOM 5389 N N . PHE B 1 308 ? 9.711 -4.992 15.617 1 81.56 308 PHE B N 1
ATOM 5390 C CA . PHE B 1 308 ? 9.602 -3.539 15.547 1 81.56 308 PHE B CA 1
ATOM 5391 C C . PHE B 1 308 ? 8.281 -3.127 14.906 1 81.56 308 PHE B C 1
ATOM 5393 O O . PHE B 1 308 ? 7.645 -2.166 15.344 1 81.56 308 PHE B O 1
ATOM 5400 N N . ALA B 1 309 ? 7.883 -3.854 13.938 1 75.75 309 ALA B N 1
ATOM 5401 C CA . ALA B 1 309 ? 6.648 -3.568 13.211 1 75.75 309 ALA B CA 1
ATOM 5402 C C . ALA B 1 309 ? 5.43 -3.734 14.117 1 75.75 309 ALA B C 1
ATOM 5404 O O . ALA B 1 309 ? 4.402 -3.082 13.906 1 75.75 309 ALA B O 1
ATOM 5405 N N . CYS B 1 310 ? 5.551 -4.508 15.078 1 74.38 310 CYS B N 1
ATOM 5406 C CA . CYS B 1 310 ? 4.426 -4.824 15.945 1 74.38 310 CYS B CA 1
ATOM 5407 C C . CYS B 1 310 ? 4.312 -3.818 17.078 1 74.38 310 CYS B C 1
ATOM 5409 O O . CYS B 1 310 ? 3.309 -3.793 17.797 1 74.38 310 CYS B O 1
ATOM 5411 N N . LEU B 1 311 ? 5.281 -2.977 17.188 1 76.75 311 LEU B N 1
ATOM 5412 C CA . LEU B 1 311 ? 5.246 -1.979 18.266 1 76.75 311 LEU B CA 1
ATOM 5413 C C . LEU B 1 311 ? 4.277 -0.853 17.922 1 76.75 311 LEU B C 1
ATOM 5415 O O . LEU B 1 311 ? 4.109 -0.507 16.75 1 76.75 311 LEU B O 1
ATOM 5419 N N . PRO B 1 312 ? 3.693 -0.348 19.016 1 78.06 312 PRO B N 1
ATOM 5420 C CA . PRO B 1 312 ? 2.889 0.85 18.766 1 78.06 312 PRO B CA 1
ATOM 5421 C C . PRO B 1 312 ? 3.697 1.979 18.141 1 78.06 312 PRO B C 1
ATOM 5423 O O . PRO B 1 312 ? 4.895 2.111 18.406 1 78.06 312 PRO B O 1
ATOM 5426 N N . ALA B 1 313 ? 3.016 2.725 17.391 1 84.38 313 ALA B N 1
ATOM 5427 C CA . ALA B 1 313 ? 3.664 3.793 16.641 1 84.38 313 ALA B CA 1
ATOM 5428 C C . ALA B 1 313 ? 4.414 4.742 17.578 1 84.38 313 ALA B C 1
ATOM 5430 O O . ALA B 1 313 ? 5.477 5.262 17.219 1 84.38 313 ALA B O 1
ATOM 5431 N N . ASP B 1 314 ? 3.896 4.977 18.719 1 85.25 314 ASP B N 1
ATOM 5432 C CA . ASP B 1 314 ? 4.539 5.867 19.688 1 85.25 314 ASP B CA 1
ATOM 5433 C C . ASP B 1 314 ? 5.906 5.332 20.094 1 85.25 314 ASP B C 1
ATOM 5435 O O . ASP B 1 314 ? 6.852 6.102 20.297 1 85.25 314 ASP B O 1
ATOM 5439 N N . ILE B 1 315 ? 5.918 4.031 20.25 1 85 315 ILE B N 1
ATOM 5440 C CA . ILE B 1 315 ? 7.172 3.398 20.656 1 85 315 ILE B CA 1
ATOM 5441 C C . ILE B 1 315 ? 8.148 3.414 19.484 1 85 315 ILE B C 1
ATOM 5443 O O . ILE B 1 315 ? 9.352 3.623 19.672 1 85 315 ILE B O 1
ATOM 5447 N N . GLN B 1 316 ? 7.652 3.219 18.359 1 87.5 316 GLN B N 1
ATOM 5448 C CA . GLN B 1 316 ? 8.5 3.316 17.172 1 87.5 316 GLN B CA 1
ATOM 5449 C C . GLN B 1 316 ? 9.109 4.707 17.047 1 87.5 316 GLN B C 1
ATOM 5451 O O . GLN B 1 316 ? 10.305 4.844 16.766 1 87.5 316 GLN B O 1
ATOM 5456 N N . ASP B 1 317 ? 8.281 5.695 17.25 1 89.94 317 ASP B N 1
ATOM 5457 C CA . ASP B 1 317 ? 8.75 7.074 17.188 1 89.94 317 ASP B CA 1
ATOM 5458 C C . ASP B 1 317 ? 9.836 7.34 18.219 1 89.94 317 ASP B C 1
ATOM 5460 O O . ASP B 1 317 ? 10.805 8.055 17.953 1 89.94 317 ASP B O 1
ATOM 5464 N N . LEU B 1 318 ? 9.641 6.785 19.391 1 87.31 318 LEU B N 1
ATOM 5465 C CA . LEU B 1 318 ? 10.648 6.918 20.438 1 87.31 318 LEU B CA 1
ATOM 5466 C C . LEU B 1 318 ? 11.969 6.293 20 1 87.31 318 LEU B C 1
ATOM 5468 O O . LEU B 1 318 ? 13.047 6.844 20.266 1 87.31 318 LEU B O 1
ATOM 5472 N N . PHE B 1 319 ? 11.836 5.172 19.391 1 88.12 319 PHE B N 1
ATOM 5473 C CA . PHE B 1 319 ? 13.023 4.508 18.875 1 88.12 319 PHE B CA 1
ATOM 5474 C C . PHE B 1 319 ? 13.734 5.391 17.844 1 88.12 319 PHE B C 1
ATOM 5476 O O . PHE B 1 319 ? 14.953 5.547 17.891 1 88.12 319 PHE B O 1
ATOM 5483 N N . TYR B 1 320 ? 13.023 5.945 16.953 1 89.12 320 TYR B N 1
ATOM 5484 C CA . TYR B 1 320 ? 13.609 6.801 15.93 1 89.12 320 TYR B CA 1
ATOM 5485 C C . TYR B 1 320 ? 14.25 8.039 16.547 1 89.12 320 TYR B C 1
ATOM 5487 O O . TYR B 1 320 ? 15.32 8.469 16.125 1 89.12 320 TYR B O 1
ATOM 5495 N N . LYS B 1 321 ? 13.57 8.594 17.5 1 89.44 321 LYS B N 1
ATOM 5496 C CA . LYS B 1 321 ? 14.102 9.773 18.188 1 89.44 321 LYS B CA 1
ATOM 5497 C C . LYS B 1 321 ? 15.406 9.445 18.906 1 89.44 321 LYS B C 1
ATOM 5499 O O . LYS B 1 321 ? 16.375 10.195 18.828 1 89.44 321 LYS B O 1
ATOM 5504 N N . LEU B 1 322 ? 15.383 8.32 19.578 1 87.62 322 LEU B N 1
ATOM 5505 C CA . LEU B 1 322 ? 16.562 7.895 20.312 1 87.62 322 LEU B CA 1
ATOM 5506 C C . LEU B 1 322 ? 17.7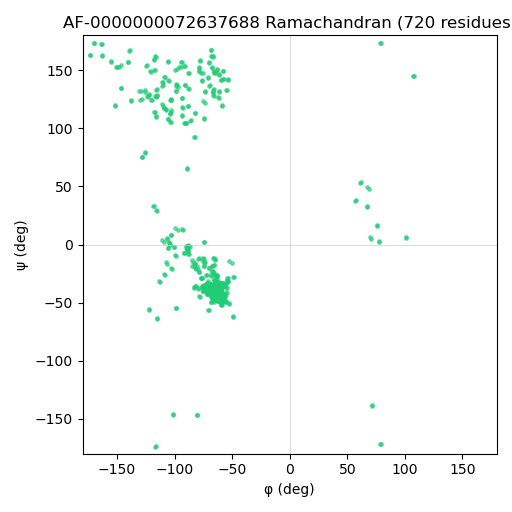19 7.594 19.359 1 87.62 322 LEU B C 1
ATOM 5508 O O . LEU B 1 322 ? 18.875 7.949 19.625 1 87.62 322 LEU B O 1
ATOM 5512 N N . ALA B 1 323 ? 17.375 6.941 18.328 1 87.44 323 ALA B N 1
ATOM 5513 C CA . ALA B 1 323 ? 18.391 6.652 17.312 1 87.44 323 ALA B CA 1
ATOM 5514 C C . ALA B 1 323 ? 18.984 7.941 16.75 1 87.44 323 ALA B C 1
ATOM 5516 O O . ALA B 1 323 ? 20.203 8.016 16.531 1 87.44 323 ALA B O 1
ATOM 5517 N N . SER B 1 324 ? 18.172 8.875 16.531 1 88.06 324 SER B N 1
ATOM 5518 C CA . SER B 1 324 ? 18.625 10.164 16 1 88.06 324 SER B CA 1
ATOM 5519 C C . SER B 1 324 ? 19.578 10.852 16.969 1 88.06 324 SER B C 1
ATOM 5521 O O . SER B 1 324 ? 20.547 11.477 16.562 1 88.06 324 SER B O 1
ATOM 5523 N N . ILE B 1 325 ? 19.266 10.742 18.188 1 87.81 325 ILE B N 1
ATOM 5524 C CA . ILE B 1 325 ? 20.125 11.336 19.219 1 87.81 325 ILE B CA 1
ATOM 5525 C C . ILE B 1 325 ? 21.453 10.609 19.266 1 87.81 325 ILE B C 1
ATOM 5527 O O . ILE B 1 325 ? 22.516 11.242 19.297 1 87.81 325 ILE B O 1
ATOM 5531 N N . ILE B 1 326 ? 21.391 9.32 19.203 1 87.69 326 ILE B N 1
ATOM 5532 C CA . ILE B 1 326 ? 22.562 8.477 19.344 1 87.69 326 ILE B CA 1
ATOM 5533 C C . ILE B 1 326 ? 23.5 8.719 18.156 1 87.69 326 ILE B C 1
ATOM 5535 O O . ILE B 1 326 ? 24.719 8.844 18.328 1 87.69 326 ILE B O 1
ATOM 5539 N N . ILE B 1 327 ? 22.859 8.852 17.016 1 88.81 327 ILE B N 1
ATOM 5540 C CA . ILE B 1 327 ? 23.688 9 15.82 1 88.81 327 ILE B CA 1
ATOM 5541 C C . ILE B 1 327 ? 23.969 10.477 15.57 1 88.81 327 ILE B C 1
ATOM 5543 O O . ILE B 1 327 ? 24.656 10.828 14.602 1 88.81 327 ILE B O 1
ATOM 5547 N N . ARG B 1 328 ? 23.453 11.344 16.375 1 88.94 328 ARG B N 1
ATOM 5548 C CA . ARG B 1 328 ? 23.688 12.789 16.328 1 88.94 328 ARG B CA 1
ATOM 5549 C C . ARG B 1 328 ? 23.219 13.383 15 1 88.94 328 ARG B C 1
ATOM 5551 O O . ARG B 1 328 ? 24 14.062 14.32 1 88.94 328 ARG B O 1
ATOM 5558 N N . THR B 1 329 ? 22 13.109 14.68 1 91.69 329 THR B N 1
ATOM 5559 C CA . THR B 1 329 ? 21.406 13.688 13.477 1 91.69 329 THR B CA 1
ATOM 5560 C C . THR B 1 329 ? 21.375 15.211 13.562 1 91.69 329 THR B C 1
ATOM 5562 O O . THR B 1 329 ? 20.891 15.773 14.539 1 91.69 329 THR B O 1
ATOM 5565 N N . PRO B 1 330 ? 21.922 15.844 12.578 1 93.06 330 PRO B N 1
ATOM 5566 C CA . PRO B 1 330 ? 21.906 17.312 12.602 1 93.06 330 PRO B CA 1
ATOM 5567 C C . PRO B 1 330 ? 20.484 17.891 12.523 1 93.06 330 PRO B C 1
ATOM 5569 O O . PRO B 1 330 ? 19.609 17.297 11.883 1 93.06 330 PRO B O 1
ATOM 5572 N N . LYS B 1 331 ? 20.312 19.031 13.18 1 92.12 331 LYS B N 1
ATOM 5573 C CA . LYS B 1 331 ? 19.047 19.75 13.07 1 92.12 331 LYS B CA 1
ATOM 5574 C C . LYS B 1 331 ? 18.875 20.344 11.68 1 92.12 331 LYS B C 1
ATOM 5576 O O . LYS B 1 331 ? 19.828 20.875 11.102 1 92.12 331 LYS B O 1
ATOM 5581 N N . PRO B 1 332 ? 17.656 20.219 11.156 1 94 332 PRO B N 1
ATOM 5582 C CA . PRO B 1 332 ? 17.422 20.875 9.867 1 94 332 PRO B CA 1
ATOM 5583 C C . PRO B 1 332 ? 17.688 22.375 9.906 1 94 332 PRO B C 1
ATOM 5585 O O . PRO B 1 332 ? 17.359 23.031 10.898 1 94 332 PRO B O 1
ATOM 5588 N N . GLN B 1 333 ? 18.234 22.844 8.844 1 93.44 333 GLN B N 1
ATOM 5589 C CA . GLN B 1 333 ? 18.562 24.266 8.766 1 93.44 333 GLN B CA 1
ATOM 5590 C C . GLN B 1 333 ? 17.312 25.125 8.922 1 93.44 333 GLN B C 1
ATOM 5592 O O . GLN B 1 333 ? 17.359 26.219 9.492 1 93.44 333 GLN B O 1
ATOM 5597 N N . LEU B 1 334 ? 16.25 24.672 8.484 1 92.88 334 LEU B N 1
ATOM 5598 C CA . LEU B 1 334 ? 14.984 25.375 8.594 1 92.88 334 LEU B CA 1
ATOM 5599 C C . LEU B 1 334 ? 14.656 25.703 10.047 1 92.88 334 LEU B C 1
ATOM 5601 O O . LEU B 1 334 ? 14.281 26.828 10.367 1 92.88 334 LEU B O 1
ATOM 5605 N N . LEU B 1 335 ? 14.766 24.734 10.875 1 91.44 335 LEU B N 1
ATOM 5606 C CA . LEU B 1 335 ? 14.43 24.922 12.281 1 91.44 335 LEU B CA 1
ATOM 5607 C C . LEU B 1 335 ? 15.414 25.875 12.953 1 91.44 335 LEU B C 1
ATOM 5609 O O . LEU B 1 335 ? 15.031 26.641 13.828 1 91.44 335 LEU B O 1
ATOM 5613 N N . ILE B 1 336 ? 16.625 25.766 12.523 1 90.5 336 ILE B N 1
ATOM 5614 C CA . ILE B 1 336 ? 17.625 26.688 13.039 1 90.5 336 ILE B CA 1
ATOM 5615 C C . ILE B 1 336 ? 17.266 28.125 12.656 1 90.5 336 ILE B C 1
ATOM 5617 O O . ILE B 1 336 ? 17.297 29.016 13.5 1 90.5 336 ILE B O 1
ATOM 5621 N N . ASN B 1 337 ? 16.844 28.266 11.43 1 89.5 337 ASN B N 1
ATOM 5622 C CA . ASN B 1 337 ? 16.469 29.578 10.938 1 89.5 337 ASN B CA 1
ATOM 5623 C C . ASN B 1 337 ? 15.203 30.094 11.641 1 89.5 337 ASN B C 1
ATOM 5625 O O . ASN B 1 337 ? 15.117 31.266 11.977 1 89.5 337 ASN B O 1
ATOM 5629 N N . LEU B 1 338 ? 14.273 29.234 11.836 1 87.94 338 LEU B N 1
ATOM 5630 C CA . LEU B 1 338 ? 13.016 29.625 12.469 1 87.94 338 LEU B CA 1
ATOM 5631 C C . LEU B 1 338 ? 13.234 30.016 13.922 1 87.94 338 LEU B C 1
ATOM 5633 O O . LEU B 1 338 ? 12.625 30.969 14.414 1 87.94 338 LEU B O 1
ATOM 5637 N N . ASN B 1 339 ? 14.039 29.281 14.57 1 85.75 339 ASN B N 1
ATOM 5638 C CA . ASN B 1 339 ? 14.352 29.609 15.961 1 85.75 339 ASN B CA 1
ATOM 5639 C C . ASN B 1 339 ? 15.047 30.953 16.078 1 85.75 339 ASN B C 1
ATOM 5641 O O . ASN B 1 339 ? 14.758 31.734 17 1 85.75 339 ASN B O 1
ATOM 5645 N N . LYS B 1 340 ? 15.93 31.203 15.148 1 84.62 340 LYS B N 1
ATOM 5646 C CA . LYS B 1 340 ? 16.609 32.5 15.141 1 84.62 340 LYS B CA 1
ATOM 5647 C C . LYS B 1 340 ? 15.625 33.625 14.891 1 84.62 340 LYS B C 1
ATOM 5649 O O . LYS B 1 340 ? 15.719 34.688 15.523 1 84.62 340 LYS B O 1
ATOM 5654 N N . PHE B 1 341 ? 14.758 33.406 14.016 1 82.75 341 PHE B N 1
ATOM 5655 C CA . PHE B 1 341 ? 13.758 34.406 13.68 1 82.75 341 PHE B CA 1
ATOM 5656 C C . PHE B 1 341 ? 12.844 34.656 14.867 1 82.75 341 PHE B C 1
ATOM 5658 O O . PHE B 1 341 ? 12.477 35.812 15.133 1 82.75 341 PHE B O 1
ATOM 5665 N N . ARG B 1 342 ? 12.453 33.656 15.531 1 80.31 342 ARG B N 1
ATOM 5666 C CA . ARG B 1 342 ? 11.57 33.781 16.688 1 80.31 342 ARG B CA 1
ATOM 5667 C C . ARG B 1 342 ? 12.258 34.531 17.828 1 80.31 342 ARG B C 1
ATOM 5669 O O . ARG B 1 342 ? 11.633 35.312 18.516 1 80.31 342 ARG B O 1
ATOM 5676 N N . GLU B 1 343 ? 13.484 34.25 17.922 1 82 343 GLU B N 1
ATOM 5677 C CA . GLU B 1 343 ? 14.258 34.938 18.953 1 82 343 GLU B CA 1
ATOM 5678 C C . GLU B 1 343 ? 14.383 36.438 18.656 1 82 343 GLU B C 1
ATOM 5680 O O . GLU B 1 343 ? 14.242 37.281 19.547 1 82 343 GLU B O 1
ATOM 5685 N N . ILE B 1 344 ? 14.555 36.688 17.391 1 82.12 344 ILE B N 1
ATOM 5686 C CA . ILE B 1 344 ? 14.695 38.094 16.984 1 82.12 344 ILE B CA 1
ATOM 5687 C C . ILE B 1 344 ? 13.367 38.812 17.172 1 82.12 344 ILE B C 1
ATOM 5689 O O . ILE B 1 344 ? 13.344 39.969 17.625 1 82.12 344 ILE B O 1
ATOM 5693 N N . LYS B 1 345 ? 12.367 38.125 16.922 1 77.5 345 LYS B N 1
ATOM 5694 C CA . LYS B 1 345 ? 11.039 38.719 17.062 1 77.5 345 LYS B CA 1
ATOM 5695 C C . LYS B 1 345 ? 10.727 39 18.531 1 77.5 345 LYS B C 1
ATOM 5697 O O . LYS B 1 345 ? 10.156 40.062 18.859 1 77.5 345 LYS B O 1
ATOM 5702 N N . ILE B 1 346 ? 11.07 38.094 19.359 1 76.38 346 ILE B N 1
ATOM 5703 C CA . ILE B 1 346 ? 10.844 38.281 20.781 1 76.38 346 ILE B CA 1
ATOM 5704 C C . ILE B 1 346 ? 11.656 39.438 21.312 1 76.38 346 ILE B C 1
ATOM 5706 O O . ILE B 1 346 ? 11.164 40.25 22.094 1 76.38 346 ILE B O 1
ATOM 5710 N N . ILE B 1 347 ? 12.836 39.594 20.766 1 77.62 347 ILE B N 1
ATOM 5711 C CA . ILE B 1 347 ? 13.727 4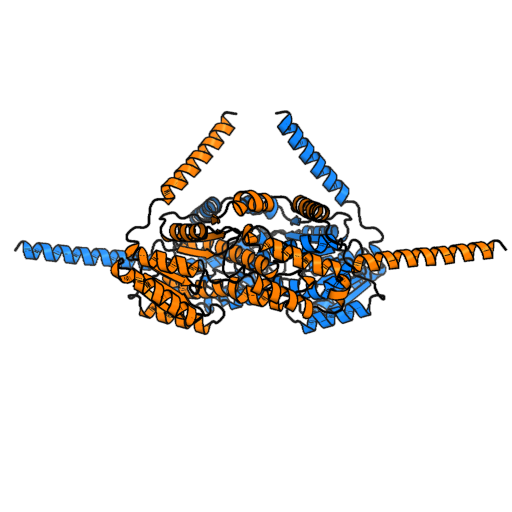0.656 21.188 1 77.62 347 ILE B CA 1
ATOM 5712 C C . ILE B 1 347 ? 13.164 42 20.719 1 77.62 347 ILE B C 1
ATOM 5714 O O . ILE B 1 347 ? 13.133 42.969 21.484 1 77.62 347 ILE B O 1
ATOM 5718 N N . LYS B 1 348 ? 12.625 41.969 19.547 1 77.94 348 LYS B N 1
ATOM 5719 C CA . LYS B 1 348 ? 12.07 43.188 19 1 77.94 348 LYS B CA 1
ATOM 5720 C C . LYS B 1 348 ? 10.797 43.594 19.719 1 77.94 348 LYS B C 1
ATOM 5722 O O . LYS B 1 348 ? 10.562 44.781 19.969 1 77.94 348 LYS B O 1
ATOM 5727 N N . GLU B 1 349 ? 9.992 42.594 20.094 1 74.44 349 GLU B N 1
ATOM 5728 C CA . GLU B 1 349 ? 8.758 42.875 20.812 1 74.44 349 GLU B CA 1
ATOM 5729 C C . GLU B 1 349 ? 9.047 43.375 22.234 1 74.44 349 GLU B C 1
ATOM 5731 O O . GLU B 1 349 ? 8.391 44.281 22.734 1 74.44 349 GLU B O 1
ATOM 5736 N N . ASN B 1 350 ? 10.062 42.844 22.797 1 74.5 350 ASN B N 1
ATOM 5737 C CA . ASN B 1 350 ? 10.477 43.281 24.125 1 74.5 350 ASN B CA 1
ATOM 5738 C C . ASN B 1 350 ? 11.062 44.688 24.109 1 74.5 350 ASN B C 1
ATOM 5740 O O . ASN B 1 350 ? 10.812 45.469 25.016 1 74.5 350 ASN B O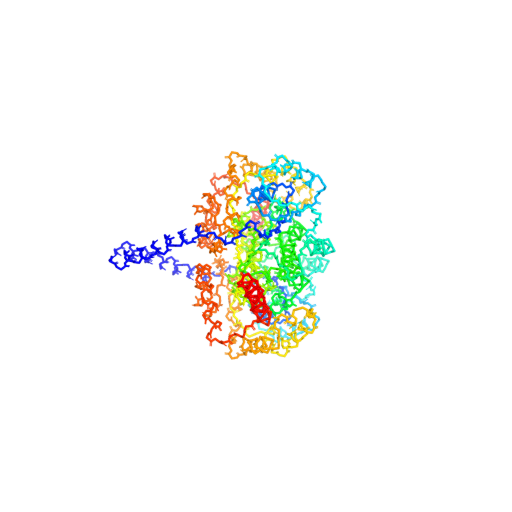 1
ATOM 5744 N N . GLU B 1 351 ? 11.812 44.906 23.078 1 73.81 351 GLU B N 1
ATOM 5745 C CA . GLU B 1 351 ? 12.391 46.25 22.922 1 73.81 351 GLU B CA 1
ATOM 5746 C C . GLU B 1 351 ? 11.305 47.281 22.719 1 73.81 351 GLU B C 1
ATOM 5748 O O . GLU B 1 351 ? 11.406 48.406 23.234 1 73.81 351 GLU B O 1
ATOM 5753 N N . LYS B 1 352 ? 10.273 46.969 22.078 1 74 352 LYS B N 1
ATOM 5754 C CA . LYS B 1 352 ? 9.156 47.906 21.859 1 74 352 LYS B CA 1
ATOM 5755 C C . LYS B 1 352 ? 8.383 48.156 23.156 1 74 352 LYS B C 1
ATOM 5757 O O . LYS B 1 352 ? 7.988 49.281 23.438 1 74 352 LYS B O 1
ATOM 5762 N N . CYS B 1 353 ? 8.266 47.094 23.844 1 72.5 353 CYS B N 1
ATOM 5763 C CA . CYS B 1 353 ? 7.574 47.219 25.125 1 72.5 353 CYS B CA 1
ATOM 5764 C C . CYS B 1 353 ? 8.383 48.062 26.094 1 72.5 353 CYS B C 1
ATOM 5766 O O . CYS B 1 353 ? 7.828 48.906 26.828 1 72.5 353 CYS B O 1
ATOM 5768 N N . ASP B 1 354 ? 9.672 47.875 26.156 1 70.56 354 ASP B N 1
ATOM 5769 C CA . ASP B 1 354 ? 10.555 48.656 27.031 1 70.56 354 ASP B CA 1
ATOM 5770 C C . ASP B 1 354 ? 10.555 50.125 26.656 1 70.56 354 ASP B C 1
ATOM 5772 O O . ASP B 1 354 ? 10.562 51 27.531 1 70.56 354 ASP B O 1
ATOM 5776 N N . LYS B 1 355 ? 10.414 50.469 25.438 1 71.62 355 LYS B N 1
ATOM 5777 C CA . LYS B 1 355 ? 10.383 51.875 25 1 71.62 355 LYS B CA 1
ATOM 5778 C C . LYS B 1 355 ? 9.062 52.531 25.375 1 71.62 355 LYS B C 1
ATOM 5780 O O . LYS B 1 355 ? 9.039 53.719 25.766 1 71.62 355 LYS B O 1
ATOM 5785 N N . PHE B 1 356 ? 8.141 51.781 25.25 1 64.75 356 PHE B N 1
ATOM 5786 C CA . PHE B 1 356 ? 6.832 52.312 25.609 1 64.75 356 PHE B CA 1
ATOM 5787 C C . PHE B 1 356 ? 6.754 52.562 27.109 1 64.75 356 PHE B C 1
ATOM 5789 O O . PHE B 1 356 ? 6.188 53.594 27.531 1 64.75 356 PHE B O 1
ATOM 5796 N N . THR B 1 357 ? 7.242 51.781 27.906 1 65.69 357 THR B N 1
ATOM 5797 C CA . THR B 1 357 ? 7.25 51.969 29.344 1 65.69 357 THR B CA 1
ATOM 5798 C C . THR B 1 357 ? 8.102 53.188 29.734 1 65.69 357 THR B C 1
ATOM 5800 O O . THR B 1 357 ? 7.746 53.938 30.656 1 65.69 357 THR B O 1
ATOM 5803 N N . LYS B 1 358 ? 9.062 53.562 29.125 1 74 358 LYS B N 1
ATOM 5804 C CA . LYS B 1 358 ? 9.93 54.719 29.422 1 74 358 LYS B CA 1
ATOM 5805 C C . LYS B 1 358 ? 9.25 56.031 29.047 1 74 358 LYS B C 1
ATOM 5807 O O . LYS B 1 358 ? 9.398 57.031 29.75 1 74 358 LYS B O 1
ATOM 5812 N N . ILE B 1 359 ? 8.547 55.875 28 1 63.38 359 ILE B N 1
ATOM 5813 C CA . ILE B 1 359 ? 7.859 57.094 27.578 1 63.38 359 ILE B CA 1
ATOM 5814 C C . ILE B 1 359 ? 6.754 57.438 28.578 1 63.38 359 ILE B C 1
ATOM 5816 O O . ILE B 1 359 ? 6.523 58.594 28.891 1 63.38 359 ILE B O 1
ATOM 5820 N N . ASN B 1 360 ? 6.164 56.469 29.125 1 61.41 360 ASN B N 1
ATOM 5821 C CA . ASN B 1 360 ? 5.094 56.719 30.078 1 61.41 360 ASN B CA 1
ATOM 5822 C C . ASN B 1 360 ? 5.648 57.094 31.453 1 61.41 360 ASN B C 1
ATOM 5824 O O . ASN B 1 360 ? 4.898 57.5 32.344 1 61.41 360 ASN B O 1
ATOM 5828 N N . GLU B 1 361 ? 6.746 56.781 31.688 1 60.41 361 GLU B N 1
ATOM 5829 C CA . GLU B 1 361 ? 7.387 57.156 32.938 1 60.41 361 GLU B CA 1
ATOM 5830 C C . GLU B 1 361 ? 7.953 58.562 32.844 1 60.41 361 GLU B C 1
ATOM 5832 O O . GLU B 1 361 ? 8.258 59.188 33.875 1 60.41 361 GLU B O 1
ATOM 5837 N N . ASN B 1 362 ? 8.164 59.125 31.75 1 51.88 362 ASN B N 1
ATOM 5838 C CA . ASN B 1 362 ? 8.516 60.531 31.641 1 51.88 362 ASN B CA 1
ATOM 5839 C C . ASN B 1 362 ? 7.281 61.375 31.375 1 51.88 362 ASN B C 1
ATOM 5841 O O . ASN B 1 362 ? 6.496 61.094 30.469 1 51.88 362 ASN B O 1
#